Protein AF-R7N539-F1 (afdb_monomer_lite)

Foldseek 3Di:
DDDQDWDWDWDAAPNFIAIDIGGPVLVVLVNQQVNLQVPQPLQDQDPDDAPGDGLVRQRVLQVPHHWKKFKAQLVCVVVLVVQCRVVSFYWGWGADLAPLVRITIITGHPVSVVVSLVSRLVVLVVVLVVLVVVLVVLVVVLVVLVVVLVVDDPVCNLLSVLVSLLSVQQNVVSVVVSVVSVVCSVVSRMDGPSVVVVSNPQWVCSVRVNVLSVLVSLQAHGYHWFFPQVVPFWHWHPVSADPLQKKWKDFPPPKIWIWGWDDDPRTIKIWIWIAEPVRDIDIDICPSHHRVCCVPPPSVVVCVVNVHDRGGTMDMDSDPVNVVSNCCCRVVPDDPVVVVVVVCVVVDDDDPVVVVVVVVVVVVVVVVVVPDDDPVQKDKAKAAPVQWDDDPQWIWGDQPQKIKIDHNWDWDDDPVRITITIDGQQDWIWMAGNVRDIDIDGPVVVSVQRVCSVVPDPPNPPPDDDDDDDDDDDDDPDDPPDDDDDDDDDDDDDD

Secondary structure (DSSP, 8-state):
----PPEEEEEEETTEEEEEEE-HHHHHHHHHHHHHHHH-TTS---SS-S-B--HHHHHHH-TTSPPEEEEEEHHHHHHHHHHHHHTT--BEE---TTTTSSEEEEEE-GGGHHHHHHHHHHHHHHHHHHHHHHHHHHHHHHHHHHHHHTT--TTTHHHHHHHHHHHHHHHHHHHHHHHHHHHHHHHTTEEEHHHHHHTTTTSHHHH-HHHHHHHHTTT---PPPEEHHHHT-----GGGS-TTSEEEEEETTT-EEEEEEEEETTEEEEEEEEE-TT--EEEEE-TT--HHHIIIIIHHHHHHHHT--TT-EEEEESSHHHHHHHHHHHTT---TTSHHHHTTTTS----HHHHHHHHHHHHHHHHHHTS----TTEEEEEEEGGGEEEETTEEEEEETTEEEEEESPPPEE-TTSEEEEEEETT-EEEEE-TTS-EEEEEHHHHHHHHHHHHTT--------------------S-SSSS-------------

pLDDT: mean 72.52, std 21.25, range [25.48, 97.0]

Sequence (495 aa):
MADEIAQVCQMEIEGTTMVIKGSVKVISWLAQAIKALLQNAAERKTEHGGEKHDMRDIWKLSKDGPPQVIQVDEKNLQTVLSAAAKQGLRWTRATDFDGCDGKVPICLPPQDMAMFSAIVQASLHKDISESQKILDSYNEEISELKEKLLHVDAGERNSVRTRIENLEQARDELMNILEEKKSMAENGGIMSFQDYLATAAGTEFEKDPEKAMAEFAKGVEMGPKVTAKECMQPIRSKAAMPDSEVRFYSPEMGVTVTRKFEVENDVVYSIYSFKTEKGELYEFSDKGMTKAEWNTQTLPQMLDKAGILLDTPCRMFDSEKSLQIYEKYYNNTPIASEEKLAESYELGFSSAEAQKNIISAIGDKMKELSSAGIDENKINISISAEQMIQRDGKISVQVGDSLFQFEGVIPKAKDDGMYTLELGKESMVTVKDRDGGEKQISAMRAQKVISSVQQGMTETPDIIFSSQRGAGKSSLLEAAQAGALPMKTNLPAKR

Structure (mmCIF, N/CA/C/O backbone):
data_AF-R7N539-F1
#
_entry.id   AF-R7N539-F1
#
loop_
_atom_site.group_PDB
_atom_site.id
_atom_site.type_symbol
_atom_site.label_atom_id
_atom_site.label_alt_id
_atom_site.label_comp_id
_atom_site.label_asym_id
_atom_site.label_entity_id
_atom_site.label_seq_id
_atom_site.pdbx_PDB_ins_code
_atom_site.Cartn_x
_atom_site.Cartn_y
_atom_site.Cartn_z
_atom_site.occupancy
_atom_site.B_iso_or_equiv
_atom_site.auth_seq_id
_atom_site.auth_comp_id
_atom_site.auth_asym_id
_atom_site.auth_atom_id
_atom_site.pdbx_PDB_model_num
ATOM 1 N N . MET A 1 1 ? 34.301 -12.441 8.830 1.00 33.88 1 MET A N 1
ATOM 2 C CA . MET A 1 1 ? 33.438 -11.489 8.106 1.00 33.88 1 MET A CA 1
ATOM 3 C C . MET A 1 1 ? 34.265 -10.964 6.950 1.00 33.88 1 MET A C 1
ATOM 5 O O . MET A 1 1 ? 35.240 -10.278 7.211 1.00 33.88 1 MET A O 1
ATOM 9 N N . ALA A 1 2 ? 34.009 -11.431 5.729 1.00 36.66 2 ALA A N 1
ATOM 10 C CA . ALA A 1 2 ? 34.692 -10.936 4.537 1.00 36.66 2 ALA A CA 1
ATOM 11 C C . ALA A 1 2 ? 33.820 -9.832 3.933 1.00 36.66 2 ALA A C 1
ATOM 13 O O . ALA A 1 2 ? 32.629 -10.060 3.727 1.00 36.66 2 ALA A O 1
ATOM 14 N N . ASP A 1 3 ? 34.403 -8.658 3.710 1.00 42.31 3 ASP A N 1
ATOM 15 C CA . ASP A 1 3 ? 33.753 -7.529 3.049 1.00 42.31 3 ASP A CA 1
ATOM 16 C C . ASP A 1 3 ? 33.298 -7.945 1.639 1.00 42.31 3 ASP A C 1
ATOM 18 O O . ASP A 1 3 ? 34.110 -8.388 0.822 1.00 42.31 3 ASP A O 1
ATOM 22 N N . GLU A 1 4 ? 32.000 -7.830 1.337 1.00 53.19 4 GLU A N 1
ATOM 23 C CA . GLU A 1 4 ? 31.494 -8.022 -0.025 1.00 53.19 4 GLU A CA 1
ATOM 24 C C . GLU A 1 4 ? 32.030 -6.894 -0.921 1.00 53.19 4 GLU A C 1
ATOM 26 O O . GLU A 1 4 ? 31.584 -5.748 -0.859 1.00 53.19 4 GLU A O 1
ATOM 31 N N . ILE A 1 5 ? 33.018 -7.207 -1.761 1.00 59.75 5 ILE A N 1
ATOM 32 C CA . ILE A 1 5 ? 33.581 -6.262 -2.729 1.00 59.75 5 ILE A CA 1
ATOM 33 C C . ILE A 1 5 ? 32.493 -5.899 -3.749 1.00 59.75 5 ILE A C 1
ATOM 35 O O . ILE A 1 5 ? 32.017 -6.762 -4.490 1.00 59.75 5 ILE A O 1
ATOM 39 N N . ALA A 1 6 ? 32.122 -4.617 -3.815 1.00 61.19 6 ALA A N 1
ATOM 40 C CA . ALA A 1 6 ? 31.211 -4.102 -4.832 1.00 61.19 6 ALA A CA 1
ATOM 41 C C . ALA A 1 6 ? 31.828 -4.265 -6.231 1.00 61.19 6 ALA A C 1
ATOM 43 O O . ALA A 1 6 ? 32.895 -3.721 -6.522 1.00 61.19 6 ALA A O 1
ATOM 44 N N . GLN A 1 7 ? 31.146 -5.002 -7.100 1.00 73.25 7 GLN A N 1
ATOM 45 C CA . GLN A 1 7 ? 31.517 -5.207 -8.493 1.00 73.25 7 GLN A CA 1
ATOM 46 C C . GLN A 1 7 ? 30.753 -4.231 -9.388 1.00 73.25 7 GLN A C 1
ATOM 48 O O . GLN A 1 7 ? 29.667 -3.770 -9.040 1.00 73.25 7 GLN A O 1
ATOM 53 N N . VAL A 1 8 ? 31.327 -3.913 -10.547 1.00 75.75 8 VAL A N 1
ATOM 54 C CA . VAL A 1 8 ? 30.639 -3.207 -11.633 1.00 75.75 8 VAL A CA 1
ATOM 55 C C . VAL A 1 8 ? 30.530 -4.187 -12.790 1.00 75.75 8 VAL A C 1
ATOM 57 O O . VAL A 1 8 ? 31.548 -4.679 -13.272 1.00 75.75 8 VAL A O 1
ATOM 60 N N . CYS A 1 9 ? 29.308 -4.488 -13.215 1.00 73.75 9 CYS A N 1
ATOM 61 C CA . CYS A 1 9 ? 29.036 -5.395 -14.319 1.00 73.75 9 CYS A CA 1
ATOM 62 C C . CYS A 1 9 ? 28.344 -4.632 -15.445 1.00 73.75 9 CYS A C 1
ATOM 64 O O . CYS A 1 9 ? 27.330 -3.971 -15.217 1.00 73.75 9 CYS A O 1
ATOM 66 N N . GLN A 1 10 ? 28.899 -4.731 -16.652 1.00 79.62 10 GLN A N 1
ATOM 67 C CA . GLN A 1 10 ? 28.230 -4.305 -17.872 1.00 79.62 10 GLN A CA 1
ATOM 68 C C . GLN A 1 10 ? 27.646 -5.539 -18.558 1.00 79.62 10 GLN A C 1
ATOM 70 O O . GLN A 1 10 ? 28.363 -6.513 -18.784 1.00 79.62 10 GLN A O 1
ATOM 75 N N . MET A 1 11 ? 26.359 -5.498 -18.881 1.00 79.25 11 MET A N 1
ATOM 76 C CA . MET A 1 11 ? 25.644 -6.613 -19.502 1.00 79.25 11 MET A CA 1
ATOM 77 C C . MET A 1 11 ? 24.623 -6.113 -20.520 1.00 79.25 11 MET A C 1
ATOM 79 O O . MET A 1 11 ? 24.175 -4.972 -20.447 1.00 79.25 11 MET A O 1
ATOM 83 N N . GLU A 1 12 ? 24.260 -6.973 -21.465 1.00 80.88 12 GLU A N 1
ATOM 84 C CA . GLU A 1 12 ? 23.161 -6.740 -22.397 1.00 80.88 12 GLU A CA 1
ATOM 85 C C . GLU A 1 12 ? 21.989 -7.644 -22.000 1.00 80.88 12 GLU A C 1
ATOM 87 O O . GLU A 1 12 ? 22.137 -8.865 -21.947 1.00 80.88 12 GLU A O 1
ATOM 92 N N . ILE A 1 13 ? 20.837 -7.045 -21.696 1.00 75.25 13 ILE A N 1
ATOM 93 C CA . ILE A 1 13 ? 19.592 -7.752 -21.371 1.00 75.25 13 ILE A CA 1
ATOM 94 C C . ILE A 1 13 ? 18.548 -7.347 -22.409 1.00 75.25 13 ILE A C 1
ATOM 96 O O . ILE A 1 13 ? 18.257 -6.164 -22.555 1.00 75.25 13 ILE A O 1
ATOM 100 N N . GLU A 1 14 ? 17.988 -8.314 -23.144 1.00 75.00 14 GLU A N 1
ATOM 101 C CA . GLU A 1 14 ? 16.918 -8.075 -24.135 1.00 75.00 14 GLU A CA 1
ATOM 102 C C . GLU A 1 14 ? 17.243 -6.946 -25.144 1.00 75.00 14 GLU A C 1
ATOM 104 O O . GLU A 1 14 ? 16.399 -6.111 -25.473 1.00 75.00 14 GLU A O 1
ATOM 109 N N . GLY A 1 15 ? 18.492 -6.887 -25.626 1.00 71.44 15 GLY A N 1
ATOM 110 C CA . GLY A 1 15 ? 18.946 -5.863 -26.578 1.00 71.44 15 GLY A CA 1
ATOM 111 C C . GLY A 1 15 ? 19.230 -4.491 -25.957 1.00 71.44 15 GLY A C 1
ATOM 112 O O . GLY A 1 15 ? 19.347 -3.501 -26.680 1.00 71.44 15 GLY A O 1
ATOM 113 N N . THR A 1 16 ? 19.309 -4.418 -24.626 1.00 71.94 16 THR A N 1
ATOM 114 C CA . THR A 1 16 ? 19.533 -3.187 -23.864 1.00 71.94 16 THR A CA 1
ATOM 115 C C . THR A 1 16 ? 20.812 -3.300 -23.037 1.00 71.94 16 THR A C 1
ATOM 117 O O . THR A 1 16 ? 20.942 -4.189 -22.197 1.00 71.94 16 THR A O 1
ATOM 120 N N . THR A 1 17 ? 21.766 -2.394 -23.261 1.00 74.00 17 THR A N 1
ATOM 121 C CA . THR A 1 17 ? 23.033 -2.354 -22.515 1.00 74.00 17 THR A CA 1
ATOM 122 C C . THR A 1 17 ? 22.847 -1.684 -21.159 1.00 74.00 17 THR A C 1
ATOM 124 O O . THR A 1 17 ? 22.311 -0.583 -21.074 1.00 74.00 17 THR A O 1
ATOM 127 N N . MET A 1 18 ? 23.354 -2.318 -20.105 1.00 73.62 18 MET A N 1
ATOM 128 C CA . MET A 1 18 ? 23.193 -1.880 -18.722 1.00 73.62 18 MET A CA 1
ATOM 129 C C . MET A 1 18 ? 24.520 -1.916 -17.973 1.00 73.62 18 MET A C 1
ATOM 131 O O . MET A 1 18 ? 25.353 -2.788 -18.220 1.00 73.62 18 MET A O 1
ATOM 135 N N . VAL A 1 19 ? 24.684 -1.005 -17.013 1.00 74.44 19 VAL A N 1
ATOM 136 C CA . VAL A 1 19 ? 25.804 -1.001 -16.064 1.00 74.44 19 VAL A CA 1
ATOM 137 C C . VAL A 1 19 ? 25.234 -1.045 -14.651 1.00 74.44 19 VAL A C 1
ATOM 139 O O . VAL A 1 19 ? 24.550 -0.116 -14.230 1.00 74.44 19 VAL A O 1
ATOM 142 N N . ILE A 1 20 ? 25.508 -2.127 -13.922 1.00 73.75 20 ILE A N 1
ATOM 143 C CA . ILE A 1 20 ? 24.999 -2.361 -12.565 1.00 73.75 20 ILE A CA 1
ATOM 144 C C . ILE A 1 20 ? 26.179 -2.430 -11.596 1.00 73.75 20 ILE A C 1
ATOM 146 O O . ILE A 1 20 ? 27.195 -3.067 -11.885 1.00 73.75 20 ILE A O 1
ATOM 150 N N . LYS A 1 21 ? 26.046 -1.785 -10.433 1.00 73.00 21 LYS A N 1
ATOM 151 C CA . LYS A 1 21 ? 27.042 -1.810 -9.359 1.00 73.00 21 LYS A CA 1
ATOM 152 C C . LYS A 1 21 ? 26.451 -2.435 -8.096 1.00 73.00 21 LYS A C 1
ATOM 154 O O . LYS A 1 21 ? 25.418 -1.981 -7.621 1.00 73.00 21 LYS A O 1
ATOM 159 N N . GLY A 1 22 ? 27.119 -3.435 -7.528 1.00 77.50 22 GLY A N 1
ATOM 160 C CA . GLY A 1 22 ? 26.659 -4.123 -6.317 1.00 77.50 22 GLY A CA 1
ATOM 161 C C . GLY A 1 22 ? 27.469 -5.379 -6.006 1.00 77.50 22 GLY A C 1
ATOM 162 O O . GLY A 1 22 ? 28.451 -5.672 -6.686 1.00 77.50 22 GLY A O 1
ATOM 163 N N . SER A 1 23 ? 27.080 -6.134 -4.980 1.00 79.31 23 SER A N 1
ATOM 164 C CA . SER A 1 23 ? 27.623 -7.483 -4.791 1.00 79.31 23 SER A CA 1
ATOM 165 C C . SER A 1 23 ? 27.082 -8.430 -5.866 1.00 79.31 23 SER A C 1
ATOM 167 O O . SER A 1 23 ? 26.070 -8.143 -6.507 1.00 79.31 23 SER A O 1
ATOM 169 N N . VAL A 1 24 ? 27.738 -9.575 -6.069 1.00 76.94 24 VAL A N 1
ATOM 170 C CA . VAL A 1 24 ? 27.319 -10.568 -7.080 1.00 76.94 24 VAL A CA 1
ATOM 171 C C . VAL A 1 24 ? 25.849 -10.960 -6.902 1.00 76.94 24 VAL A C 1
ATOM 173 O O . VAL A 1 24 ? 25.113 -11.052 -7.883 1.00 76.94 24 VAL A O 1
ATOM 176 N N . LYS A 1 25 ? 25.402 -11.133 -5.651 1.00 79.50 25 LYS A N 1
ATOM 177 C CA . LYS A 1 25 ? 24.015 -11.487 -5.326 1.00 79.50 25 LYS A CA 1
ATOM 178 C C . LYS A 1 25 ? 23.037 -10.383 -5.737 1.00 79.50 25 LYS A C 1
ATOM 180 O O . LYS A 1 25 ? 22.035 -10.674 -6.380 1.00 79.50 25 LYS A O 1
ATOM 185 N N . VAL A 1 26 ? 23.358 -9.127 -5.417 1.00 80.31 26 VAL A N 1
ATOM 186 C CA . VAL A 1 26 ? 22.532 -7.963 -5.778 1.00 80.31 26 VAL A CA 1
ATOM 187 C C . VAL A 1 26 ? 22.481 -7.774 -7.294 1.00 80.31 26 VAL A C 1
ATOM 189 O O . VAL A 1 26 ? 21.404 -7.580 -7.845 1.00 80.31 26 VAL A O 1
ATOM 192 N N . ILE A 1 27 ? 23.619 -7.889 -7.986 1.00 78.50 27 ILE A N 1
ATOM 193 C CA . ILE A 1 27 ? 23.682 -7.774 -9.450 1.00 78.50 27 ILE A CA 1
ATOM 194 C C . ILE A 1 27 ? 22.853 -8.878 -10.117 1.00 78.50 27 ILE A C 1
ATOM 196 O O . ILE A 1 27 ? 22.090 -8.588 -11.034 1.00 78.50 27 ILE A O 1
ATOM 200 N N . SER A 1 28 ? 22.975 -10.126 -9.650 1.00 82.31 28 SER A N 1
ATOM 201 C CA . SER A 1 28 ? 22.202 -11.255 -10.181 1.00 82.31 28 SER A CA 1
ATOM 202 C C . SER A 1 28 ? 20.699 -11.037 -10.020 1.00 82.31 28 SER A C 1
ATOM 204 O O . SER A 1 28 ? 19.946 -11.268 -10.962 1.00 82.31 28 SER A O 1
ATOM 206 N N . TRP A 1 29 ? 20.269 -10.579 -8.843 1.00 86.06 29 TRP A N 1
ATOM 207 C CA . TRP A 1 29 ? 18.862 -10.304 -8.572 1.00 86.06 29 TRP A CA 1
ATOM 208 C C . TRP A 1 29 ? 18.329 -9.150 -9.431 1.00 86.06 29 TRP A C 1
ATOM 210 O O . TRP A 1 29 ? 17.311 -9.309 -10.098 1.00 86.06 29 TRP A O 1
ATOM 220 N N . LEU A 1 30 ? 19.058 -8.029 -9.508 1.00 84.12 30 LEU A N 1
ATOM 221 C CA . LEU A 1 30 ? 18.682 -6.889 -10.352 1.00 84.12 30 LEU A CA 1
ATOM 222 C C . LEU A 1 30 ? 18.560 -7.298 -11.825 1.00 84.12 30 LEU A C 1
ATOM 224 O O . LEU A 1 30 ? 17.593 -6.927 -12.482 1.00 84.12 30 LEU A O 1
ATOM 228 N N . ALA A 1 31 ? 19.503 -8.091 -12.341 1.00 83.69 31 ALA A N 1
ATOM 229 C CA . ALA A 1 31 ? 19.459 -8.576 -13.718 1.00 83.69 31 ALA A CA 1
ATOM 230 C C . ALA A 1 31 ? 18.221 -9.451 -13.988 1.00 83.69 31 ALA A C 1
ATOM 232 O O . ALA A 1 31 ? 17.567 -9.279 -15.016 1.00 83.69 31 ALA A O 1
ATOM 233 N N . GLN A 1 32 ? 17.869 -10.352 -13.063 1.00 87.69 32 GLN A N 1
ATOM 234 C CA . GLN A 1 32 ? 16.660 -11.180 -13.160 1.00 87.69 32 GLN A CA 1
ATOM 235 C C . GLN A 1 32 ? 15.383 -10.334 -13.101 1.00 87.69 32 GLN A C 1
ATOM 237 O O . GLN A 1 32 ? 14.506 -10.499 -13.947 1.00 87.69 32 GLN A O 1
ATOM 242 N N . ALA A 1 33 ? 15.309 -9.391 -12.159 1.00 88.81 33 ALA A N 1
ATOM 243 C CA . ALA A 1 33 ? 14.182 -8.477 -12.009 1.00 88.81 33 ALA A CA 1
ATOM 244 C C . ALA A 1 33 ? 13.970 -7.628 -13.271 1.00 88.81 33 ALA A C 1
ATOM 246 O O . ALA A 1 33 ? 12.875 -7.595 -13.827 1.00 88.81 33 ALA A O 1
ATOM 247 N N . ILE A 1 34 ? 15.033 -6.996 -13.776 1.00 87.06 34 ILE A N 1
ATOM 248 C CA . ILE A 1 34 ? 14.985 -6.207 -15.010 1.00 87.06 34 ILE A CA 1
ATOM 249 C C . ILE A 1 34 ? 14.541 -7.068 -16.189 1.00 87.06 34 ILE A C 1
ATOM 251 O O . ILE A 1 34 ? 13.673 -6.652 -16.953 1.00 87.06 34 ILE A O 1
ATOM 255 N N . LYS A 1 35 ? 15.143 -8.250 -16.363 1.00 87.44 35 LYS A N 1
ATOM 256 C CA . LYS A 1 35 ? 14.794 -9.153 -17.460 1.00 87.44 35 LYS A CA 1
ATOM 257 C C . LYS A 1 35 ? 13.303 -9.492 -17.419 1.00 87.44 35 LYS A C 1
ATOM 259 O O . LYS A 1 35 ? 12.640 -9.374 -18.445 1.00 87.44 35 LYS A O 1
ATOM 264 N N . ALA A 1 36 ? 12.775 -9.849 -16.249 1.00 88.38 36 ALA A N 1
ATOM 265 C CA . ALA A 1 36 ? 11.362 -10.172 -16.077 1.00 88.38 36 ALA A CA 1
ATOM 266 C C . ALA A 1 36 ? 10.449 -8.980 -16.417 1.00 88.38 36 ALA A C 1
ATOM 268 O O . ALA A 1 36 ? 9.451 -9.159 -17.115 1.00 88.38 36 ALA A O 1
ATOM 269 N N . LEU A 1 37 ? 10.822 -7.761 -16.008 1.00 86.56 37 LEU A N 1
ATOM 270 C CA . LEU A 1 37 ? 10.094 -6.537 -16.365 1.00 86.56 37 LEU A CA 1
ATOM 271 C C . LEU A 1 37 ? 10.105 -6.291 -17.882 1.00 86.56 37 LEU A C 1
ATOM 273 O O . LEU A 1 37 ? 9.048 -6.143 -18.483 1.00 86.56 37 LEU A O 1
ATOM 277 N N . LEU A 1 38 ? 11.273 -6.344 -18.533 1.00 83.44 38 LEU A N 1
ATOM 278 C CA . LEU A 1 38 ? 11.396 -6.130 -19.983 1.00 83.44 38 LEU A CA 1
ATOM 279 C C . LEU A 1 38 ? 10.689 -7.212 -20.814 1.00 83.44 38 LEU A C 1
ATOM 281 O O . LEU A 1 38 ? 10.262 -6.959 -21.945 1.00 83.44 38 LEU A O 1
ATOM 285 N N . GLN A 1 39 ? 10.590 -8.436 -20.299 1.00 80.25 39 GLN A N 1
ATOM 286 C CA . GLN A 1 39 ? 9.906 -9.542 -20.968 1.00 80.25 39 GLN A CA 1
ATOM 287 C C . GLN A 1 39 ? 8.388 -9.524 -20.770 1.00 80.25 39 GLN A C 1
ATOM 289 O O . GLN A 1 39 ? 7.679 -10.171 -21.544 1.00 80.25 39 GLN A O 1
ATOM 294 N N . ASN A 1 40 ? 7.874 -8.786 -19.785 1.00 70.69 40 ASN A N 1
ATOM 295 C CA . ASN A 1 40 ? 6.456 -8.804 -19.483 1.00 70.69 40 ASN A CA 1
ATOM 296 C C . ASN A 1 40 ? 5.616 -8.139 -20.585 1.00 70.69 40 ASN A C 1
ATOM 298 O O . ASN A 1 40 ? 5.562 -6.922 -20.726 1.00 70.69 40 ASN A O 1
ATOM 302 N N . ALA A 1 41 ? 4.869 -8.961 -21.321 1.00 52.94 41 ALA A N 1
ATOM 303 C CA . ALA A 1 41 ? 3.927 -8.505 -22.339 1.00 52.94 41 ALA A CA 1
ATOM 304 C C . ALA A 1 41 ? 2.625 -7.913 -21.759 1.00 52.94 41 ALA A C 1
ATOM 306 O O . ALA A 1 41 ? 1.829 -7.353 -22.513 1.00 52.94 41 ALA A O 1
ATOM 307 N N . ALA A 1 42 ? 2.382 -8.052 -20.448 1.00 52.41 42 ALA A N 1
ATOM 308 C CA . ALA A 1 42 ? 1.203 -7.507 -19.774 1.00 52.41 42 ALA A CA 1
ATOM 309 C C . ALA A 1 42 ? 1.346 -6.037 -19.363 1.00 52.41 42 ALA A C 1
ATOM 311 O O . ALA A 1 42 ? 0.394 -5.472 -18.816 1.00 52.41 42 ALA A O 1
ATOM 312 N N . GLU A 1 43 ? 2.490 -5.403 -19.641 1.00 55.28 43 GLU A N 1
ATOM 313 C CA . GLU A 1 43 ? 2.597 -3.947 -19.611 1.00 55.28 43 GLU A CA 1
ATOM 314 C C . GLU A 1 43 ? 1.521 -3.365 -20.532 1.00 55.28 43 GLU A C 1
ATOM 316 O O . GLU A 1 43 ? 1.574 -3.441 -21.763 1.00 55.28 43 GLU A O 1
ATOM 321 N N . ARG A 1 44 ? 0.452 -2.860 -19.909 1.00 47.59 44 ARG A N 1
ATOM 322 C CA . ARG A 1 44 ? -0.718 -2.360 -20.619 1.00 47.59 44 ARG A CA 1
ATOM 323 C C . ARG A 1 44 ? -0.269 -1.187 -21.478 1.00 47.59 44 ARG A C 1
ATOM 325 O O . ARG A 1 44 ? 0.041 -0.123 -20.947 1.00 47.59 44 ARG A O 1
ATOM 332 N N . LYS A 1 45 ? -0.323 -1.348 -22.805 1.00 46.91 45 LYS A N 1
ATOM 333 C CA . LYS A 1 45 ? -0.351 -0.211 -23.732 1.00 46.91 45 LYS A CA 1
ATOM 334 C C . LYS A 1 45 ? -1.432 0.741 -23.232 1.00 46.91 45 LYS A C 1
ATOM 336 O O . LYS A 1 45 ? -2.611 0.392 -23.236 1.00 46.91 45 LYS A O 1
ATOM 341 N N . THR A 1 46 ? -1.047 1.915 -22.748 1.00 45.34 46 THR A N 1
ATOM 342 C CA . THR A 1 46 ? -2.012 2.888 -22.240 1.00 45.34 46 THR A CA 1
ATOM 343 C C . THR A 1 46 ? -2.952 3.278 -23.377 1.00 45.34 46 THR A C 1
ATOM 345 O O . THR A 1 46 ? -2.518 3.574 -24.487 1.00 45.34 46 THR A O 1
ATOM 348 N N . GLU A 1 47 ? -4.269 3.203 -23.177 1.00 42.62 47 GLU A N 1
ATOM 349 C CA . GLU A 1 47 ? -5.220 3.365 -24.287 1.00 42.62 47 GLU A CA 1
ATOM 350 C C . GLU A 1 47 ? -5.347 4.824 -24.770 1.00 42.62 47 GLU A C 1
ATOM 352 O O . GLU A 1 47 ? -5.758 5.047 -25.905 1.00 42.62 47 GLU A O 1
ATOM 357 N N . HIS A 1 48 ? -4.859 5.833 -24.035 1.00 37.88 48 HIS A N 1
ATOM 358 C CA . HIS A 1 48 ? -5.050 7.259 -24.368 1.00 37.88 48 HIS A CA 1
ATOM 359 C C . HIS A 1 48 ? -3.733 8.074 -24.325 1.00 37.88 48 HIS A C 1
ATOM 361 O O . HIS A 1 48 ? -2.772 7.651 -23.695 1.00 37.88 48 HIS A O 1
ATOM 367 N N . GLY A 1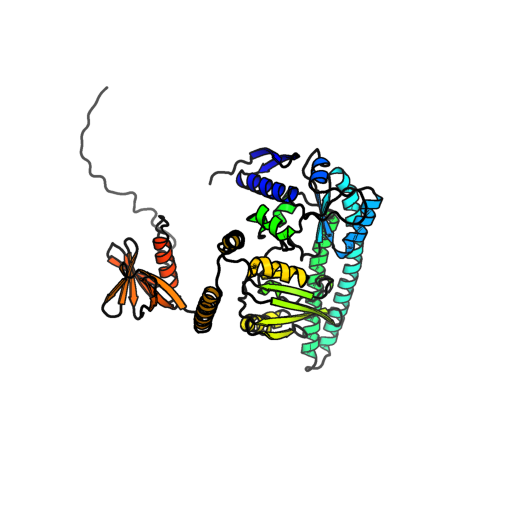 49 ? -3.657 9.142 -25.139 1.00 34.38 49 GLY A N 1
ATOM 368 C CA . GLY A 1 49 ? -2.452 9.598 -25.866 1.00 34.38 49 GLY A CA 1
ATOM 369 C C . GLY A 1 49 ? -1.374 10.433 -25.151 1.00 34.38 49 GLY A C 1
ATOM 370 O O . GLY A 1 49 ? -1.602 11.001 -24.091 1.00 34.38 49 GLY A O 1
ATOM 371 N N . GLY A 1 50 ? -0.221 10.517 -25.836 1.00 48.19 50 GLY A N 1
ATOM 372 C CA . GLY A 1 50 ? 1.065 11.113 -25.436 1.00 48.19 50 GLY A CA 1
ATOM 373 C C . GLY A 1 50 ? 2.153 10.039 -25.537 1.00 48.19 50 GLY A C 1
ATOM 374 O O . GLY A 1 50 ? 2.061 9.080 -24.790 1.00 48.19 50 GLY A O 1
ATOM 375 N N . GLU A 1 51 ? 3.041 10.133 -26.542 1.00 58.91 51 GLU A N 1
ATOM 376 C CA . GLU A 1 51 ? 3.974 9.100 -27.062 1.00 58.91 51 GLU A CA 1
ATOM 377 C C . GLU A 1 51 ? 4.087 7.821 -26.198 1.00 58.91 51 GLU A C 1
ATOM 379 O O . GLU A 1 51 ? 4.764 7.785 -25.173 1.00 58.91 51 GLU A O 1
ATOM 384 N N . LYS A 1 52 ? 3.338 6.785 -26.598 1.00 65.50 52 LYS A N 1
ATOM 385 C CA . LYS A 1 52 ? 3.168 5.540 -25.840 1.00 65.50 52 LYS A CA 1
ATOM 386 C C . LYS A 1 52 ? 4.375 4.640 -26.078 1.00 65.50 52 LYS A C 1
ATOM 388 O O . LYS A 1 52 ? 4.459 4.014 -27.134 1.00 65.50 52 LYS A O 1
ATOM 393 N N . HIS A 1 53 ? 5.270 4.586 -25.106 1.00 71.94 53 HIS A N 1
ATOM 394 C CA . HIS A 1 53 ? 6.441 3.713 -25.119 1.00 71.94 53 HIS A CA 1
ATOM 395 C C . HIS A 1 53 ? 6.173 2.515 -24.211 1.00 71.94 53 HIS A C 1
ATOM 397 O O . HIS A 1 53 ? 5.484 2.655 -23.204 1.00 71.94 53 HIS A O 1
ATOM 403 N N . ASP A 1 54 ? 6.675 1.338 -24.570 1.00 79.50 54 ASP A N 1
ATOM 404 C CA . ASP A 1 54 ? 6.768 0.231 -23.615 1.00 79.50 54 ASP A CA 1
ATOM 405 C C . ASP A 1 54 ? 8.028 0.390 -22.746 1.00 79.50 54 ASP A C 1
ATOM 407 O O . ASP A 1 54 ? 8.850 1.289 -22.969 1.00 79.50 54 ASP A O 1
ATOM 411 N N . MET A 1 55 ? 8.204 -0.456 -21.730 1.00 83.56 55 MET A N 1
ATOM 412 C CA . MET A 1 55 ? 9.379 -0.359 -20.863 1.00 83.56 55 MET A CA 1
ATOM 413 C C . MET A 1 55 ? 10.700 -0.545 -21.619 1.00 83.56 55 MET A C 1
ATOM 415 O O . MET A 1 55 ? 11.702 0.066 -21.241 1.00 83.56 55 MET A O 1
ATOM 419 N N . ARG A 1 56 ? 10.722 -1.313 -22.720 1.00 83.56 56 ARG A N 1
ATOM 420 C CA . ARG A 1 56 ? 11.925 -1.478 -23.556 1.00 83.56 56 ARG A CA 1
ATOM 421 C C . ARG A 1 56 ? 12.259 -0.187 -24.288 1.00 83.56 56 ARG A C 1
ATOM 423 O O . ARG A 1 56 ? 13.426 0.191 -24.370 1.00 83.56 56 ARG A O 1
ATOM 430 N N . ASP A 1 57 ? 11.255 0.493 -24.819 1.00 84.12 57 ASP A N 1
ATOM 431 C CA . ASP A 1 57 ? 11.422 1.757 -25.523 1.00 84.12 57 ASP A CA 1
ATOM 432 C C . ASP A 1 57 ? 11.859 2.870 -24.564 1.00 84.12 57 ASP A C 1
ATOM 434 O O . ASP A 1 57 ? 12.805 3.600 -24.870 1.00 84.12 57 ASP A O 1
ATOM 438 N N . ILE A 1 58 ? 11.283 2.931 -23.357 1.00 88.00 58 ILE A N 1
ATOM 439 C CA . ILE A 1 58 ? 11.751 3.828 -22.288 1.00 88.00 58 ILE A CA 1
ATOM 440 C C . ILE A 1 58 ? 13.217 3.545 -21.935 1.00 88.00 58 ILE A C 1
ATOM 442 O O . ILE A 1 58 ? 14.011 4.481 -21.800 1.00 88.00 58 ILE A O 1
ATOM 446 N N . TRP A 1 59 ? 13.616 2.275 -21.864 1.00 85.31 59 TRP A N 1
ATOM 447 C CA . TRP A 1 59 ? 15.009 1.895 -21.631 1.00 85.31 59 TRP A CA 1
ATOM 448 C C . TRP A 1 59 ? 15.953 2.368 -22.741 1.00 85.31 59 TRP A C 1
ATOM 450 O O . TRP A 1 59 ? 16.974 2.993 -22.459 1.00 85.31 59 TRP A O 1
ATOM 460 N N . LYS A 1 60 ? 15.597 2.159 -24.013 1.00 83.69 60 LYS A N 1
ATOM 461 C CA . LYS A 1 60 ? 16.394 2.632 -25.164 1.00 83.69 60 LYS A CA 1
ATOM 462 C C . LYS A 1 60 ? 16.515 4.155 -25.210 1.00 83.69 60 LYS A C 1
ATOM 464 O O . LYS A 1 60 ? 17.536 4.688 -25.649 1.00 83.69 60 LYS A O 1
ATOM 469 N N . LEU A 1 61 ? 15.466 4.863 -24.796 1.00 85.94 61 LEU A N 1
ATOM 470 C CA . LEU A 1 61 ? 15.454 6.322 -24.704 1.00 85.94 61 LEU A CA 1
ATOM 471 C C . LEU A 1 61 ? 16.319 6.848 -23.554 1.00 85.94 61 LEU A C 1
ATOM 473 O O . LEU A 1 61 ? 16.749 8.001 -23.613 1.00 85.94 61 LEU A O 1
ATOM 477 N N . SER A 1 62 ? 16.609 6.016 -22.554 1.00 83.94 62 SER A N 1
ATOM 478 C CA . SER A 1 62 ? 17.399 6.351 -21.366 1.00 83.94 62 SER A CA 1
ATOM 479 C C . SER A 1 62 ? 18.904 6.140 -21.586 1.00 83.94 62 SER A C 1
ATOM 481 O O . SER A 1 62 ? 19.605 5.686 -20.701 1.00 83.94 62 SER A O 1
ATOM 483 N N . LYS A 1 63 ? 19.425 6.464 -22.776 1.00 70.62 63 LYS A N 1
ATOM 484 C CA . LYS A 1 63 ? 20.783 6.125 -23.271 1.00 70.62 63 LYS A CA 1
ATOM 485 C C . LYS A 1 63 ? 21.948 6.251 -22.268 1.00 70.62 63 LYS A C 1
ATOM 487 O O . LYS A 1 63 ? 22.919 5.512 -22.404 1.00 70.62 63 LYS A O 1
ATOM 492 N N . ASP A 1 64 ? 21.849 7.160 -21.298 1.00 66.94 64 ASP A N 1
ATOM 493 C CA . ASP A 1 64 ? 22.894 7.499 -20.325 1.00 66.94 64 ASP A CA 1
ATOM 494 C C . ASP A 1 64 ? 22.643 6.959 -18.892 1.00 66.94 64 ASP A C 1
ATOM 496 O O . ASP A 1 64 ? 23.372 7.316 -17.966 1.00 66.94 64 ASP A O 1
ATOM 500 N N . GLY A 1 65 ? 21.634 6.105 -18.668 1.00 72.88 65 GLY A N 1
ATOM 501 C CA . GLY A 1 65 ? 21.356 5.514 -17.350 1.00 72.88 65 GLY A CA 1
ATOM 502 C C . GLY A 1 65 ? 20.029 4.748 -17.258 1.00 72.88 65 GLY A C 1
ATOM 503 O O . GLY A 1 65 ? 19.249 4.743 -18.202 1.00 72.88 65 GLY A O 1
ATOM 504 N N . PRO A 1 66 ? 19.729 4.085 -16.128 1.00 82.44 66 PRO A N 1
ATOM 505 C CA . PRO A 1 66 ? 18.422 3.463 -15.955 1.00 82.44 66 PRO A CA 1
ATOM 506 C C . PRO A 1 66 ? 17.304 4.524 -15.990 1.00 82.44 66 PRO A C 1
ATOM 508 O O . PRO A 1 66 ? 17.539 5.681 -15.608 1.00 82.44 66 PRO A O 1
ATOM 511 N N . PRO A 1 67 ? 16.084 4.147 -16.412 1.00 88.81 67 PRO A N 1
ATOM 512 C CA . PRO A 1 67 ? 14.935 5.041 -16.354 1.00 88.81 67 PRO A CA 1
ATOM 513 C C . PRO A 1 67 ? 14.680 5.525 -14.924 1.00 88.81 67 PRO A C 1
ATOM 515 O O . PRO A 1 67 ? 15.151 4.941 -13.952 1.00 88.81 67 PRO A O 1
ATOM 518 N N . GLN A 1 68 ? 13.946 6.621 -14.788 1.00 90.94 68 GLN A N 1
ATOM 519 C CA . GLN A 1 68 ? 13.480 7.100 -13.489 1.00 90.94 68 GLN A CA 1
ATOM 520 C C . GLN A 1 68 ? 12.063 6.599 -13.242 1.00 90.94 68 GLN A C 1
ATOM 522 O O . GLN A 1 68 ? 11.323 6.340 -14.196 1.00 90.94 68 GLN A O 1
ATOM 527 N N . VAL A 1 69 ? 11.691 6.483 -11.970 1.00 92.25 69 VAL A N 1
ATOM 528 C CA . VAL A 1 69 ? 10.332 6.117 -11.574 1.00 92.25 69 VAL A CA 1
ATOM 529 C C . VAL A 1 69 ? 9.731 7.256 -10.772 1.00 92.25 69 VAL A C 1
ATOM 531 O O . VAL A 1 69 ? 10.391 7.843 -9.918 1.00 92.25 69 VAL A O 1
ATOM 534 N N . ILE A 1 70 ? 8.481 7.582 -11.065 1.00 92.31 70 ILE A N 1
ATOM 535 C CA . ILE A 1 70 ? 7.690 8.535 -10.297 1.00 92.31 70 ILE A CA 1
ATOM 536 C C . ILE A 1 70 ? 6.398 7.857 -9.862 1.00 92.31 70 ILE A C 1
ATOM 538 O O . ILE A 1 70 ? 5.738 7.201 -10.668 1.00 92.31 70 ILE A O 1
ATOM 542 N N . GLN A 1 71 ? 6.044 7.989 -8.589 1.00 90.31 71 GLN A N 1
ATOM 543 C CA . GLN A 1 71 ? 4.762 7.504 -8.083 1.00 90.31 71 GLN A CA 1
ATOM 544 C C . GLN A 1 71 ? 3.715 8.614 -8.171 1.00 90.31 71 GLN A C 1
ATOM 546 O O . GLN A 1 71 ? 3.965 9.753 -7.773 1.00 90.31 71 GLN A O 1
ATOM 551 N N . VAL A 1 72 ? 2.542 8.282 -8.707 1.00 90.62 72 VAL A N 1
ATOM 552 C CA . VAL A 1 72 ? 1.434 9.226 -8.890 1.00 90.62 72 VAL A CA 1
ATOM 553 C C . VAL A 1 72 ? 0.182 8.674 -8.227 1.00 90.62 72 VAL A C 1
ATOM 555 O O . VAL A 1 72 ? -0.250 7.586 -8.591 1.00 90.62 72 VAL A O 1
ATOM 558 N N . ASP A 1 73 ? -0.432 9.437 -7.320 1.00 87.94 73 ASP A N 1
ATOM 559 C CA . ASP A 1 73 ? -1.726 9.083 -6.721 1.00 87.94 73 ASP A CA 1
ATOM 560 C C . ASP A 1 73 ? -2.755 8.734 -7.812 1.00 87.94 73 ASP A C 1
ATOM 562 O O . ASP A 1 73 ? -2.961 9.510 -8.756 1.00 87.94 73 ASP A O 1
ATOM 566 N N . GLU A 1 74 ? -3.440 7.599 -7.672 1.00 85.75 74 GLU A N 1
ATOM 567 C CA . GLU A 1 74 ? -4.370 7.074 -8.675 1.00 85.75 74 GLU A CA 1
ATOM 568 C C . GLU A 1 74 ? -5.461 8.094 -9.035 1.00 85.75 74 GLU A C 1
ATOM 570 O O . GLU A 1 74 ? -5.706 8.361 -10.217 1.00 85.75 74 GLU A O 1
ATOM 575 N N . LYS A 1 75 ? -6.019 8.777 -8.027 1.00 85.38 75 LYS A N 1
ATOM 576 C CA . LYS A 1 75 ? -7.012 9.853 -8.199 1.00 85.38 75 LYS A CA 1
ATOM 577 C C . LYS A 1 75 ? -6.543 11.002 -9.104 1.00 85.38 75 LYS A C 1
ATOM 579 O O . LYS A 1 75 ? -7.349 11.653 -9.767 1.00 85.38 75 LYS A O 1
ATOM 584 N N . ASN A 1 76 ? -5.235 11.261 -9.149 1.00 88.25 76 ASN A N 1
ATOM 585 C CA . ASN A 1 76 ? -4.631 12.353 -9.915 1.00 88.25 76 ASN A CA 1
ATOM 586 C C . ASN A 1 76 ? -4.052 11.890 -11.249 1.00 88.25 76 ASN A C 1
ATOM 588 O O . ASN A 1 76 ? -3.702 12.724 -12.093 1.00 88.25 76 ASN A O 1
ATOM 592 N N . LEU A 1 77 ? -3.966 10.577 -11.460 1.00 89.19 77 LEU A N 1
ATOM 593 C CA . LEU A 1 77 ? -3.260 9.968 -12.573 1.00 89.19 77 LEU A CA 1
ATOM 594 C C . LEU A 1 77 ? -3.694 10.549 -13.918 1.00 89.19 77 LEU A C 1
ATOM 596 O O . LEU A 1 77 ? -2.860 10.995 -14.698 1.00 89.19 77 LEU A O 1
ATOM 600 N N . GLN A 1 78 ? -4.998 10.623 -14.189 1.00 88.56 78 GLN A N 1
ATOM 601 C CA . GLN A 1 78 ? -5.486 11.134 -15.476 1.00 88.56 78 GLN A CA 1
ATOM 602 C C . GLN A 1 78 ? -5.139 12.606 -15.710 1.00 88.56 78 GLN A C 1
ATOM 604 O O . GLN A 1 78 ? -4.797 12.995 -16.831 1.00 88.56 78 GLN A O 1
ATOM 609 N N . THR A 1 79 ? -5.186 13.422 -14.657 1.00 90.44 79 THR A N 1
ATOM 610 C CA . THR A 1 79 ? -4.824 14.842 -14.719 1.00 90.44 79 THR A CA 1
ATOM 611 C C . THR A 1 79 ? -3.341 15.003 -15.042 1.00 90.44 79 THR A C 1
ATOM 613 O O . THR A 1 79 ? -2.988 15.746 -15.962 1.00 90.44 79 THR A O 1
ATOM 616 N N . VAL A 1 80 ? -2.483 14.260 -14.336 1.00 91.62 80 VAL A N 1
ATOM 617 C CA . VAL A 1 80 ? -1.027 14.265 -14.531 1.00 91.62 80 VAL A CA 1
ATOM 618 C C . VAL A 1 80 ? -0.662 13.770 -15.929 1.00 91.62 80 VAL A C 1
ATOM 620 O O . VAL A 1 80 ? 0.042 14.468 -16.658 1.00 91.62 80 VAL A O 1
ATOM 623 N N . LEU A 1 81 ? -1.192 12.619 -16.353 1.00 89.75 81 LEU A N 1
ATOM 624 C CA . LEU A 1 81 ? -0.896 12.039 -17.666 1.00 89.75 81 LEU A CA 1
ATOM 625 C C . LEU A 1 81 ? -1.372 12.943 -18.811 1.00 89.75 81 LEU A C 1
ATOM 627 O O . LEU A 1 81 ? -0.655 13.124 -19.794 1.00 89.75 81 LEU A O 1
ATOM 631 N N . SER A 1 82 ? -2.535 13.586 -18.670 1.00 89.12 82 SER A N 1
ATOM 632 C CA . SER A 1 82 ? -3.032 14.550 -19.661 1.00 89.12 82 SER A CA 1
ATOM 633 C C . SER A 1 82 ? -2.143 15.791 -19.767 1.00 89.12 82 SER A C 1
ATOM 635 O O . SER A 1 82 ? -1.947 16.326 -20.860 1.00 89.12 82 SER A O 1
ATOM 637 N N . ALA A 1 83 ? -1.607 16.278 -18.645 1.00 91.44 83 ALA A N 1
ATOM 638 C CA . ALA A 1 83 ? -0.660 17.389 -18.640 1.00 91.44 83 ALA A CA 1
ATOM 639 C C . ALA A 1 83 ? 0.689 16.980 -19.254 1.00 91.44 83 ALA A C 1
ATOM 641 O O . ALA A 1 83 ? 1.218 17.716 -20.087 1.00 91.44 83 ALA A O 1
ATOM 642 N N . ALA A 1 84 ? 1.195 15.790 -18.924 1.00 90.00 84 ALA A N 1
ATOM 643 C CA . ALA A 1 84 ? 2.430 15.242 -19.479 1.00 90.00 84 ALA A CA 1
ATOM 644 C C . ALA A 1 84 ? 2.333 15.051 -21.002 1.00 90.00 84 ALA A C 1
ATOM 646 O O . ALA A 1 84 ? 3.226 15.460 -21.744 1.00 90.00 84 ALA A O 1
ATOM 647 N N . ALA A 1 85 ? 1.203 14.529 -21.488 1.00 87.38 85 ALA A N 1
ATOM 648 C CA . ALA A 1 85 ? 0.936 14.351 -22.911 1.00 87.38 85 ALA A CA 1
ATOM 649 C C . ALA A 1 85 ? 0.919 15.676 -23.690 1.00 87.38 85 ALA A C 1
ATOM 651 O O . ALA A 1 85 ? 1.471 15.752 -24.787 1.00 87.38 85 ALA A O 1
ATOM 652 N N . LYS A 1 86 ? 0.336 16.742 -23.122 1.00 89.31 86 LYS A N 1
ATOM 653 C CA . LYS A 1 86 ? 0.349 18.088 -23.730 1.00 89.31 86 LYS A CA 1
ATOM 654 C C . LYS A 1 86 ? 1.759 18.661 -23.871 1.00 89.31 86 LYS A C 1
ATOM 656 O O . LYS A 1 86 ? 1.992 19.456 -24.774 1.00 89.31 86 LYS A O 1
ATOM 661 N N . GLN A 1 87 ? 2.671 18.260 -22.989 1.00 89.31 87 GLN A N 1
ATOM 662 C CA . GLN A 1 87 ? 4.084 18.637 -23.033 1.00 89.31 87 GLN A CA 1
ATOM 663 C C . GLN A 1 87 ? 4.930 17.681 -23.894 1.00 89.31 87 GLN A C 1
ATOM 665 O O . GLN A 1 87 ? 6.135 17.875 -24.010 1.00 89.31 87 GLN A O 1
ATOM 670 N N . GLY A 1 88 ? 4.321 16.655 -24.504 1.00 87.69 88 GLY A N 1
ATOM 671 C CA . GLY A 1 88 ? 5.025 15.670 -25.327 1.00 87.69 88 GLY A CA 1
ATOM 672 C C . GLY A 1 88 ? 5.972 14.758 -24.540 1.00 87.69 88 GLY A C 1
ATOM 673 O O . GLY A 1 88 ? 6.937 14.263 -25.114 1.00 87.69 88 GLY A O 1
ATOM 674 N N . LEU A 1 89 ? 5.730 14.560 -23.238 1.00 88.81 89 LEU A N 1
ATOM 675 C CA . LEU A 1 89 ? 6.578 13.715 -22.391 1.00 88.81 89 LEU A CA 1
ATOM 676 C C . LEU A 1 89 ? 6.338 12.228 -22.655 1.00 88.81 89 LEU A C 1
ATOM 678 O O . LEU A 1 89 ? 5.213 11.811 -22.944 1.00 88.81 89 LEU A O 1
ATOM 682 N N . ARG A 1 90 ? 7.397 11.433 -22.494 1.00 87.88 90 ARG A N 1
ATOM 683 C CA . ARG A 1 90 ? 7.416 9.990 -22.752 1.00 87.88 90 ARG A CA 1
ATOM 684 C C . ARG A 1 90 ? 7.386 9.233 -21.440 1.00 87.88 90 ARG A C 1
ATOM 686 O O . ARG A 1 90 ? 8.126 9.560 -20.515 1.00 87.88 90 ARG A O 1
ATOM 693 N N . TRP A 1 91 ? 6.535 8.222 -21.363 1.00 88.75 91 TRP A N 1
ATOM 694 C CA . TRP A 1 91 ? 6.340 7.459 -20.139 1.00 88.75 91 TRP A CA 1
ATOM 695 C C . TRP A 1 91 ? 5.670 6.114 -20.429 1.00 88.75 91 TRP A C 1
ATOM 697 O O . TRP A 1 91 ? 4.998 5.945 -21.448 1.00 88.75 91 TRP A O 1
ATOM 707 N N . THR A 1 92 ? 5.826 5.179 -19.497 1.00 87.00 92 THR A N 1
ATOM 708 C CA . THR A 1 92 ? 5.038 3.945 -19.418 1.00 87.00 92 THR A CA 1
ATOM 709 C C . THR A 1 92 ? 4.627 3.685 -17.974 1.00 87.00 92 THR A C 1
ATOM 711 O O . THR A 1 92 ? 5.279 4.158 -17.043 1.00 87.00 92 THR A O 1
ATOM 714 N N . ARG A 1 93 ? 3.545 2.932 -17.766 1.00 86.75 93 ARG A N 1
ATOM 715 C CA . ARG A 1 93 ? 3.237 2.411 -16.428 1.00 86.75 93 ARG A CA 1
ATOM 716 C C . ARG A 1 93 ? 4.205 1.277 -16.122 1.00 86.75 93 ARG A C 1
ATOM 718 O O . ARG A 1 93 ? 4.425 0.424 -16.977 1.00 86.75 93 ARG A O 1
ATOM 725 N N . ALA A 1 94 ? 4.768 1.289 -14.924 1.00 84.94 94 ALA A N 1
ATOM 726 C CA . ALA A 1 94 ? 5.615 0.210 -14.446 1.00 84.94 94 ALA A CA 1
ATOM 727 C C . ALA A 1 94 ? 4.767 -0.906 -13.817 1.00 84.94 94 ALA A C 1
ATOM 729 O O . ALA A 1 94 ? 3.539 -0.814 -13.740 1.00 84.94 94 ALA A O 1
ATOM 730 N N . THR A 1 95 ? 5.437 -1.961 -13.360 1.00 84.88 95 THR A N 1
ATOM 731 C CA . THR A 1 95 ? 4.792 -2.990 -12.538 1.00 84.88 95 THR A CA 1
ATOM 732 C C . THR A 1 95 ? 4.402 -2.391 -11.191 1.00 84.88 95 THR A C 1
ATOM 734 O O . THR A 1 95 ? 5.109 -1.547 -10.651 1.00 84.88 95 THR A O 1
ATOM 737 N N . ASP A 1 96 ? 3.267 -2.784 -10.639 1.00 86.00 96 ASP A N 1
ATOM 738 C CA . ASP A 1 96 ? 2.873 -2.280 -9.332 1.00 86.00 96 ASP A CA 1
ATOM 739 C C . ASP A 1 96 ? 3.202 -3.311 -8.255 1.00 86.00 96 ASP A C 1
ATOM 741 O O . ASP A 1 96 ? 2.577 -4.374 -8.201 1.00 86.00 96 ASP A O 1
ATOM 745 N N . PHE A 1 97 ? 4.229 -3.024 -7.454 1.00 85.81 97 PHE A N 1
ATOM 746 C CA . PHE A 1 97 ? 4.650 -3.894 -6.357 1.00 85.81 97 PHE A CA 1
ATOM 747 C C . PHE A 1 97 ? 3.777 -3.729 -5.111 1.00 85.81 97 PHE A C 1
ATOM 749 O O . PHE A 1 97 ? 3.875 -4.567 -4.221 1.00 85.81 97 PHE A O 1
ATOM 756 N N . ASP A 1 98 ? 2.916 -2.708 -5.059 1.00 83.06 98 ASP A N 1
ATOM 757 C CA . ASP A 1 98 ? 1.918 -2.517 -4.010 1.00 83.06 98 ASP A CA 1
ATOM 758 C C . ASP A 1 98 ? 0.642 -1.888 -4.582 1.00 83.06 98 ASP A C 1
ATOM 760 O O . ASP A 1 98 ? 0.316 -0.734 -4.327 1.00 83.06 98 ASP A O 1
ATOM 764 N N . GLY A 1 99 ? -0.126 -2.684 -5.331 1.00 73.00 99 GLY A N 1
ATOM 765 C CA . GLY A 1 99 ? -1.356 -2.218 -5.984 1.00 73.00 99 GLY A CA 1
ATOM 766 C C . GLY A 1 99 ? -2.480 -1.752 -5.050 1.00 73.00 99 GLY A C 1
ATOM 767 O O . GLY A 1 99 ? -3.548 -1.406 -5.544 1.00 73.00 99 GLY A O 1
ATOM 768 N N . CYS A 1 100 ? -2.272 -1.758 -3.730 1.00 73.19 100 CYS A N 1
ATOM 769 C CA . CYS A 1 100 ? -3.230 -1.287 -2.731 1.00 73.19 100 CYS A CA 1
ATOM 770 C C . CYS A 1 100 ? -2.811 0.029 -2.055 1.00 73.19 100 CYS A C 1
ATOM 772 O O . CYS A 1 100 ? -3.562 0.538 -1.213 1.00 73.19 100 CYS A O 1
ATOM 774 N N . ASP A 1 101 ? -1.633 0.578 -2.371 1.00 80.38 101 ASP A N 1
ATOM 775 C CA . ASP A 1 101 ? -1.155 1.842 -1.794 1.00 80.38 101 ASP A CA 1
ATOM 776 C C . ASP A 1 101 ? -1.808 3.084 -2.436 1.00 80.38 101 ASP A C 1
ATOM 778 O O . ASP A 1 101 ? -1.647 4.206 -1.947 1.00 80.38 101 ASP A O 1
ATOM 782 N N . GLY A 1 102 ? -2.591 2.885 -3.505 1.00 81.00 102 GLY A N 1
ATOM 783 C CA . GLY A 1 102 ? -3.291 3.941 -4.234 1.00 81.00 102 GLY A CA 1
ATOM 784 C C . GLY A 1 102 ? -2.368 4.806 -5.094 1.00 81.00 102 GLY A C 1
ATOM 785 O O . GLY A 1 102 ? -2.764 5.901 -5.512 1.00 81.00 102 GLY A O 1
ATOM 786 N N . LYS A 1 103 ? -1.141 4.354 -5.361 1.00 86.81 103 LYS A N 1
ATOM 787 C CA . LYS A 1 103 ? -0.162 5.033 -6.205 1.00 86.81 103 LYS A CA 1
ATOM 788 C C . LYS A 1 103 ? 0.134 4.188 -7.426 1.00 86.81 103 LYS A C 1
ATOM 790 O O . LYS A 1 103 ? 0.252 2.978 -7.383 1.00 86.81 103 LYS A O 1
ATOM 795 N N . VAL A 1 104 ? 0.328 4.865 -8.546 1.00 88.81 104 VAL A N 1
ATOM 796 C CA . VAL A 1 104 ? 0.678 4.222 -9.806 1.00 88.81 104 VAL A CA 1
ATOM 797 C C . VAL A 1 104 ? 2.120 4.574 -10.154 1.00 88.81 104 VAL A C 1
ATOM 799 O O . VAL A 1 104 ? 2.421 5.759 -10.350 1.00 88.81 104 VAL A O 1
ATOM 802 N N . PRO A 1 105 ? 3.023 3.582 -10.255 1.00 90.38 105 PRO A N 1
ATOM 803 C CA . PRO A 1 105 ? 4.399 3.827 -10.650 1.00 90.38 105 PRO A CA 1
ATOM 804 C C . PRO A 1 105 ? 4.491 4.077 -12.161 1.00 90.38 105 PRO A C 1
ATOM 806 O O . PRO A 1 105 ? 3.987 3.312 -12.989 1.00 90.38 105 PRO A O 1
ATOM 809 N N . ILE A 1 106 ? 5.160 5.166 -12.530 1.00 91.31 106 ILE A N 1
ATOM 810 C CA . ILE A 1 106 ? 5.382 5.591 -13.911 1.00 91.31 106 ILE A CA 1
ATOM 811 C C . ILE A 1 106 ? 6.883 5.602 -14.194 1.00 91.31 106 ILE A C 1
ATOM 813 O O . ILE A 1 106 ? 7.639 6.322 -13.545 1.00 91.31 106 ILE A O 1
ATOM 817 N N . CYS A 1 107 ? 7.307 4.831 -15.192 1.00 90.94 107 CYS A N 1
ATOM 818 C CA . CYS A 1 107 ? 8.674 4.825 -15.703 1.00 90.94 107 CYS A CA 1
ATOM 819 C C . CYS A 1 107 ? 8.831 5.875 -16.807 1.00 90.94 107 CYS A C 1
ATOM 821 O O . CYS A 1 107 ? 8.023 5.941 -17.737 1.00 90.94 107 CYS A O 1
ATOM 823 N N . LEU A 1 108 ? 9.898 6.667 -16.737 1.00 90.31 108 LEU A N 1
ATOM 824 C CA . LEU A 1 108 ? 10.185 7.750 -17.679 1.00 90.31 108 LEU A CA 1
ATOM 825 C C . LEU A 1 108 ? 11.689 7.866 -17.960 1.00 90.31 108 LEU A C 1
ATOM 827 O O . LEU A 1 108 ? 12.507 7.496 -17.111 1.00 90.31 108 LEU A O 1
ATOM 831 N N . PRO A 1 109 ? 12.091 8.377 -19.135 1.00 89.44 109 PRO A N 1
ATOM 832 C CA . PRO A 1 109 ? 13.498 8.564 -19.430 1.00 89.44 109 PRO A CA 1
ATOM 833 C C . PRO A 1 109 ? 14.049 9.795 -18.677 1.00 89.44 109 PRO A C 1
ATOM 835 O O . PRO A 1 109 ? 13.317 10.775 -18.495 1.00 89.44 109 PRO A O 1
ATOM 838 N N . PRO A 1 110 ? 15.333 9.805 -18.264 1.00 89.00 110 PRO A N 1
ATOM 839 C CA . PRO A 1 110 ? 15.894 10.855 -17.405 1.00 89.00 110 PRO A CA 1
ATOM 840 C C . PRO A 1 110 ? 15.682 12.295 -17.900 1.00 89.00 110 PRO A C 1
ATOM 842 O O . PRO A 1 110 ? 15.494 13.203 -17.094 1.00 89.00 110 PRO A O 1
ATOM 845 N N . GLN A 1 111 ? 15.666 12.518 -19.216 1.00 87.94 111 GLN A N 1
ATOM 846 C CA . GLN A 1 111 ? 15.473 13.840 -19.821 1.00 87.94 111 GLN A CA 1
ATOM 847 C C . GLN A 1 111 ? 14.075 14.448 -19.616 1.00 87.94 111 GLN A C 1
ATOM 849 O O . GLN A 1 111 ? 13.942 15.669 -19.666 1.00 87.94 111 GLN A O 1
ATOM 854 N N . ASP A 1 112 ? 13.046 13.632 -19.373 1.00 89.31 112 ASP A N 1
ATOM 855 C CA . ASP A 1 112 ? 11.665 14.109 -19.193 1.00 89.31 112 ASP A CA 1
ATOM 856 C C . ASP A 1 112 ? 11.328 14.357 -17.711 1.00 89.31 112 ASP A C 1
ATOM 858 O O . ASP A 1 112 ? 10.293 14.943 -17.384 1.00 89.31 112 ASP A O 1
ATOM 862 N N . MET A 1 113 ? 12.233 13.958 -16.811 1.00 88.62 113 MET A N 1
ATOM 863 C CA . MET A 1 113 ? 12.030 13.922 -15.364 1.00 88.62 113 MET A CA 1
ATOM 864 C C . MET A 1 113 ? 11.676 15.286 -14.767 1.00 88.62 113 MET A C 1
ATOM 866 O O . MET A 1 113 ? 10.701 15.388 -14.027 1.00 88.62 113 MET A O 1
ATOM 870 N N . ALA A 1 114 ? 12.408 16.346 -15.120 1.00 89.94 114 ALA A N 1
ATOM 871 C CA . ALA A 1 114 ? 12.199 17.667 -14.523 1.00 89.94 114 ALA A CA 1
ATOM 872 C C . ALA A 1 114 ? 10.798 18.235 -14.819 1.00 89.94 114 ALA A C 1
ATOM 874 O O . ALA A 1 114 ? 10.153 18.802 -13.938 1.00 89.94 114 ALA A O 1
ATOM 875 N N . MET A 1 115 ? 10.303 18.055 -16.049 1.00 91.19 115 MET A N 1
ATOM 876 C CA . MET A 1 115 ? 8.969 18.526 -16.432 1.00 91.19 115 MET A CA 1
ATOM 877 C C . MET A 1 115 ? 7.874 17.653 -15.813 1.00 91.19 115 MET A C 1
ATOM 879 O O . MET A 1 115 ? 6.868 18.178 -15.337 1.00 91.19 115 MET A O 1
ATOM 883 N N . PHE A 1 116 ? 8.068 16.330 -15.785 1.00 91.62 116 PHE A N 1
ATOM 884 C CA . PHE A 1 116 ? 7.096 15.412 -15.191 1.00 91.62 116 PHE A CA 1
ATOM 885 C C . PHE A 1 116 ? 6.952 15.654 -13.681 1.00 91.62 116 PHE A C 1
ATOM 887 O O . PHE A 1 116 ? 5.837 15.755 -13.171 1.00 91.62 116 PHE A O 1
ATOM 894 N N . SER A 1 117 ? 8.075 15.846 -12.988 1.00 92.06 117 SER A N 1
ATOM 895 C CA . SER A 1 117 ? 8.129 16.212 -11.571 1.00 92.06 117 SER A CA 1
ATOM 896 C C . SER A 1 117 ? 7.342 17.486 -11.274 1.00 92.06 117 SER A C 1
ATOM 898 O O . SER A 1 117 ? 6.475 17.481 -10.403 1.00 92.06 117 SER A O 1
ATOM 900 N N . ALA A 1 118 ? 7.536 18.550 -12.061 1.00 92.44 118 ALA A N 1
ATOM 901 C CA . ALA A 1 118 ? 6.799 19.800 -11.880 1.00 92.44 118 ALA A CA 1
ATOM 902 C C . ALA A 1 118 ? 5.272 19.620 -12.023 1.00 92.44 118 ALA A C 1
ATOM 904 O O . ALA A 1 118 ? 4.497 20.245 -11.295 1.00 92.44 118 ALA A O 1
ATOM 905 N N . ILE A 1 119 ? 4.829 18.745 -12.934 1.00 92.75 119 ILE A N 1
ATOM 906 C CA . ILE A 1 119 ? 3.407 18.409 -13.110 1.00 92.75 119 ILE A CA 1
ATOM 907 C C . ILE A 1 119 ? 2.864 17.681 -11.873 1.00 92.75 119 ILE A C 1
ATOM 909 O O . ILE A 1 119 ? 1.790 18.032 -11.379 1.00 92.75 119 ILE A O 1
ATOM 913 N N . VAL A 1 120 ? 3.600 16.695 -11.355 1.00 92.56 120 VAL A N 1
ATOM 914 C CA . VAL A 1 120 ? 3.204 15.934 -10.159 1.00 92.56 120 VAL A CA 1
ATOM 915 C C . VAL A 1 120 ? 3.184 16.830 -8.921 1.00 92.56 120 VAL A C 1
ATOM 917 O O . VAL A 1 120 ? 2.187 16.846 -8.202 1.00 92.56 120 VAL A O 1
ATOM 920 N N . GLN A 1 121 ? 4.212 17.657 -8.719 1.00 92.81 121 GLN A N 1
ATOM 921 C CA . GLN A 1 121 ? 4.280 18.627 -7.621 1.00 92.81 121 GLN A CA 1
ATOM 922 C C . GLN A 1 121 ? 3.094 19.595 -7.624 1.00 92.81 121 GLN A C 1
ATOM 924 O O . GLN A 1 121 ? 2.523 19.877 -6.571 1.00 92.81 121 GLN A O 1
ATOM 929 N N . ALA A 1 122 ? 2.681 20.093 -8.794 1.00 91.25 122 ALA A N 1
ATOM 930 C CA . ALA A 1 122 ? 1.513 20.966 -8.898 1.00 91.25 122 ALA A CA 1
ATOM 931 C C . ALA A 1 122 ? 0.220 20.262 -8.443 1.00 91.25 122 ALA A C 1
ATOM 933 O O . ALA A 1 122 ? -0.610 20.878 -7.771 1.00 91.25 122 ALA A O 1
ATOM 934 N N . SER A 1 123 ? 0.068 18.974 -8.769 1.00 90.31 123 SER A N 1
ATOM 935 C CA . SER A 1 123 ? -1.059 18.156 -8.307 1.00 90.31 123 SER A CA 1
ATOM 936 C C . SER A 1 123 ? -1.007 17.919 -6.794 1.00 90.31 123 SER A C 1
ATOM 938 O O . SER A 1 123 ? -2.002 18.135 -6.103 1.00 90.31 123 SER A O 1
ATOM 940 N N . LEU A 1 124 ? 0.163 17.548 -6.263 1.00 91.00 124 LEU A N 1
ATOM 941 C CA . LEU A 1 124 ? 0.362 17.289 -4.834 1.00 91.00 124 LEU A CA 1
ATOM 942 C C . LEU A 1 124 ? 0.112 18.537 -3.979 1.00 91.00 124 LEU A C 1
ATOM 944 O O . LEU A 1 124 ? -0.555 18.452 -2.953 1.00 91.00 124 LEU A O 1
ATOM 948 N N . HIS A 1 125 ? 0.575 19.718 -4.399 1.00 91.81 125 HIS A N 1
ATOM 949 C CA . HIS A 1 125 ? 0.341 20.957 -3.648 1.00 91.81 125 HIS A CA 1
ATOM 950 C C . HIS A 1 125 ? -1.143 21.305 -3.507 1.00 91.81 125 HIS A C 1
ATOM 952 O O . HIS A 1 125 ? -1.562 21.806 -2.459 1.00 91.81 125 HIS A O 1
ATOM 958 N N . LYS A 1 126 ? -1.948 21.024 -4.538 1.00 90.00 126 LYS A N 1
ATOM 959 C CA . LYS A 1 126 ? -3.400 21.201 -4.464 1.00 90.00 126 LYS A CA 1
ATOM 960 C C . LYS A 1 126 ? -3.997 20.280 -3.395 1.00 90.00 126 LYS A C 1
ATOM 962 O O . LYS A 1 126 ? -4.707 20.755 -2.510 1.00 90.00 126 LYS A O 1
ATOM 967 N N . ASP A 1 127 ? -3.637 19.003 -3.431 1.00 89.25 127 ASP A N 1
ATOM 968 C CA . ASP A 1 127 ? -4.117 18.000 -2.478 1.00 89.25 127 ASP A CA 1
ATOM 969 C C . ASP A 1 127 ? -3.691 18.277 -1.035 1.00 89.25 127 ASP A C 1
ATOM 971 O O . ASP A 1 127 ? -4.479 18.089 -0.106 1.00 89.25 127 ASP A O 1
ATOM 975 N N . ILE A 1 128 ? -2.451 18.733 -0.839 1.00 93.69 128 ILE A N 1
ATOM 976 C CA . ILE A 1 128 ? -1.927 19.127 0.472 1.00 93.69 128 ILE A CA 1
ATOM 977 C C . ILE A 1 128 ? -2.753 20.290 1.028 1.00 93.69 128 ILE A C 1
ATOM 979 O O . ILE A 1 128 ? -3.127 20.269 2.200 1.00 93.69 128 ILE A O 1
ATOM 983 N N . SER A 1 129 ? -3.080 21.286 0.197 1.00 93.19 129 SER A N 1
ATOM 984 C CA . SER A 1 129 ? -3.898 22.427 0.619 1.00 93.19 129 SER A CA 1
ATOM 985 C C . SER A 1 129 ? -5.320 22.016 1.010 1.00 93.19 129 SER A C 1
ATOM 987 O O . SER A 1 129 ? -5.846 22.508 2.007 1.00 93.19 129 SER A O 1
ATOM 989 N N . GLU A 1 130 ? -5.943 21.113 0.253 1.00 91.94 130 GLU A N 1
ATOM 990 C CA . GLU A 1 130 ? -7.279 20.590 0.560 1.00 91.94 130 GLU A CA 1
ATOM 991 C C . GLU A 1 130 ? -7.274 19.753 1.846 1.00 91.94 130 GLU A C 1
ATOM 993 O O . GLU A 1 130 ? -8.111 19.958 2.723 1.00 91.94 130 GLU A O 1
ATOM 998 N N . SER A 1 131 ? -6.277 18.885 2.009 1.00 92.75 131 SER A N 1
ATOM 999 C CA . SER A 1 131 ? -6.123 18.028 3.189 1.00 92.75 131 SER A CA 1
ATOM 1000 C C . SER A 1 131 ? -5.829 18.831 4.463 1.00 92.75 131 SER A C 1
ATOM 1002 O O . SER A 1 131 ? -6.333 18.493 5.531 1.00 92.75 131 SER A O 1
ATOM 1004 N N . GLN A 1 132 ? -5.073 19.933 4.367 1.00 94.62 132 GLN A N 1
ATOM 1005 C CA . GLN A 1 132 ? -4.812 20.813 5.512 1.00 94.62 132 GLN A CA 1
ATOM 1006 C C . GLN A 1 132 ? -6.104 21.435 6.062 1.00 94.62 132 GLN A C 1
ATOM 1008 O O . GLN A 1 132 ? -6.282 21.485 7.274 1.00 94.62 132 GLN A O 1
ATOM 1013 N N . LYS A 1 133 ? -7.044 21.829 5.191 1.00 94.31 133 LYS A N 1
ATOM 1014 C CA . LYS A 1 133 ? -8.348 22.366 5.622 1.00 94.31 133 LYS A CA 1
ATOM 1015 C C . LYS A 1 133 ? -9.172 21.335 6.394 1.00 94.31 133 LYS A C 1
ATOM 1017 O O . LYS A 1 133 ? -9.849 21.687 7.352 1.00 94.31 133 LYS A O 1
ATOM 1022 N N . ILE A 1 134 ? -9.110 20.067 5.983 1.00 93.38 134 I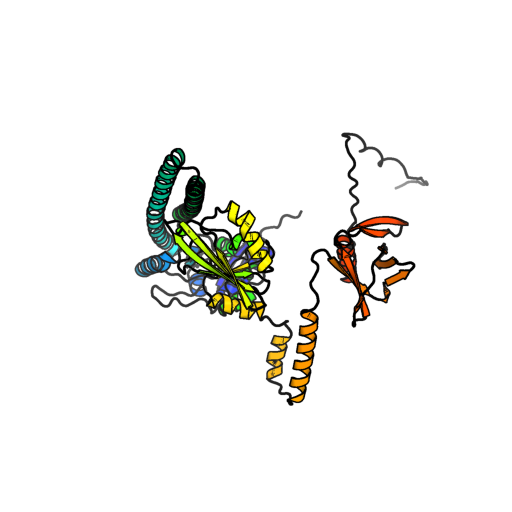LE A N 1
ATOM 1023 C CA . ILE A 1 134 ? -9.789 18.969 6.685 1.00 93.38 134 ILE A CA 1
ATOM 1024 C C . ILE A 1 134 ? -9.160 18.764 8.069 1.00 93.38 134 ILE A C 1
ATOM 1026 O O . ILE A 1 134 ? -9.875 18.605 9.055 1.00 93.38 134 ILE A O 1
ATOM 1030 N N . LEU A 1 135 ? -7.829 18.824 8.163 1.00 94.62 135 LEU A N 1
ATOM 1031 C CA . LEU A 1 135 ? -7.117 1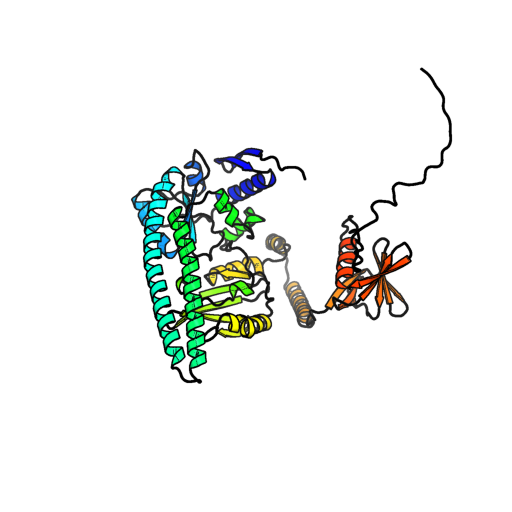8.708 9.435 1.00 94.62 135 LEU A CA 1
ATOM 1032 C C . LEU A 1 135 ? -7.493 19.838 10.407 1.00 94.62 135 LEU A C 1
ATOM 1034 O O . LEU A 1 135 ? -7.713 19.581 11.591 1.00 94.62 135 LEU A O 1
ATOM 1038 N N . ASP A 1 136 ? -7.617 21.067 9.905 1.00 94.75 136 ASP A N 1
ATOM 1039 C CA . ASP A 1 136 ? -8.063 22.214 10.699 1.00 94.75 136 ASP A CA 1
ATOM 1040 C C . ASP A 1 136 ? -9.506 22.011 11.203 1.00 94.75 136 ASP A C 1
ATOM 1042 O O . ASP A 1 136 ? -9.775 22.226 12.386 1.00 94.75 136 ASP A O 1
ATOM 1046 N N . SER A 1 137 ? -10.397 21.487 10.351 1.00 94.56 137 SER A N 1
ATOM 1047 C CA . SER A 1 137 ? -11.777 21.139 10.722 1.00 94.56 137 SER A CA 1
ATOM 1048 C C . SER A 1 137 ? -11.844 20.082 11.829 1.00 94.56 137 SER A C 1
ATOM 1050 O O . SER A 1 137 ? -12.642 20.218 12.755 1.00 94.56 137 SER A O 1
ATOM 1052 N N . TYR A 1 138 ? -11.004 19.040 11.780 1.00 95.44 138 TYR A N 1
ATOM 1053 C CA . TYR A 1 138 ? -10.945 18.051 12.861 1.00 95.44 138 TYR A CA 1
ATOM 1054 C C . TYR A 1 138 ? -10.491 18.676 14.181 1.00 95.44 138 TYR A C 1
ATOM 1056 O O . TYR A 1 138 ? -11.045 18.359 15.230 1.00 95.44 138 TYR A O 1
ATOM 1064 N N . ASN A 1 139 ? -9.495 19.566 14.151 1.00 96.25 139 ASN A N 1
ATOM 1065 C CA . ASN A 1 139 ? -9.011 20.229 15.362 1.00 96.25 139 ASN A CA 1
ATOM 1066 C C . ASN A 1 139 ? -10.085 21.112 16.009 1.00 96.25 139 ASN A C 1
ATOM 1068 O O . ASN A 1 139 ? -10.216 21.102 17.235 1.00 96.25 139 ASN A O 1
ATOM 1072 N N . GLU A 1 140 ? -10.855 21.841 15.198 1.00 96.69 140 GLU A N 1
ATOM 1073 C CA . GLU A 1 140 ? -11.981 22.652 15.665 1.00 96.69 140 GLU A CA 1
ATOM 1074 C C . GLU A 1 140 ? -13.051 21.773 16.331 1.00 96.69 140 GLU A C 1
ATOM 1076 O O . GLU A 1 140 ? -13.382 21.990 17.499 1.00 96.69 140 GLU A O 1
ATOM 1081 N N . GLU A 1 141 ? -13.497 20.705 15.659 1.00 96.12 141 GLU A N 1
ATOM 1082 C CA . GLU A 1 141 ? -14.522 19.803 16.200 1.00 96.12 141 GLU A CA 1
ATOM 1083 C C . GLU A 1 141 ? -14.061 19.093 17.486 1.00 96.12 141 GLU A C 1
ATOM 1085 O O . GLU A 1 141 ? -14.810 19.009 18.464 1.00 96.12 141 GLU A O 1
ATOM 1090 N N . ILE A 1 142 ? -12.811 18.614 17.529 1.00 96.81 142 ILE A N 1
ATOM 1091 C CA . ILE A 1 142 ? -12.225 18.004 18.731 1.00 96.81 142 ILE A CA 1
ATOM 1092 C C . ILE A 1 142 ? -12.235 19.001 19.897 1.00 96.81 142 ILE A C 1
ATOM 1094 O O . ILE A 1 142 ? -12.559 18.612 21.023 1.00 96.81 142 ILE A O 1
ATOM 1098 N N . SER A 1 143 ? -11.882 20.269 19.655 1.00 96.50 143 SER A N 1
ATOM 1099 C CA . SER A 1 143 ? -11.877 21.308 20.691 1.00 96.50 143 SER A CA 1
ATOM 1100 C C . SER A 1 143 ? -13.282 21.552 21.237 1.00 96.50 143 SER A C 1
ATOM 1102 O O . SER A 1 143 ? -13.487 21.486 22.450 1.00 96.50 143 SER A O 1
ATOM 1104 N N . GLU A 1 144 ? -14.270 21.735 20.358 1.00 95.56 144 GLU A N 1
ATOM 1105 C CA . GLU A 1 144 ? -15.664 21.921 20.767 1.00 95.56 144 GLU A CA 1
ATOM 1106 C C . GLU A 1 144 ? -16.206 20.731 21.568 1.00 95.56 144 GLU A C 1
ATOM 1108 O O . GLU A 1 144 ? -16.910 20.905 22.564 1.00 95.56 144 GLU A O 1
ATOM 1113 N N . LEU A 1 145 ? -15.907 19.500 21.141 1.00 95.12 145 LEU A N 1
ATOM 1114 C CA . LEU A 1 145 ? -16.368 18.297 21.832 1.00 95.12 145 LEU A CA 1
ATOM 1115 C C . LEU A 1 145 ? -15.701 18.132 23.200 1.00 95.12 145 LEU A C 1
ATOM 1117 O O . LEU A 1 145 ? -16.366 17.713 24.149 1.00 95.12 145 LEU A O 1
ATOM 1121 N N . LYS A 1 146 ? -14.420 18.495 23.334 1.00 95.06 146 LYS A N 1
ATOM 1122 C CA . LYS A 1 146 ? -13.722 18.508 24.628 1.00 95.06 146 LYS A CA 1
ATOM 1123 C C . LYS A 1 146 ? -14.326 19.527 25.591 1.00 95.06 146 LYS A C 1
ATOM 1125 O O . LYS A 1 146 ? -14.464 19.214 26.772 1.00 95.06 146 LYS A O 1
ATOM 1130 N N . GLU A 1 147 ? -14.741 20.696 25.105 1.00 93.00 147 GLU A N 1
ATOM 1131 C CA . GLU A 1 147 ? -15.478 21.673 25.915 1.00 93.00 147 GLU A CA 1
ATOM 1132 C C . GLU A 1 147 ? -16.862 21.145 26.319 1.00 93.00 147 GLU A C 1
ATOM 1134 O O . GLU A 1 147 ? -17.220 21.177 27.498 1.00 93.00 147 GLU A O 1
ATOM 1139 N N . LYS A 1 148 ? -17.619 20.568 25.374 1.00 91.62 148 LYS A N 1
ATOM 1140 C CA . LYS A 1 148 ? -18.932 19.948 25.640 1.00 91.62 148 LYS A CA 1
ATOM 1141 C C . LYS A 1 148 ? -18.841 18.826 26.682 1.00 91.62 148 LYS A C 1
ATOM 1143 O O . LYS A 1 148 ? -19.722 18.709 27.534 1.00 91.62 148 LYS A O 1
ATOM 1148 N N . LEU A 1 149 ? -17.762 18.039 26.677 1.00 91.56 149 LEU A N 1
ATOM 1149 C CA . LEU A 1 149 ? -17.536 16.937 27.622 1.00 91.56 149 LEU A CA 1
ATOM 1150 C C . LEU A 1 149 ? -17.518 17.395 29.095 1.00 91.56 149 LEU A C 1
ATOM 1152 O O . LEU A 1 149 ? -17.878 16.613 29.979 1.00 91.56 149 LEU A O 1
ATOM 1156 N N . LEU A 1 150 ? -17.149 18.654 29.369 1.00 89.06 150 LEU A N 1
ATOM 1157 C CA . LEU A 1 150 ? -17.151 19.238 30.720 1.00 89.06 150 LEU A CA 1
ATOM 1158 C C . LEU A 1 150 ? -18.565 19.454 31.278 1.00 89.06 150 LEU A C 1
ATOM 1160 O O . LEU A 1 150 ? -18.741 19.537 32.494 1.00 89.06 150 LEU A O 1
ATOM 1164 N N . HIS A 1 151 ? -19.564 19.535 30.398 1.00 88.25 151 HIS A N 1
ATOM 1165 C CA . HIS A 1 151 ? -20.939 19.912 30.729 1.00 88.25 151 HIS A CA 1
ATOM 1166 C C . HIS A 1 151 ? -21.970 18.817 30.420 1.00 88.25 151 HIS A C 1
ATOM 1168 O O . HIS A 1 151 ? -23.147 18.994 30.716 1.00 88.25 151 HIS A O 1
ATOM 1174 N N . VAL A 1 152 ? -21.534 17.689 29.851 1.00 88.62 152 VAL A N 1
ATOM 1175 C CA . VAL A 1 152 ? -22.388 16.563 29.456 1.00 88.62 152 VAL A CA 1
ATOM 1176 C C . VAL A 1 152 ? -22.751 15.650 30.634 1.00 88.62 152 VAL A C 1
ATOM 1178 O O . VAL A 1 152 ? -21.920 15.343 31.503 1.00 88.62 152 VAL A O 1
ATOM 1181 N N . ASP A 1 153 ? -23.998 15.171 30.607 1.00 85.94 153 ASP A N 1
ATOM 1182 C CA . ASP A 1 153 ? -24.553 14.199 31.545 1.00 85.94 153 ASP A CA 1
ATOM 1183 C C . ASP A 1 153 ? -23.815 12.852 31.507 1.00 85.94 153 ASP A C 1
ATOM 1185 O O . ASP A 1 153 ? -23.234 12.435 30.501 1.00 85.94 153 ASP A O 1
ATOM 1189 N N . ALA A 1 154 ? -23.865 12.113 32.619 1.00 77.25 154 ALA A N 1
ATOM 1190 C CA . ALA A 1 154 ? -23.131 10.854 32.772 1.00 77.25 154 ALA A CA 1
ATOM 1191 C C . ALA A 1 154 ? -23.486 9.786 31.714 1.00 77.25 154 ALA A C 1
ATOM 1193 O O . ALA A 1 154 ? -22.638 8.953 31.401 1.00 77.25 154 ALA A O 1
ATOM 1194 N N . GLY A 1 155 ? -24.705 9.817 31.157 1.00 78.06 155 GLY A N 1
ATOM 1195 C CA . GLY A 1 155 ? -25.166 8.867 30.136 1.00 78.06 155 GLY A CA 1
ATOM 1196 C C . GLY A 1 155 ? -24.567 9.088 28.742 1.00 78.06 155 GLY A C 1
ATOM 1197 O O . GLY A 1 155 ? -24.350 8.118 28.022 1.00 78.06 155 GLY A O 1
ATOM 1198 N N . GLU A 1 156 ? -24.240 10.331 28.379 1.00 86.38 156 GLU A N 1
ATOM 1199 C CA . GLU A 1 156 ? -23.709 10.696 27.050 1.00 86.38 156 GLU A CA 1
ATOM 1200 C C . GLU A 1 156 ? -22.184 10.887 27.053 1.00 86.38 156 GLU A C 1
ATOM 1202 O O . GLU A 1 156 ? -21.539 10.987 26.008 1.00 86.38 156 GLU A O 1
ATOM 1207 N N . ARG A 1 157 ? -21.565 10.904 28.238 1.00 88.38 157 ARG A N 1
ATOM 1208 C CA . ARG A 1 157 ? -20.124 11.136 28.388 1.00 88.38 157 ARG A CA 1
ATOM 1209 C C . ARG A 1 157 ? -19.274 10.119 27.623 1.00 88.38 157 ARG A C 1
ATOM 1211 O O . ARG A 1 157 ? -18.262 10.497 27.036 1.00 88.38 157 ARG A O 1
ATOM 1218 N N . ASN A 1 158 ? -19.684 8.850 27.608 1.00 88.31 158 ASN A N 1
ATOM 1219 C CA . ASN A 1 158 ? -18.948 7.800 26.903 1.00 88.31 158 ASN A CA 1
ATOM 1220 C C . ASN A 1 158 ? -19.038 7.964 25.381 1.00 88.31 158 ASN A C 1
ATOM 1222 O O . ASN A 1 158 ? -18.011 7.890 24.718 1.00 88.31 158 ASN A O 1
ATOM 1226 N N . SER A 1 159 ? -20.217 8.268 24.826 1.00 89.19 159 SER A N 1
ATOM 1227 C CA . SER A 1 159 ? -20.370 8.473 23.379 1.00 89.19 159 SER A CA 1
ATOM 1228 C C . SER A 1 159 ? -19.587 9.688 22.882 1.00 89.19 159 SER A C 1
ATOM 1230 O O . SER A 1 159 ? -18.938 9.611 21.840 1.00 89.19 159 SER A O 1
ATOM 1232 N N . VAL A 1 160 ? -19.579 10.786 23.648 1.00 92.06 160 VAL A N 1
ATOM 1233 C CA . VAL A 1 160 ? -18.768 11.971 23.319 1.00 92.06 160 VAL A CA 1
ATOM 1234 C C . VAL A 1 160 ? -17.276 11.639 23.375 1.00 92.06 160 VAL A C 1
ATOM 1236 O O . VAL A 1 160 ? -16.532 12.018 22.474 1.00 92.06 160 VAL A O 1
ATOM 1239 N N . ARG A 1 161 ? -16.828 10.879 24.383 1.00 92.81 161 ARG A N 1
ATOM 1240 C CA . ARG A 1 161 ? -15.428 10.447 24.486 1.00 92.81 161 ARG A CA 1
ATOM 1241 C C . ARG A 1 161 ? -15.005 9.568 23.309 1.00 92.81 161 ARG A C 1
ATOM 1243 O O . ARG A 1 161 ? -13.985 9.849 22.691 1.00 92.81 161 ARG A O 1
ATOM 1250 N N . THR A 1 162 ? -15.801 8.561 22.959 1.00 93.31 162 THR A N 1
ATOM 1251 C CA . THR A 1 162 ? -15.528 7.695 21.804 1.00 93.31 162 THR A CA 1
ATOM 1252 C C . THR A 1 162 ? -15.481 8.495 20.503 1.00 93.31 162 THR A C 1
ATOM 1254 O O . THR A 1 162 ? -14.648 8.224 19.639 1.00 93.31 162 THR A O 1
ATOM 1257 N N . ARG A 1 163 ? -16.341 9.510 20.353 1.00 94.50 163 ARG A N 1
ATOM 1258 C CA . ARG A 1 163 ? -16.301 10.416 19.200 1.00 94.50 163 ARG A CA 1
ATOM 1259 C C . ARG A 1 163 ? -14.998 11.216 19.146 1.00 94.50 163 ARG A C 1
ATOM 1261 O O . ARG A 1 163 ? -14.390 11.263 18.081 1.00 94.50 163 ARG A O 1
ATOM 1268 N N . ILE A 1 164 ? -14.562 11.795 20.267 1.00 95.31 164 ILE A N 1
ATOM 1269 C CA . ILE A 1 164 ? -13.286 12.523 20.357 1.00 95.31 164 ILE A CA 1
ATOM 1270 C C . ILE A 1 164 ? -12.122 11.608 19.963 1.00 95.31 164 ILE A C 1
ATOM 1272 O O . ILE A 1 164 ? -11.339 11.979 19.098 1.00 95.31 164 ILE A O 1
ATOM 1276 N N . GLU A 1 165 ? -12.039 10.405 20.536 1.00 96.31 165 GLU A N 1
ATOM 1277 C CA . GLU A 1 165 ? -10.941 9.466 20.257 1.00 96.31 165 GLU A CA 1
ATOM 1278 C C . GLU A 1 165 ? -10.922 9.026 18.778 1.00 96.31 165 GLU A C 1
ATOM 1280 O O . GLU A 1 165 ? -9.860 8.923 18.166 1.00 96.31 165 GLU A O 1
ATOM 1285 N N . ASN A 1 166 ? -12.093 8.835 18.161 1.00 96.38 166 ASN A N 1
ATOM 1286 C CA . ASN A 1 166 ? -12.193 8.516 16.735 1.00 96.38 166 ASN A CA 1
ATOM 1287 C C . ASN A 1 166 ? -11.785 9.688 15.822 1.00 96.38 166 ASN A C 1
ATOM 1289 O O . ASN A 1 166 ? -11.150 9.459 14.794 1.00 96.38 166 ASN A O 1
ATOM 1293 N N . LEU A 1 167 ? -12.124 10.929 16.186 1.00 96.62 167 LEU A N 1
ATOM 1294 C CA . LEU A 1 167 ? -11.676 12.126 15.465 1.00 96.62 167 LEU A CA 1
ATOM 1295 C C . LEU A 1 167 ? -10.171 12.351 15.612 1.00 96.62 167 LEU A C 1
ATOM 1297 O O . LEU A 1 167 ? -9.509 12.703 14.641 1.00 96.62 167 LEU A O 1
ATOM 1301 N N . GLU A 1 168 ? -9.617 12.124 16.804 1.00 97.00 168 GLU A N 1
ATOM 1302 C CA . GLU A 1 168 ? -8.172 12.187 17.036 1.00 97.00 168 GLU A CA 1
ATOM 1303 C C . GLU A 1 168 ? -7.442 11.157 16.174 1.00 97.00 168 GLU A C 1
ATOM 1305 O O . GLU A 1 168 ? -6.475 11.508 15.502 1.00 97.00 168 GLU A O 1
ATOM 1310 N N . GLN A 1 169 ? -7.961 9.929 16.086 1.00 96.56 169 GLN A N 1
ATOM 1311 C CA . GLN A 1 169 ? -7.427 8.928 15.167 1.00 96.56 169 GLN A CA 1
ATOM 1312 C C . GLN A 1 169 ? -7.527 9.374 13.696 1.00 96.56 169 GLN A C 1
ATOM 1314 O O . GLN A 1 169 ? -6.544 9.254 12.968 1.00 96.56 169 GLN A O 1
ATOM 1319 N N . ALA A 1 170 ? -8.671 9.909 13.247 1.00 96.56 170 ALA A N 1
ATOM 1320 C CA . ALA A 1 170 ? -8.834 10.398 11.872 1.00 96.56 170 ALA A CA 1
ATOM 1321 C C . ALA A 1 170 ? -7.846 11.528 11.540 1.00 96.56 170 ALA A C 1
ATOM 1323 O O . ALA A 1 170 ? -7.255 11.554 10.457 1.00 96.56 170 ALA A O 1
ATOM 1324 N N . ARG A 1 171 ? -7.644 12.451 12.486 1.00 96.69 171 ARG A N 1
ATOM 1325 C CA . ARG A 1 171 ? -6.665 13.534 12.383 1.00 96.69 171 ARG A CA 1
ATOM 1326 C C . ARG A 1 171 ? -5.249 12.984 12.267 1.00 96.69 171 ARG A C 1
ATOM 1328 O O . ARG A 1 171 ? -4.519 13.421 11.383 1.00 96.69 171 ARG A O 1
ATOM 1335 N N . ASP A 1 172 ? -4.867 12.048 13.130 1.00 96.50 172 ASP A N 1
ATOM 1336 C CA . ASP A 1 172 ? -3.509 11.498 13.162 1.00 96.50 172 ASP A CA 1
ATOM 1337 C C . ASP A 1 172 ? -3.205 10.686 11.891 1.00 96.50 172 ASP A C 1
ATOM 1339 O O . ASP A 1 172 ? -2.138 10.828 11.297 1.00 96.50 172 ASP A O 1
ATOM 1343 N N . GLU A 1 173 ? -4.171 9.904 11.401 1.00 95.69 173 GLU A N 1
ATOM 1344 C CA . GLU A 1 173 ? -4.074 9.209 10.111 1.00 95.69 173 GLU A CA 1
ATOM 1345 C C . GLU A 1 173 ? -3.917 10.192 8.941 1.00 95.69 173 GLU A C 1
ATOM 1347 O O . GLU A 1 173 ? -3.037 10.016 8.098 1.00 95.69 173 GLU A O 1
ATOM 1352 N N . LEU A 1 174 ? -4.731 11.255 8.895 1.00 95.50 174 LEU A N 1
ATOM 1353 C CA . LEU A 1 174 ? -4.613 12.292 7.868 1.00 95.50 174 LEU A CA 1
ATOM 1354 C C . LEU A 1 174 ? -3.270 13.028 7.949 1.00 95.50 174 LEU A C 1
ATOM 1356 O O . LEU A 1 174 ? -2.693 13.355 6.915 1.00 95.50 174 LEU A O 1
ATOM 1360 N N . MET A 1 175 ? -2.773 13.288 9.158 1.00 95.62 175 MET A N 1
ATOM 1361 C CA . MET A 1 175 ? -1.491 13.949 9.379 1.00 95.62 175 MET A CA 1
ATOM 1362 C C . MET A 1 175 ? -0.328 13.111 8.837 1.00 95.62 175 MET A C 1
ATOM 1364 O O . MET A 1 175 ? 0.520 13.662 8.139 1.00 95.62 175 MET A O 1
ATOM 1368 N N . ASN A 1 176 ? -0.332 11.795 9.070 1.00 94.62 176 ASN A N 1
ATOM 1369 C CA . ASN A 1 176 ? 0.681 10.887 8.525 1.00 94.62 176 ASN A CA 1
ATOM 1370 C C . ASN A 1 176 ? 0.660 10.870 6.985 1.00 94.62 176 ASN A C 1
ATOM 1372 O O . ASN A 1 176 ? 1.702 11.029 6.352 1.00 94.62 176 ASN A O 1
ATOM 1376 N N . ILE A 1 177 ? -0.529 10.767 6.375 1.00 91.88 177 ILE A N 1
ATOM 1377 C CA . ILE A 1 177 ? -0.694 10.825 4.908 1.00 91.88 177 ILE A CA 1
ATOM 1378 C C . ILE A 1 177 ? -0.212 12.177 4.356 1.00 91.88 177 ILE A C 1
ATOM 1380 O O . ILE A 1 177 ? 0.393 12.257 3.288 1.00 91.88 177 ILE A O 1
ATOM 1384 N N . LEU A 1 178 ? -0.485 13.268 5.074 1.00 93.38 178 LEU A N 1
ATOM 1385 C CA . LEU A 1 178 ? -0.037 14.608 4.702 1.00 93.38 178 LEU A CA 1
ATOM 1386 C C . LEU A 1 178 ? 1.482 14.759 4.763 1.00 93.38 178 LEU A C 1
ATOM 1388 O O . LEU A 1 178 ? 2.047 15.433 3.904 1.00 93.38 178 LEU A O 1
ATOM 1392 N N . GLU A 1 179 ? 2.133 14.188 5.773 1.00 93.38 179 GLU A N 1
ATOM 1393 C CA . GLU A 1 179 ? 3.590 14.212 5.911 1.00 93.38 179 GLU A CA 1
ATOM 1394 C C . GLU A 1 179 ? 4.260 13.465 4.755 1.00 93.38 179 GLU A C 1
ATOM 1396 O O . GLU A 1 179 ? 5.156 14.009 4.107 1.00 93.38 179 GLU A O 1
ATOM 1401 N N . GLU A 1 180 ? 3.740 12.288 4.408 1.00 89.19 180 GLU A N 1
ATOM 1402 C CA . GLU A 1 180 ? 4.188 11.527 3.244 1.00 89.19 180 GLU A CA 1
ATOM 1403 C C . GLU A 1 180 ? 4.017 12.325 1.942 1.00 89.19 180 GLU A C 1
ATOM 1405 O O . GLU A 1 180 ? 4.967 12.480 1.173 1.00 89.19 180 GLU A O 1
ATOM 1410 N N . LYS A 1 181 ? 2.841 12.926 1.720 1.00 89.62 181 LYS A N 1
ATOM 1411 C CA . LYS A 1 181 ? 2.581 13.755 0.531 1.00 89.62 181 LYS A CA 1
ATOM 1412 C C . LYS A 1 181 ? 3.476 14.984 0.453 1.00 89.62 181 LYS A C 1
ATOM 1414 O O . LYS A 1 181 ? 3.895 15.355 -0.641 1.00 89.62 181 LYS A O 1
ATOM 1419 N N . LYS A 1 182 ? 3.774 15.628 1.584 1.00 91.81 182 LYS A N 1
ATOM 1420 C CA . LYS A 1 182 ? 4.713 16.759 1.642 1.00 91.81 182 LYS A CA 1
ATOM 1421 C C . LYS A 1 182 ? 6.124 16.304 1.282 1.00 91.81 182 LYS A C 1
ATOM 1423 O O . LYS A 1 182 ? 6.747 16.938 0.437 1.00 91.81 182 LYS A O 1
ATOM 1428 N N . SER A 1 183 ? 6.577 15.174 1.824 1.00 89.06 183 SER A N 1
ATOM 1429 C CA . SER A 1 183 ? 7.872 14.584 1.469 1.00 89.06 183 SER A CA 1
ATOM 1430 C C . SER A 1 183 ? 7.956 14.240 -0.025 1.00 89.06 183 SER A C 1
ATOM 1432 O O . SER A 1 183 ? 8.930 14.593 -0.693 1.00 89.06 183 SER A O 1
ATOM 1434 N N . MET A 1 184 ? 6.895 13.653 -0.590 1.00 86.19 184 MET A N 1
ATOM 1435 C CA . MET A 1 184 ? 6.789 13.415 -2.033 1.00 86.19 184 MET A CA 1
ATOM 1436 C C . MET A 1 184 ? 6.767 14.720 -2.838 1.00 86.19 184 MET A C 1
ATOM 1438 O O . MET A 1 184 ? 7.355 14.798 -3.909 1.00 86.19 184 MET A O 1
ATOM 1442 N N . ALA A 1 185 ? 6.113 15.779 -2.363 1.00 87.88 185 ALA A N 1
ATOM 1443 C CA . ALA A 1 185 ? 6.109 17.060 -3.066 1.00 87.88 185 ALA A CA 1
ATOM 1444 C C . ALA A 1 185 ? 7.508 17.701 -3.091 1.00 87.88 185 ALA A C 1
ATOM 1446 O O . ALA A 1 185 ? 7.893 18.283 -4.105 1.00 87.88 185 ALA A O 1
ATOM 1447 N N . GLU A 1 186 ? 8.298 17.551 -2.025 1.00 86.50 186 GLU A N 1
ATOM 1448 C CA . GLU A 1 186 ? 9.659 18.097 -1.933 1.00 86.50 186 GLU A CA 1
ATOM 1449 C C . GLU A 1 186 ? 10.621 17.478 -2.957 1.00 86.50 186 GLU A C 1
ATOM 1451 O O . GLU A 1 186 ? 11.394 18.204 -3.586 1.00 86.50 186 GLU A O 1
ATOM 1456 N N . ASN A 1 187 ? 10.553 16.161 -3.178 1.00 81.75 187 ASN A N 1
ATOM 1457 C CA . ASN A 1 187 ? 11.382 15.461 -4.172 1.00 81.75 187 ASN A CA 1
ATOM 1458 C C . ASN A 1 187 ? 10.683 15.259 -5.534 1.00 81.75 187 ASN A C 1
ATOM 1460 O O . ASN A 1 187 ? 11.288 14.748 -6.479 1.00 81.75 187 ASN A O 1
ATOM 1464 N N . GLY A 1 188 ? 9.414 15.660 -5.641 1.00 76.12 188 GLY A N 1
ATOM 1465 C CA . GLY A 1 188 ? 8.571 15.489 -6.820 1.00 76.12 188 GLY A CA 1
ATOM 1466 C C . GLY A 1 188 ? 8.089 14.060 -7.069 1.00 76.12 188 GLY A C 1
ATOM 1467 O O . GLY A 1 188 ? 7.735 13.747 -8.199 1.00 76.12 188 GLY A O 1
ATOM 1468 N N . GLY A 1 189 ? 8.096 13.195 -6.053 1.00 78.00 189 GLY A N 1
ATOM 1469 C CA . GLY A 1 189 ? 7.672 11.795 -6.116 1.00 78.00 189 GLY A CA 1
ATOM 1470 C C . GLY A 1 189 ? 8.654 10.885 -6.855 1.00 78.00 189 GLY A C 1
ATOM 1471 O O . GLY A 1 189 ? 8.302 9.753 -7.186 1.00 78.00 189 GLY A O 1
ATOM 1472 N N . ILE A 1 190 ? 9.853 11.391 -7.162 1.00 86.75 190 ILE A N 1
ATOM 1473 C CA . ILE A 1 190 ? 10.860 10.704 -7.970 1.00 86.75 190 ILE A CA 1
ATOM 1474 C C . ILE A 1 190 ? 11.682 9.760 -7.100 1.00 86.75 190 ILE A C 1
ATOM 1476 O O . ILE A 1 190 ? 12.139 10.124 -6.016 1.00 86.75 190 ILE A O 1
ATOM 1480 N N . MET A 1 191 ? 11.961 8.582 -7.642 1.00 89.38 191 MET A N 1
ATOM 1481 C CA . MET A 1 191 ? 12.928 7.639 -7.104 1.00 89.38 191 MET A CA 1
ATOM 1482 C C . MET A 1 191 ? 13.784 7.037 -8.217 1.00 89.38 191 MET A C 1
ATOM 1484 O O . MET A 1 191 ? 13.396 6.993 -9.392 1.00 89.38 191 MET A O 1
ATOM 1488 N N . SER A 1 192 ? 14.971 6.560 -7.842 1.00 87.69 192 SER A N 1
ATOM 1489 C CA . SER A 1 192 ? 15.800 5.811 -8.776 1.00 87.69 192 SER A CA 1
ATOM 1490 C C . SER A 1 192 ? 15.134 4.473 -9.108 1.00 87.69 192 SER A C 1
ATOM 1492 O O . SER A 1 192 ? 14.379 3.919 -8.309 1.00 87.69 192 SER A O 1
ATOM 1494 N N . PHE A 1 193 ? 15.450 3.903 -10.272 1.00 86.81 193 PHE A N 1
ATOM 1495 C CA . PHE A 1 193 ? 14.948 2.574 -10.628 1.00 86.81 193 PHE A CA 1
ATOM 1496 C C . PHE A 1 193 ? 15.338 1.492 -9.611 1.00 86.81 193 PHE A C 1
ATOM 1498 O O . PHE A 1 193 ? 14.592 0.545 -9.394 1.00 86.81 193 PHE A O 1
ATOM 1505 N N . GLN A 1 194 ? 16.507 1.631 -8.980 1.00 83.56 194 GLN A N 1
ATOM 1506 C CA . GLN A 1 194 ? 16.964 0.694 -7.959 1.00 83.56 194 GLN A CA 1
ATOM 1507 C C . GLN A 1 194 ? 16.124 0.796 -6.683 1.00 83.56 194 GLN A C 1
ATOM 1509 O O . GLN A 1 194 ? 15.759 -0.237 -6.129 1.00 83.56 194 GLN A O 1
ATOM 1514 N N . ASP A 1 195 ? 15.801 2.014 -6.243 1.00 87.00 195 ASP A N 1
ATOM 1515 C CA . ASP A 1 195 ? 14.943 2.228 -5.072 1.00 87.00 195 ASP A CA 1
ATOM 1516 C C . ASP A 1 195 ? 13.528 1.713 -5.338 1.00 87.00 195 ASP A C 1
ATOM 1518 O O . ASP A 1 195 ? 12.935 1.075 -4.476 1.00 87.00 195 ASP A O 1
ATOM 1522 N N . TYR A 1 196 ? 13.027 1.904 -6.561 1.00 90.12 196 TYR A N 1
ATOM 1523 C CA . TYR A 1 196 ? 11.762 1.321 -6.997 1.00 90.12 196 TYR A CA 1
ATOM 1524 C C . TYR A 1 196 ? 11.784 -0.213 -6.962 1.00 90.12 196 TYR A 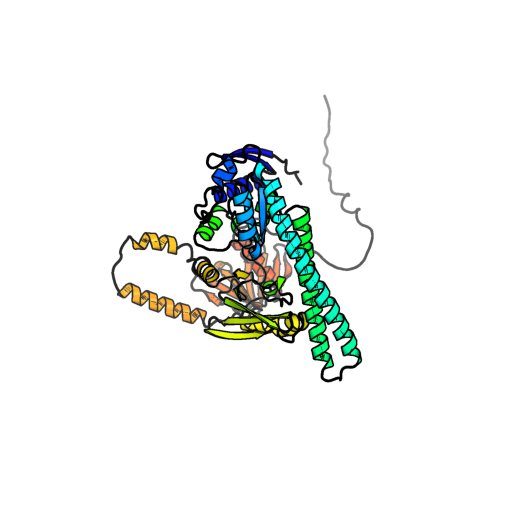C 1
ATOM 1526 O O . TYR A 1 196 ? 10.868 -0.820 -6.428 1.00 90.12 196 TYR A O 1
ATOM 1534 N N . LEU A 1 197 ? 12.835 -0.873 -7.461 1.00 88.44 197 LEU A N 1
ATOM 1535 C CA . LEU A 1 197 ? 12.942 -2.331 -7.330 1.00 88.44 197 LEU A CA 1
ATOM 1536 C C . LEU A 1 197 ? 13.015 -2.772 -5.862 1.00 88.44 197 LEU A C 1
ATOM 1538 O O . LEU A 1 197 ? 12.484 -3.823 -5.513 1.00 88.44 197 LEU A O 1
ATOM 1542 N N . ALA A 1 198 ? 13.647 -1.979 -4.995 1.00 86.75 198 ALA A N 1
ATOM 1543 C CA . ALA A 1 198 ? 13.724 -2.275 -3.570 1.00 86.75 198 ALA A CA 1
ATOM 1544 C C . ALA A 1 198 ? 12.351 -2.241 -2.870 1.00 86.75 198 ALA A C 1
ATOM 1546 O O . ALA A 1 198 ? 12.207 -2.879 -1.827 1.00 86.75 198 ALA A O 1
ATOM 1547 N N . THR A 1 199 ? 11.330 -1.580 -3.436 1.00 87.44 199 THR A N 1
ATOM 1548 C CA . THR A 1 199 ? 9.963 -1.632 -2.884 1.00 87.44 199 THR A CA 1
ATOM 1549 C C . THR A 1 199 ? 9.299 -2.997 -3.067 1.00 87.44 199 THR A C 1
ATOM 1551 O O . THR A 1 199 ? 8.349 -3.305 -2.357 1.00 87.44 199 THR A O 1
ATOM 1554 N N . ALA A 1 200 ? 9.834 -3.864 -3.935 1.00 87.19 200 ALA A N 1
ATOM 1555 C CA . ALA A 1 200 ? 9.371 -5.242 -4.077 1.00 87.19 200 ALA A CA 1
ATOM 1556 C C . ALA A 1 200 ? 9.778 -6.154 -2.902 1.00 87.19 200 ALA A C 1
ATOM 1558 O O . ALA A 1 200 ? 9.462 -7.345 -2.926 1.00 87.19 200 ALA A O 1
ATOM 1559 N N . ALA A 1 201 ? 10.489 -5.647 -1.891 1.00 85.00 201 ALA A N 1
ATOM 1560 C CA . ALA A 1 201 ? 10.876 -6.428 -0.722 1.00 85.00 201 ALA A CA 1
ATOM 1561 C C . ALA A 1 201 ? 9.656 -7.079 -0.039 1.00 85.00 201 ALA A C 1
ATOM 1563 O O . ALA A 1 201 ? 8.641 -6.437 0.220 1.00 85.00 201 ALA A O 1
ATOM 1564 N N . GLY A 1 202 ? 9.750 -8.374 0.258 1.00 80.81 202 GLY A N 1
ATOM 1565 C CA . GLY A 1 202 ? 8.672 -9.166 0.853 1.00 80.81 202 GLY A CA 1
ATOM 1566 C C . GLY A 1 202 ? 7.595 -9.643 -0.131 1.00 80.81 202 GLY A C 1
ATOM 1567 O O . GLY A 1 202 ? 6.682 -10.366 0.279 1.00 80.81 202 GLY A O 1
ATOM 1568 N N . THR A 1 203 ? 7.691 -9.296 -1.417 1.00 85.25 203 THR A N 1
ATOM 1569 C CA . THR A 1 203 ? 6.764 -9.761 -2.462 1.00 85.25 203 THR A CA 1
ATOM 1570 C C . THR A 1 203 ? 7.213 -11.099 -3.068 1.00 85.25 203 THR A C 1
ATOM 1572 O O . THR A 1 203 ? 8.330 -11.571 -2.846 1.00 85.25 203 THR A O 1
ATOM 1575 N N . GLU A 1 204 ? 6.355 -11.737 -3.874 1.00 83.19 204 GLU A N 1
ATOM 1576 C CA . GLU A 1 204 ? 6.778 -12.917 -4.650 1.00 83.19 204 GLU A CA 1
ATOM 1577 C C . GLU A 1 204 ? 7.742 -12.537 -5.786 1.00 83.19 204 GLU A C 1
ATOM 1579 O O . GLU A 1 204 ? 8.562 -13.361 -6.185 1.00 83.19 204 GLU A O 1
ATOM 1584 N N . PHE A 1 205 ? 7.717 -11.278 -6.244 1.00 88.12 205 PHE A N 1
ATOM 1585 C CA . PHE A 1 205 ? 8.652 -10.771 -7.247 1.00 88.12 205 PHE A CA 1
ATOM 1586 C C . PHE A 1 205 ? 10.092 -10.740 -6.725 1.00 88.12 205 PHE A C 1
ATOM 1588 O O . PHE A 1 205 ? 11.008 -11.069 -7.470 1.00 88.12 205 PHE A O 1
ATOM 1595 N N . GLU A 1 206 ? 10.319 -10.421 -5.444 1.00 87.88 206 GLU A N 1
ATOM 1596 C CA . GLU A 1 206 ? 11.668 -10.487 -4.859 1.00 87.88 206 GLU A CA 1
ATOM 1597 C C . GLU A 1 206 ? 12.250 -11.909 -4.930 1.00 87.88 206 GLU A C 1
ATOM 1599 O O . GLU A 1 206 ? 13.446 -12.073 -5.179 1.00 87.88 206 GLU A O 1
ATOM 1604 N N . LYS A 1 207 ? 11.408 -12.929 -4.721 1.00 85.50 207 LYS A N 1
ATOM 1605 C CA . LYS A 1 207 ? 11.822 -14.338 -4.665 1.00 85.50 207 LYS A CA 1
ATOM 1606 C C . LYS A 1 207 ? 12.007 -14.951 -6.049 1.00 85.50 207 LYS A C 1
ATOM 1608 O O . LYS A 1 207 ? 12.988 -15.659 -6.266 1.00 85.50 207 LYS A O 1
ATOM 1613 N N . ASP A 1 208 ? 11.051 -14.719 -6.946 1.00 86.62 208 ASP A N 1
ATOM 1614 C CA . ASP A 1 208 ? 11.037 -15.252 -8.308 1.00 86.62 208 ASP A CA 1
ATOM 1615 C C . ASP A 1 208 ? 10.356 -14.250 -9.261 1.00 86.62 208 ASP A C 1
ATOM 1617 O O . ASP A 1 208 ? 9.134 -14.297 -9.456 1.00 86.62 208 ASP A O 1
ATOM 1621 N N . PRO A 1 209 ? 11.136 -13.328 -9.862 1.00 88.81 209 PRO A N 1
ATOM 1622 C CA . PRO A 1 209 ? 10.605 -12.319 -10.768 1.00 88.81 209 PRO A CA 1
ATOM 1623 C C . PRO A 1 209 ? 9.860 -12.910 -11.969 1.00 88.81 209 PRO A C 1
ATOM 1625 O O . PRO A 1 209 ? 8.800 -12.413 -12.336 1.00 88.81 209 PRO A O 1
ATOM 1628 N N . GLU A 1 210 ? 10.380 -13.972 -12.594 1.00 86.44 210 GLU A N 1
ATOM 1629 C CA . GLU A 1 210 ? 9.781 -14.538 -13.811 1.00 86.44 210 GLU A CA 1
ATOM 1630 C C . GLU A 1 210 ? 8.418 -15.167 -13.509 1.00 86.44 210 GLU A C 1
ATOM 1632 O O . GLU A 1 210 ? 7.434 -14.880 -14.201 1.00 86.44 210 GLU A O 1
ATOM 1637 N N . LYS A 1 211 ? 8.333 -15.965 -12.436 1.00 85.50 211 LYS A N 1
ATOM 1638 C CA . LYS A 1 211 ? 7.068 -16.551 -11.986 1.00 85.50 211 LYS A CA 1
ATOM 1639 C C . LYS A 1 211 ? 6.065 -15.470 -11.590 1.00 85.50 211 LYS A C 1
ATOM 1641 O O . LYS A 1 211 ? 4.921 -15.514 -12.045 1.00 85.50 211 LYS A O 1
ATOM 1646 N N . ALA A 1 212 ? 6.495 -14.487 -10.798 1.00 85.00 212 ALA A N 1
ATOM 1647 C CA . ALA A 1 212 ? 5.633 -13.394 -10.371 1.00 85.00 212 ALA A CA 1
ATOM 1648 C C . ALA A 1 212 ? 5.071 -12.630 -11.578 1.00 85.00 212 ALA A C 1
ATOM 1650 O O . ALA A 1 212 ? 3.859 -12.437 -11.668 1.00 85.00 212 ALA A O 1
ATOM 1651 N N . MET A 1 213 ? 5.909 -12.252 -12.553 1.00 85.44 213 MET A N 1
ATOM 1652 C CA . MET A 1 213 ? 5.449 -11.548 -13.759 1.00 85.44 213 MET A CA 1
ATOM 1653 C C . MET A 1 213 ? 4.472 -12.397 -14.585 1.00 85.44 213 MET A C 1
ATOM 1655 O O . MET A 1 213 ? 3.500 -11.862 -15.123 1.00 85.44 213 MET A O 1
ATOM 1659 N N . ALA A 1 214 ? 4.679 -13.716 -14.659 1.00 82.38 214 ALA A N 1
ATOM 1660 C CA . ALA A 1 214 ? 3.771 -14.623 -15.358 1.00 82.38 214 ALA A CA 1
ATOM 1661 C C . ALA A 1 214 ? 2.392 -14.724 -14.681 1.00 82.38 214 ALA A C 1
ATOM 1663 O O . ALA A 1 214 ? 1.377 -14.865 -15.364 1.00 82.38 214 ALA A O 1
ATOM 1664 N N . GLU A 1 215 ? 2.335 -14.649 -13.353 1.00 79.25 215 GLU A N 1
ATOM 1665 C CA . GLU A 1 215 ? 1.089 -14.604 -12.582 1.00 79.25 215 GLU A CA 1
ATOM 1666 C C . GLU A 1 215 ? 0.416 -13.229 -12.672 1.00 79.25 215 GLU A C 1
ATOM 1668 O O . GLU A 1 215 ? -0.796 -13.137 -12.885 1.00 79.25 215 GLU A O 1
ATOM 1673 N N . PHE A 1 216 ? 1.195 -12.151 -12.610 1.00 81.44 216 PHE A N 1
ATOM 1674 C CA . PHE A 1 216 ? 0.702 -10.787 -12.786 1.00 81.44 216 PHE A CA 1
ATOM 1675 C C . PHE A 1 216 ? 0.096 -10.555 -14.165 1.00 81.44 216 PHE A C 1
ATOM 1677 O O . PHE A 1 216 ? -0.976 -9.962 -14.278 1.00 81.44 216 PHE A O 1
ATOM 1684 N N . ALA A 1 217 ? 0.694 -11.118 -15.217 1.00 78.94 217 ALA A N 1
ATOM 1685 C CA . ALA A 1 217 ? 0.111 -11.115 -16.557 1.00 78.94 217 ALA A CA 1
ATOM 1686 C C . ALA A 1 217 ? -1.277 -11.775 -16.617 1.00 78.94 217 ALA A C 1
ATOM 1688 O O . ALA A 1 217 ? -2.080 -11.476 -17.502 1.00 78.94 217 ALA A O 1
ATOM 1689 N N . LYS A 1 218 ? -1.578 -12.651 -15.656 1.00 74.56 218 LYS A N 1
ATOM 1690 C CA . LYS A 1 218 ? -2.873 -13.311 -15.501 1.00 74.56 218 LYS A CA 1
ATOM 1691 C C . LYS A 1 218 ? -3.809 -12.581 -14.524 1.00 74.56 218 LYS A C 1
ATOM 1693 O O . LYS A 1 218 ? -4.947 -13.019 -14.366 1.00 74.56 218 LYS A O 1
ATOM 1698 N N . GLY A 1 219 ? -3.361 -11.468 -13.936 1.00 73.94 219 GLY A N 1
ATOM 1699 C CA . GLY A 1 219 ? -4.119 -10.560 -13.070 1.00 73.94 219 GLY A CA 1
ATOM 1700 C C . GLY A 1 219 ? -3.891 -10.735 -11.565 1.00 73.94 219 GLY A C 1
ATOM 1701 O O . GLY A 1 219 ? -4.703 -10.242 -10.789 1.00 73.94 219 GLY A O 1
ATOM 1702 N N . VAL A 1 220 ? -2.841 -11.451 -11.151 1.00 76.69 220 VAL A N 1
ATOM 1703 C CA . VAL A 1 220 ? -2.440 -11.578 -9.740 1.00 76.69 220 VAL A CA 1
ATOM 1704 C C . VAL A 1 220 ? -1.691 -10.317 -9.301 1.00 76.69 220 VAL A C 1
ATOM 1706 O O . VAL A 1 220 ? -0.689 -9.953 -9.908 1.00 76.69 220 VAL A O 1
ATOM 1709 N N . GLU A 1 221 ? -2.139 -9.662 -8.234 1.00 76.06 221 GLU A N 1
ATOM 1710 C CA . GLU A 1 221 ? -1.459 -8.481 -7.683 1.00 76.06 221 GLU A CA 1
ATOM 1711 C C . GLU A 1 221 ? -0.146 -8.850 -6.967 1.00 76.06 221 GLU A C 1
ATOM 1713 O O . GLU A 1 221 ? -0.066 -9.861 -6.266 1.00 76.06 221 GLU A O 1
ATOM 1718 N N . MET A 1 222 ? 0.889 -8.014 -7.121 1.00 79.12 222 MET A N 1
ATOM 1719 C CA . MET A 1 222 ? 2.238 -8.269 -6.591 1.00 79.12 222 MET A CA 1
ATOM 1720 C C . MET A 1 222 ? 2.508 -7.674 -5.205 1.00 79.12 222 MET A C 1
ATOM 1722 O O . MET A 1 222 ? 3.646 -7.740 -4.754 1.00 79.12 222 MET A O 1
ATOM 1726 N N . GLY A 1 223 ? 1.476 -7.178 -4.513 1.00 77.88 223 GLY A N 1
ATOM 1727 C CA . GLY A 1 223 ? 1.583 -6.531 -3.198 1.00 77.88 223 GLY A CA 1
ATOM 1728 C C . GLY A 1 223 ? 2.422 -7.293 -2.159 1.00 77.88 223 GLY A C 1
ATOM 1729 O O . GLY A 1 223 ? 2.536 -8.524 -2.225 1.00 77.88 223 GLY A O 1
ATOM 1730 N N . PRO A 1 224 ? 2.995 -6.629 -1.149 1.00 77.75 224 PRO A N 1
ATOM 1731 C CA . PRO A 1 224 ? 3.516 -7.335 0.012 1.00 77.75 224 PRO A CA 1
ATOM 1732 C C . PRO A 1 224 ? 2.378 -8.059 0.751 1.00 77.75 224 PRO A C 1
ATOM 1734 O O . PRO A 1 224 ? 1.210 -7.668 0.700 1.00 77.75 224 PRO A O 1
ATOM 1737 N N . LYS A 1 225 ? 2.713 -9.146 1.451 1.00 81.44 225 LYS A N 1
ATOM 1738 C CA . LYS A 1 225 ? 1.782 -9.773 2.399 1.00 81.44 225 LYS A CA 1
ATOM 1739 C C . LYS A 1 225 ? 1.871 -9.023 3.723 1.00 81.44 225 LYS A C 1
ATOM 1741 O O . LYS A 1 225 ? 2.963 -8.848 4.257 1.00 81.44 225 LYS A O 1
ATOM 1746 N N . VAL A 1 226 ? 0.723 -8.633 4.255 1.00 82.44 226 VAL A N 1
ATOM 1747 C CA . VAL A 1 226 ? 0.577 -8.010 5.580 1.00 82.44 226 VAL A CA 1
ATOM 1748 C C . VAL A 1 226 ? -0.076 -8.997 6.538 1.00 82.44 226 VAL A C 1
ATOM 1750 O O . VAL A 1 226 ? -0.649 -9.996 6.109 1.00 82.44 226 VAL A O 1
ATOM 1753 N N . THR A 1 227 ? 0.002 -8.767 7.844 1.00 84.12 227 THR A N 1
ATOM 1754 C CA . THR A 1 227 ? -0.671 -9.656 8.803 1.00 84.12 227 THR A CA 1
ATOM 1755 C C . THR A 1 227 ? -2.188 -9.450 8.783 1.00 84.12 227 THR A C 1
ATOM 1757 O O . THR A 1 227 ? -2.690 -8.356 8.499 1.00 84.12 227 THR A O 1
ATOM 1760 N N . ALA A 1 228 ? -2.949 -10.486 9.143 1.00 81.25 228 ALA A N 1
ATOM 1761 C CA . ALA A 1 228 ? -4.397 -10.382 9.329 1.00 81.25 228 ALA A CA 1
ATOM 1762 C C . ALA A 1 228 ? -4.762 -9.268 10.329 1.00 81.25 228 ALA A C 1
ATOM 1764 O O . ALA A 1 228 ? -5.694 -8.495 10.094 1.00 81.25 228 ALA A O 1
ATOM 1765 N N . LYS A 1 229 ? -3.979 -9.118 11.406 1.00 84.56 229 LYS A N 1
ATOM 1766 C CA . LYS A 1 229 ? -4.138 -8.022 12.369 1.00 84.56 229 LYS A CA 1
ATOM 1767 C C . LYS A 1 229 ? -4.057 -6.643 11.727 1.00 84.56 229 LYS A C 1
ATOM 1769 O O . LYS A 1 229 ? -4.876 -5.790 12.066 1.00 84.56 229 LYS A O 1
ATOM 1774 N N . GLU A 1 230 ? -3.070 -6.409 10.866 1.00 86.50 230 GLU A N 1
ATOM 1775 C CA . GLU A 1 230 ? -2.861 -5.119 10.198 1.00 86.50 230 GLU A CA 1
ATOM 1776 C C . GLU A 1 230 ? -3.995 -4.814 9.215 1.00 86.50 230 GLU A C 1
ATOM 1778 O O . GLU A 1 230 ? -4.543 -3.712 9.238 1.00 86.50 230 GLU A O 1
ATOM 1783 N N . CYS A 1 231 ? -4.430 -5.812 8.440 1.00 83.38 231 CYS A N 1
ATOM 1784 C CA . CYS A 1 231 ? -5.535 -5.688 7.480 1.00 83.38 231 CYS A CA 1
ATOM 1785 C C . CYS A 1 231 ? -6.852 -5.235 8.121 1.00 83.38 231 CYS A C 1
ATOM 1787 O O . CYS A 1 231 ? -7.653 -4.521 7.513 1.00 83.38 231 CYS A O 1
ATOM 1789 N N . MET A 1 232 ? -7.087 -5.685 9.353 1.00 88.50 232 MET A N 1
ATOM 1790 C CA . MET A 1 232 ? -8.359 -5.557 10.058 1.00 88.50 232 MET A CA 1
ATOM 1791 C C . MET A 1 232 ? -8.353 -4.418 11.084 1.00 88.50 232 MET A C 1
ATOM 1793 O O . MET A 1 232 ? -9.195 -4.381 11.984 1.00 88.50 232 MET A O 1
ATOM 1797 N N . GLN A 1 233 ? -7.395 -3.490 10.988 1.00 91.94 233 GLN A N 1
ATOM 1798 C CA . GLN A 1 233 ? -7.394 -2.297 11.828 1.00 91.94 233 GLN A CA 1
ATOM 1799 C C . GLN A 1 233 ? -8.454 -1.287 11.360 1.00 91.94 233 GLN A C 1
ATOM 1801 O O . GLN A 1 233 ? -8.553 -1.019 10.158 1.00 91.94 233 GLN A O 1
ATOM 1806 N N . PRO A 1 234 ? -9.205 -0.670 12.292 1.00 93.50 234 PRO A N 1
ATOM 1807 C CA . PRO A 1 234 ? -10.073 0.463 12.005 1.00 93.50 234 PRO A CA 1
ATOM 1808 C C . PRO A 1 234 ? -9.285 1.591 11.347 1.00 93.50 234 PRO A C 1
ATOM 1810 O O . PRO A 1 234 ? -8.200 1.929 11.823 1.00 93.50 234 PRO A O 1
ATOM 1813 N N . ILE A 1 235 ? -9.862 2.177 10.301 1.00 93.38 235 ILE A N 1
ATOM 1814 C CA . ILE A 1 235 ? -9.431 3.464 9.750 1.00 93.38 235 ILE A CA 1
ATOM 1815 C C . ILE A 1 235 ? -10.522 4.481 10.061 1.00 93.38 235 ILE A C 1
ATOM 1817 O O . ILE A 1 235 ? -11.701 4.122 10.098 1.00 93.38 235 ILE A O 1
ATOM 1821 N N . ARG A 1 236 ? -10.140 5.727 10.316 1.00 96.06 236 ARG A N 1
ATOM 1822 C CA . ARG A 1 236 ? -11.062 6.804 10.693 1.00 96.06 236 ARG A CA 1
ATOM 1823 C C . ARG A 1 236 ? -10.990 7.984 9.731 1.00 96.06 236 ARG A C 1
ATOM 1825 O O . ARG A 1 236 ? -11.989 8.678 9.566 1.00 96.06 236 ARG A O 1
ATOM 1832 N N . SER A 1 237 ? -9.864 8.183 9.052 1.00 94.06 237 SER A N 1
ATOM 1833 C CA . SER A 1 237 ? -9.699 9.212 8.028 1.00 94.06 237 SER A CA 1
ATOM 1834 C C . SER A 1 237 ? -10.254 8.773 6.675 1.00 94.06 237 SER A C 1
ATOM 1836 O O . SER A 1 237 ? -9.871 7.729 6.149 1.00 94.06 237 SER A O 1
ATOM 1838 N N . LYS A 1 238 ? -11.069 9.627 6.038 1.00 91.69 238 LYS A N 1
ATOM 1839 C CA . LYS A 1 238 ? -11.509 9.421 4.643 1.00 91.69 238 LYS A CA 1
ATOM 1840 C C . LYS A 1 238 ? -10.346 9.334 3.659 1.00 91.69 238 LYS A C 1
ATOM 1842 O O . LYS A 1 238 ? -10.468 8.665 2.647 1.00 91.69 238 LYS A O 1
ATOM 1847 N N . ALA A 1 239 ? -9.222 9.989 3.952 1.00 88.75 239 ALA A N 1
ATOM 1848 C CA . ALA A 1 239 ? -8.053 9.960 3.075 1.00 88.75 239 ALA A CA 1
ATOM 1849 C C . ALA A 1 239 ? -7.362 8.586 3.031 1.00 88.75 239 ALA A C 1
ATOM 1851 O O . ALA A 1 239 ? -6.585 8.346 2.115 1.00 88.75 239 ALA A O 1
ATOM 1852 N N . ALA A 1 240 ? -7.628 7.713 4.010 1.00 87.62 240 ALA A N 1
ATOM 1853 C CA . ALA A 1 240 ? -7.132 6.337 4.055 1.00 87.62 240 ALA A CA 1
ATOM 1854 C C . ALA A 1 240 ? -8.131 5.324 3.461 1.00 87.62 240 ALA A C 1
ATOM 1856 O O . ALA A 1 240 ? -7.842 4.128 3.409 1.00 87.62 240 ALA A O 1
ATOM 1857 N N . MET A 1 241 ? -9.328 5.779 3.078 1.00 88.38 241 MET A N 1
ATOM 1858 C CA . MET A 1 241 ? -10.373 4.941 2.501 1.00 88.38 241 MET A CA 1
ATOM 1859 C C . MET A 1 241 ? -10.102 4.741 1.004 1.00 88.38 241 MET A C 1
ATOM 1861 O O . MET A 1 241 ? -9.798 5.721 0.324 1.00 88.38 241 MET A O 1
ATOM 1865 N N . PRO A 1 242 ? -10.220 3.512 0.472 1.00 83.19 242 PRO A N 1
ATOM 1866 C CA . PRO A 1 242 ? -10.110 3.283 -0.965 1.00 83.19 242 PRO A CA 1
ATOM 1867 C C . PRO A 1 242 ? -11.292 3.922 -1.710 1.00 83.19 242 PRO A C 1
ATOM 1869 O O . PRO A 1 242 ? -12.416 3.928 -1.204 1.00 83.19 242 PRO A O 1
ATOM 1872 N N . ASP A 1 243 ? -11.061 4.378 -2.943 1.00 81.81 243 ASP A N 1
ATOM 1873 C CA . ASP A 1 243 ? -12.096 4.990 -3.795 1.00 81.81 243 ASP A CA 1
ATOM 1874 C C . ASP A 1 243 ? -13.260 4.028 -4.113 1.00 81.81 243 ASP A C 1
ATOM 1876 O O . ASP A 1 243 ? -14.378 4.462 -4.385 1.00 81.81 243 ASP A O 1
ATOM 1880 N N . SER A 1 244 ? -13.016 2.713 -4.072 1.00 82.38 244 SER A N 1
ATOM 1881 C CA . SER A 1 244 ? -14.034 1.668 -4.251 1.00 82.38 244 SER A CA 1
ATOM 1882 C C . SER A 1 244 ? -14.987 1.523 -3.059 1.00 82.38 244 SER A C 1
ATOM 1884 O O . SER A 1 244 ? -15.975 0.797 -3.170 1.00 82.38 244 SER A O 1
ATOM 1886 N N . GLU A 1 245 ? -14.666 2.137 -1.913 1.00 88.94 245 GLU A N 1
ATOM 1887 C CA . GLU A 1 245 ? -15.357 1.980 -0.622 1.00 88.94 245 GLU A CA 1
ATOM 1888 C C . GLU A 1 245 ? -15.433 0.522 -0.124 1.00 88.94 245 GLU A C 1
ATOM 1890 O O . GLU A 1 245 ? -16.143 0.208 0.838 1.00 88.94 245 GLU A O 1
ATOM 1895 N N . VAL A 1 246 ? -14.668 -0.389 -0.738 1.00 88.75 246 VAL A N 1
ATOM 1896 C CA . VAL A 1 246 ? -14.633 -1.815 -0.401 1.00 88.75 246 VAL A CA 1
ATOM 1897 C C . VAL A 1 246 ? -13.221 -2.368 -0.565 1.00 88.75 246 VAL A C 1
ATOM 1899 O O . VAL A 1 246 ? -12.553 -2.114 -1.562 1.00 88.75 246 VAL A O 1
ATOM 1902 N N . ARG A 1 247 ? -12.793 -3.197 0.388 1.00 88.31 247 ARG A N 1
ATOM 1903 C CA . ARG A 1 247 ? -11.588 -4.026 0.293 1.00 88.31 247 ARG A CA 1
ATOM 1904 C C . ARG A 1 247 ? -11.906 -5.495 0.469 1.00 88.31 247 ARG A C 1
ATOM 1906 O O . ARG A 1 247 ? -12.811 -5.866 1.213 1.00 88.31 247 ARG A O 1
ATOM 1913 N N . PHE A 1 248 ? -11.115 -6.328 -0.181 1.00 86.25 248 PHE A N 1
ATOM 1914 C CA . PHE A 1 248 ? -11.155 -7.772 -0.048 1.00 86.25 248 PHE A CA 1
ATOM 1915 C C . PHE A 1 248 ? -9.835 -8.257 0.525 1.00 86.25 248 PHE A C 1
ATOM 1917 O O . PHE A 1 248 ? -8.774 -7.724 0.211 1.00 86.25 248 PHE A O 1
ATOM 1924 N N . TYR A 1 249 ? -9.904 -9.288 1.353 1.00 85.75 249 TYR A N 1
ATOM 1925 C CA . TYR A 1 249 ? -8.746 -9.880 1.989 1.00 85.75 249 TYR A CA 1
ATOM 1926 C C . TYR A 1 249 ? -8.764 -11.390 1.817 1.00 85.75 249 TYR A C 1
ATOM 1928 O O . TYR A 1 249 ? -9.794 -12.030 2.038 1.00 85.75 249 TYR A O 1
ATOM 1936 N N . SER A 1 250 ? -7.599 -11.940 1.488 1.00 81.38 250 SER A N 1
ATOM 1937 C CA . SER A 1 250 ? -7.342 -13.379 1.466 1.00 81.38 250 SER A CA 1
ATOM 1938 C C . SER A 1 250 ? -6.214 -13.705 2.446 1.00 81.38 250 SER A C 1
ATOM 1940 O O . SER A 1 250 ? -5.040 -13.679 2.063 1.00 81.38 250 SER A O 1
ATOM 1942 N N . PRO A 1 251 ? -6.536 -14.000 3.715 1.00 72.19 251 PRO A N 1
ATOM 1943 C CA . PRO A 1 251 ? -5.667 -14.777 4.588 1.00 72.19 251 PRO A CA 1
ATOM 1944 C C . PRO A 1 251 ? -5.304 -16.104 3.912 1.00 72.19 251 PRO A C 1
ATOM 1946 O O . PRO A 1 251 ? -6.168 -16.738 3.306 1.00 72.19 251 PRO A O 1
ATOM 1949 N N . GLU A 1 252 ? -4.058 -16.565 4.030 1.00 66.88 252 GLU A N 1
ATOM 1950 C CA . GLU A 1 252 ? -3.578 -17.846 3.464 1.00 66.88 252 GLU A CA 1
ATOM 1951 C C . GLU A 1 252 ? -4.148 -19.094 4.177 1.00 66.88 252 GLU A C 1
ATOM 1953 O O . GLU A 1 252 ? -3.445 -20.058 4.471 1.00 66.88 252 GLU A O 1
ATOM 1958 N N . MET A 1 253 ? -5.439 -19.064 4.502 1.00 60.19 253 MET A N 1
ATOM 1959 C CA . MET A 1 253 ? -6.195 -20.095 5.213 1.00 60.19 253 MET A CA 1
ATOM 1960 C C . MET A 1 253 ? -7.547 -20.384 4.536 1.00 60.19 253 MET A C 1
ATOM 1962 O O . MET A 1 253 ? -8.424 -20.972 5.154 1.00 60.19 253 MET A O 1
ATOM 1966 N N . GLY A 1 254 ? -7.742 -19.953 3.283 1.00 60.94 254 GLY A N 1
ATOM 1967 C CA . GLY A 1 254 ? -8.950 -20.267 2.505 1.00 60.94 254 GLY A CA 1
ATOM 1968 C C . GLY A 1 254 ? -10.208 -19.484 2.903 1.00 60.94 254 GLY A C 1
ATOM 1969 O O . GLY A 1 254 ? -11.308 -19.843 2.486 1.00 60.94 254 GLY A O 1
ATOM 1970 N N . VAL A 1 255 ? -10.061 -18.414 3.689 1.00 68.19 255 VAL A N 1
ATOM 1971 C CA . VAL A 1 255 ? -11.156 -17.516 4.078 1.00 68.19 255 VAL A CA 1
ATOM 1972 C C . VAL A 1 255 ? -11.079 -16.245 3.250 1.00 68.19 255 VAL A C 1
ATOM 1974 O O . VAL A 1 255 ? -10.002 -15.685 3.080 1.00 68.19 255 VAL A O 1
ATOM 1977 N N . THR A 1 256 ? -12.225 -15.746 2.801 1.00 77.50 256 THR A N 1
ATOM 1978 C CA . THR A 1 256 ? -12.334 -14.416 2.198 1.00 77.50 256 THR A CA 1
ATOM 1979 C C . THR A 1 256 ? -12.984 -13.465 3.195 1.00 77.50 256 THR A C 1
ATOM 1981 O O . THR A 1 256 ? -14.071 -13.745 3.713 1.00 77.50 256 THR A O 1
ATOM 1984 N N . VAL A 1 257 ? -12.359 -12.311 3.429 1.00 83.50 257 VAL A N 1
ATOM 1985 C CA . VAL A 1 257 ? -12.959 -11.218 4.206 1.00 83.50 257 VAL A CA 1
ATOM 1986 C C . VAL A 1 257 ? -13.259 -10.058 3.270 1.00 83.50 257 VAL A C 1
ATOM 1988 O O . VAL A 1 257 ? -12.378 -9.559 2.581 1.00 83.50 257 VAL A O 1
ATOM 1991 N N . THR A 1 258 ? -14.508 -9.614 3.246 1.00 88.62 258 THR A N 1
ATOM 1992 C CA . THR A 1 258 ? -14.921 -8.374 2.587 1.00 88.62 258 THR A CA 1
ATOM 1993 C C . THR A 1 258 ? -15.043 -7.292 3.644 1.00 88.62 258 THR A C 1
ATOM 1995 O O . THR A 1 258 ? -15.678 -7.500 4.673 1.00 88.62 258 THR A O 1
ATOM 1998 N N . ARG A 1 259 ? -14.467 -6.123 3.401 1.00 91.44 259 ARG A N 1
ATOM 1999 C CA . ARG A 1 259 ? -14.595 -4.948 4.256 1.00 91.44 259 ARG A CA 1
ATOM 2000 C C . ARG A 1 259 ? -15.236 -3.831 3.469 1.00 91.44 259 ARG A C 1
ATOM 2002 O O . ARG A 1 259 ? -14.692 -3.406 2.458 1.00 91.44 259 ARG A O 1
ATOM 2009 N N . LYS A 1 260 ? -16.369 -3.348 3.951 1.00 93.25 260 LYS A N 1
ATOM 2010 C CA . LYS A 1 260 ? -17.040 -2.160 3.425 1.00 93.25 260 LYS A CA 1
ATOM 2011 C C . LYS A 1 260 ? -16.743 -0.978 4.326 1.00 93.25 260 LYS A C 1
ATOM 2013 O O . LYS A 1 260 ? -16.677 -1.145 5.546 1.00 93.25 260 LYS A O 1
ATOM 2018 N N . PHE A 1 261 ? -16.576 0.190 3.727 1.00 93.75 261 PHE A N 1
ATOM 2019 C CA . PHE A 1 261 ? -16.337 1.430 4.446 1.00 93.75 261 PHE A CA 1
ATOM 2020 C C . PHE A 1 261 ? -17.602 2.288 4.436 1.00 93.75 261 PHE A C 1
ATOM 2022 O O . PHE A 1 261 ? -18.258 2.431 3.411 1.00 93.75 261 PHE A O 1
ATOM 2029 N N . GLU A 1 262 ? -17.950 2.850 5.589 1.00 94.38 262 GLU A N 1
ATOM 2030 C CA . GLU A 1 262 ? -19.063 3.788 5.740 1.00 94.38 262 GLU A CA 1
ATOM 2031 C C . GLU A 1 262 ? -18.560 5.077 6.376 1.00 94.38 262 GLU A C 1
ATOM 2033 O O . GLU A 1 262 ? -17.685 5.053 7.238 1.00 94.38 262 GLU A O 1
ATOM 2038 N N . VAL A 1 263 ? -19.128 6.212 5.982 1.00 94.25 263 VAL A N 1
ATOM 2039 C CA . VAL A 1 263 ? -18.770 7.518 6.538 1.00 94.25 263 VAL A CA 1
ATOM 2040 C C . VAL A 1 263 ? -19.927 8.049 7.368 1.00 94.25 263 VAL A C 1
ATOM 2042 O O . VAL A 1 263 ? -21.031 8.229 6.861 1.00 94.25 263 VAL A O 1
ATOM 2045 N N . GLU A 1 264 ? -19.658 8.383 8.627 1.00 92.88 264 GLU A N 1
ATOM 2046 C CA . GLU A 1 264 ? -20.611 9.074 9.490 1.00 92.88 264 GLU A CA 1
ATOM 2047 C C . GLU A 1 264 ? -19.927 10.226 10.222 1.00 92.88 264 GLU A C 1
ATOM 2049 O O . GLU A 1 264 ? -18.916 10.039 10.902 1.00 92.88 264 GLU A O 1
ATOM 2054 N N . ASN A 1 265 ? -20.500 11.429 10.087 1.00 88.75 265 ASN A N 1
ATOM 2055 C CA . ASN A 1 265 ? -19.950 12.662 10.652 1.00 88.75 265 ASN A CA 1
ATOM 2056 C C . ASN A 1 265 ? -18.447 12.775 10.334 1.00 88.75 265 ASN A C 1
ATOM 2058 O O . ASN A 1 265 ? -17.612 12.811 11.225 1.00 88.75 265 ASN A O 1
ATOM 2062 N N . ASP A 1 266 ? -18.078 12.681 9.061 1.00 87.06 266 ASP A N 1
ATOM 2063 C CA . ASP A 1 266 ? -16.690 12.775 8.587 1.00 87.06 266 ASP A CA 1
ATOM 2064 C C . ASP A 1 266 ? -15.679 11.735 9.099 1.00 87.06 266 ASP A C 1
ATOM 2066 O O . ASP A 1 266 ? -14.517 11.778 8.703 1.00 87.06 266 ASP A O 1
ATOM 2070 N N . VAL A 1 267 ? -16.123 10.744 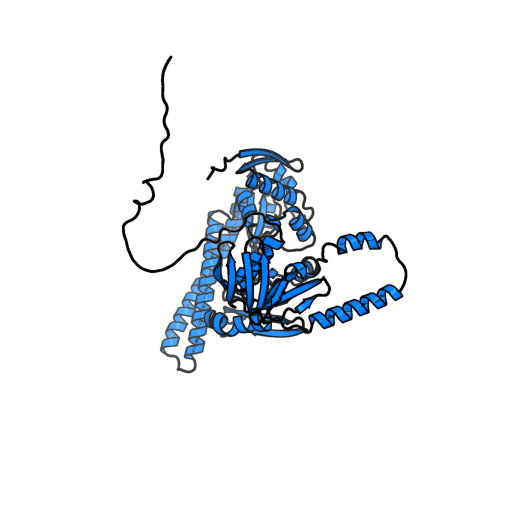9.871 1.00 93.62 267 VAL A N 1
ATOM 2071 C CA . VAL A 1 267 ? -15.302 9.625 10.333 1.00 93.62 267 VAL A CA 1
ATOM 2072 C C . VAL A 1 267 ? -15.685 8.360 9.579 1.00 93.62 267 VAL A C 1
ATOM 2074 O O . VAL A 1 267 ? -16.865 8.071 9.373 1.00 93.62 267 VAL A O 1
ATOM 2077 N N . VAL A 1 268 ? -14.670 7.607 9.169 1.00 95.75 268 VAL A N 1
ATOM 2078 C CA . VAL A 1 268 ? -14.831 6.316 8.500 1.00 95.75 268 VAL A CA 1
ATOM 2079 C C . VAL A 1 268 ? -15.038 5.202 9.526 1.00 95.75 268 VAL A C 1
ATOM 2081 O O . VAL A 1 268 ? -14.375 5.144 10.561 1.00 95.75 268 VAL A O 1
ATOM 2084 N N . TYR A 1 269 ? -15.935 4.282 9.209 1.00 96.06 269 TYR A N 1
ATOM 2085 C CA . TYR A 1 269 ? -16.177 3.035 9.916 1.00 96.06 269 TYR A CA 1
ATOM 2086 C C . TYR A 1 269 ? -16.097 1.872 8.937 1.00 96.06 269 TYR A C 1
ATOM 2088 O O . TYR A 1 269 ? -16.181 2.041 7.724 1.00 96.06 269 TYR A O 1
ATOM 2096 N N . SER A 1 270 ? -15.872 0.679 9.463 1.00 94.94 270 SER A N 1
ATOM 2097 C CA . SER A 1 270 ? -15.681 -0.539 8.692 1.00 94.94 270 SER A CA 1
ATOM 2098 C C . SER A 1 270 ? -16.677 -1.603 9.111 1.00 94.94 270 SER A C 1
ATOM 2100 O O . SER A 1 270 ? -16.899 -1.833 10.301 1.00 94.94 270 SER A O 1
ATOM 2102 N N . ILE A 1 271 ? -17.242 -2.274 8.113 1.00 93.31 271 ILE A N 1
ATOM 2103 C CA . ILE A 1 271 ? -18.052 -3.478 8.266 1.00 93.31 271 ILE A CA 1
ATOM 2104 C C . ILE A 1 271 ? -17.281 -4.622 7.620 1.00 93.31 271 ILE A C 1
ATOM 2106 O O . ILE A 1 271 ? -17.035 -4.604 6.417 1.00 93.31 271 ILE A O 1
ATOM 2110 N N . TYR A 1 272 ? -16.890 -5.602 8.424 1.00 90.94 272 TYR A N 1
ATOM 2111 C CA . TYR A 1 272 ? -16.173 -6.797 8.005 1.00 90.94 272 TYR A CA 1
ATOM 2112 C C . TYR A 1 272 ? -17.153 -7.955 7.894 1.00 90.94 272 TYR A C 1
ATOM 2114 O O . TYR A 1 272 ? -17.732 -8.365 8.898 1.00 90.94 272 TYR A O 1
ATOM 2122 N N . SER A 1 273 ? -17.298 -8.499 6.694 1.00 86.81 273 SER A N 1
ATOM 2123 C CA . SER A 1 273 ? -18.095 -9.684 6.398 1.00 86.81 273 SER A CA 1
ATOM 2124 C C . SER A 1 273 ? -17.152 -10.809 5.977 1.00 86.81 273 SER A C 1
ATOM 2126 O O . SER A 1 273 ? -16.402 -10.655 5.013 1.00 86.81 273 SER A O 1
ATOM 2128 N N . PHE A 1 274 ? -17.179 -11.953 6.656 1.00 78.75 274 PHE A N 1
ATOM 2129 C CA . PHE A 1 274 ? -16.443 -13.137 6.204 1.00 78.75 274 PHE A CA 1
ATOM 2130 C C . PHE A 1 274 ? -17.346 -14.352 6.133 1.00 78.75 274 PHE A C 1
ATOM 2132 O O . PHE A 1 274 ? -18.306 -14.495 6.894 1.00 78.75 274 PHE A O 1
ATOM 2139 N N . LYS A 1 275 ? -17.011 -15.229 5.191 1.00 69.50 275 LYS A N 1
ATOM 2140 C CA . LYS A 1 275 ? -17.699 -16.491 4.972 1.00 69.50 275 LYS A CA 1
ATOM 2141 C C . LYS A 1 275 ? -16.785 -17.625 5.417 1.00 69.50 275 LYS A C 1
ATOM 2143 O O . LYS A 1 275 ? -15.676 -17.748 4.906 1.00 69.50 275 LYS A O 1
ATOM 2148 N N . THR A 1 276 ? -17.236 -18.438 6.366 1.00 65.50 276 THR A N 1
ATOM 2149 C CA . THR A 1 276 ? -16.485 -19.627 6.797 1.00 65.50 276 THR A CA 1
ATOM 2150 C C . THR A 1 276 ? -16.531 -20.717 5.725 1.00 65.50 276 THR A C 1
ATOM 2152 O O . THR A 1 276 ? -17.385 -20.690 4.836 1.00 65.50 276 THR A O 1
ATOM 2155 N N . GLU A 1 277 ? -15.680 -21.741 5.840 1.00 56.91 277 GLU A N 1
ATOM 2156 C CA . GLU A 1 277 ? -15.715 -22.922 4.956 1.00 56.91 277 GLU A CA 1
ATOM 2157 C C . GLU A 1 277 ? -17.087 -23.623 4.946 1.00 56.91 277 GLU A C 1
ATOM 2159 O O . GLU A 1 277 ? -17.499 -24.206 3.945 1.00 56.91 277 GLU A O 1
ATOM 2164 N N . LYS A 1 278 ? -17.845 -23.516 6.047 1.00 62.44 278 LYS A N 1
ATOM 2165 C CA . LYS A 1 278 ? -19.215 -24.047 6.177 1.00 62.44 278 LYS A CA 1
ATOM 2166 C C . LYS A 1 278 ? -20.270 -23.179 5.485 1.00 62.44 278 LYS A C 1
ATOM 2168 O O . LYS A 1 278 ? -21.448 -23.525 5.479 1.00 62.44 278 LYS A O 1
ATOM 2173 N N . GLY A 1 279 ? -19.859 -22.051 4.912 1.00 63.09 279 GLY A N 1
ATOM 2174 C CA . GLY A 1 279 ? -20.717 -21.093 4.231 1.00 63.09 279 GLY A CA 1
ATOM 2175 C C . GLY A 1 279 ? -21.454 -20.123 5.152 1.00 63.09 279 GLY A C 1
ATOM 2176 O O . GLY A 1 279 ? -22.296 -19.375 4.658 1.00 63.09 279 GLY A O 1
ATOM 2177 N N . GLU A 1 280 ? -21.150 -20.114 6.453 1.00 67.06 280 GLU A N 1
ATOM 2178 C CA . GLU A 1 280 ? -21.743 -19.180 7.413 1.00 67.06 280 GLU A CA 1
ATOM 2179 C C . GLU A 1 280 ? -21.150 -17.785 7.217 1.00 67.06 280 GLU A C 1
ATOM 2181 O O . GLU A 1 280 ? -19.929 -17.635 7.153 1.00 67.06 280 GLU A O 1
ATOM 2186 N N . LEU A 1 281 ? -22.015 -16.775 7.131 1.00 78.00 281 LEU A N 1
ATOM 2187 C CA . LEU A 1 281 ? -21.621 -15.377 7.011 1.00 78.00 281 LEU A CA 1
ATOM 2188 C C . LEU A 1 281 ? -21.668 -14.719 8.392 1.00 78.00 281 LEU A C 1
ATOM 2190 O O . LEU A 1 281 ? -22.709 -14.740 9.050 1.00 78.00 281 LEU A O 1
ATOM 2194 N N . TYR A 1 282 ? -20.561 -14.112 8.804 1.00 82.50 282 TYR A N 1
ATOM 2195 C CA . TYR A 1 282 ? -20.486 -13.310 10.021 1.00 82.50 282 TYR A CA 1
ATOM 2196 C C . TYR A 1 282 ? -20.121 -11.874 9.681 1.00 82.50 282 TYR A C 1
ATOM 2198 O O . TYR A 1 282 ? -19.283 -11.641 8.810 1.00 82.50 282 TYR A O 1
ATOM 2206 N N . GLU A 1 283 ? -20.731 -10.932 10.399 1.00 90.19 283 GLU A N 1
ATOM 2207 C CA . GLU A 1 283 ? -20.500 -9.503 10.216 1.00 90.19 283 GLU A CA 1
ATOM 2208 C C . GLU A 1 283 ? -20.092 -8.829 11.524 1.00 90.19 283 GLU A C 1
ATOM 2210 O O . GLU A 1 283 ? -20.681 -9.069 12.580 1.00 90.19 283 GLU A O 1
ATOM 2215 N N . PHE A 1 284 ? -19.079 -7.973 11.433 1.00 92.00 284 PHE A N 1
ATOM 2216 C CA . PHE A 1 284 ? -18.532 -7.199 12.539 1.00 92.00 284 PHE A CA 1
ATOM 2217 C C . PHE A 1 284 ? -18.382 -5.749 12.108 1.00 92.00 284 PHE A C 1
ATOM 2219 O O . PHE A 1 284 ? -17.913 -5.478 11.007 1.00 92.00 284 PHE A O 1
ATOM 2226 N N . SER A 1 285 ? -18.744 -4.813 12.979 1.00 93.88 285 SER A N 1
ATOM 2227 C CA . SER A 1 285 ? -18.577 -3.386 12.719 1.00 93.88 285 SER A CA 1
ATOM 2228 C C . SER A 1 285 ? -17.742 -2.742 13.812 1.00 93.88 285 SER A C 1
ATOM 2230 O O . SER A 1 285 ? -17.917 -3.046 14.990 1.00 93.88 285 SER A O 1
ATOM 2232 N N . ASP A 1 286 ? -16.844 -1.843 13.417 1.00 94.56 286 ASP A N 1
ATOM 2233 C CA . ASP A 1 286 ? -16.069 -1.014 14.345 1.00 94.56 286 ASP A CA 1
ATOM 2234 C C . ASP A 1 286 ? -16.797 0.293 14.728 1.00 94.56 286 ASP A C 1
ATOM 2236 O O . ASP A 1 286 ? -16.220 1.169 15.384 1.00 94.56 286 ASP A O 1
ATOM 2240 N N . LYS A 1 287 ? -18.057 0.440 14.299 1.00 93.81 287 LYS A N 1
ATOM 2241 C CA . LYS A 1 287 ? -18.890 1.612 14.546 1.00 93.81 287 LYS A CA 1
ATOM 2242 C C . LYS A 1 287 ? -19.150 1.804 16.032 1.00 93.81 287 LYS A C 1
ATOM 2244 O O . LYS A 1 287 ? -19.548 0.883 16.739 1.00 93.81 287 LYS A O 1
ATOM 2249 N N . GLY A 1 288 ? -18.949 3.035 16.499 1.00 89.25 288 GLY A N 1
ATOM 2250 C CA . GLY A 1 288 ? -19.125 3.380 17.910 1.00 89.25 288 GLY A CA 1
ATOM 2251 C C . GLY A 1 288 ? -18.071 2.771 18.839 1.00 89.25 288 GLY A C 1
ATOM 2252 O O . GLY A 1 288 ? -18.273 2.799 20.047 1.00 89.25 288 GLY A O 1
ATOM 2253 N N . MET A 1 289 ? -16.963 2.250 18.299 1.00 92.50 289 MET A N 1
ATOM 2254 C CA . MET A 1 289 ? -15.842 1.715 19.073 1.00 92.50 289 MET A CA 1
ATOM 2255 C C . MET A 1 289 ? -14.565 2.507 18.797 1.00 92.50 289 MET A C 1
ATOM 2257 O O . MET A 1 289 ? -14.333 2.993 17.683 1.00 92.50 289 MET A O 1
ATOM 2261 N N . THR A 1 290 ? -13.711 2.603 19.808 1.00 92.00 290 THR A N 1
ATOM 2262 C CA . THR A 1 290 ? -12.335 3.084 19.654 1.00 92.00 290 THR A CA 1
ATOM 2263 C C . THR A 1 290 ? -11.450 1.969 19.090 1.00 92.00 290 THR A C 1
ATOM 2265 O O . THR A 1 290 ? -11.764 0.779 19.194 1.00 92.00 290 THR A O 1
ATOM 2268 N N . LYS A 1 291 ? -10.285 2.318 18.533 1.00 91.56 291 LYS A N 1
ATOM 2269 C CA . LYS A 1 291 ? -9.296 1.319 18.087 1.00 91.56 291 LYS A CA 1
ATOM 2270 C C . LYS A 1 291 ? -8.838 0.390 19.217 1.00 91.56 291 LYS A C 1
ATOM 2272 O O . LYS A 1 291 ? -8.536 -0.777 18.966 1.00 91.56 291 LYS A O 1
ATOM 2277 N N . ALA A 1 292 ? -8.783 0.878 20.456 1.00 90.38 292 ALA A N 1
ATOM 2278 C CA . ALA A 1 292 ? -8.418 0.064 21.614 1.00 90.38 292 ALA A CA 1
ATOM 2279 C C . ALA A 1 292 ? -9.516 -0.955 21.961 1.00 90.38 292 ALA A C 1
ATOM 2281 O O . ALA A 1 292 ? -9.221 -2.131 22.183 1.00 90.38 292 ALA A O 1
ATOM 2282 N N . GLU A 1 293 ? -10.781 -0.531 21.952 1.00 91.12 293 GLU A N 1
ATOM 2283 C CA . GLU A 1 293 ? -11.929 -1.419 22.168 1.00 91.12 293 GLU A CA 1
ATOM 2284 C C . GLU A 1 293 ? -12.025 -2.474 21.063 1.00 91.12 293 GLU A C 1
ATOM 2286 O O . GLU A 1 293 ? -12.143 -3.660 21.361 1.00 91.12 293 GLU A O 1
ATOM 2291 N N . TRP A 1 294 ? -11.861 -2.073 19.799 1.00 93.00 294 TRP A N 1
ATOM 2292 C CA . TRP A 1 294 ? -11.817 -3.000 18.669 1.00 93.00 294 TRP A CA 1
ATOM 2293 C C . TRP A 1 294 ? -10.751 -4.086 18.850 1.00 93.00 294 TRP A C 1
ATOM 2295 O O . TRP A 1 294 ? -11.049 -5.275 18.743 1.00 93.00 294 TRP A O 1
ATOM 2305 N N . ASN A 1 295 ? -9.516 -3.690 19.171 1.00 87.81 295 ASN A N 1
ATOM 2306 C CA . ASN A 1 295 ? -8.394 -4.621 19.302 1.00 87.81 295 ASN A CA 1
ATOM 2307 C C . ASN A 1 295 ? -8.517 -5.566 20.506 1.00 87.81 295 ASN A C 1
ATOM 2309 O O . ASN A 1 295 ? -7.967 -6.664 20.473 1.00 87.81 295 ASN A O 1
ATOM 2313 N N . THR A 1 296 ? -9.205 -5.149 21.570 1.00 87.06 296 THR A N 1
ATOM 2314 C CA . THR A 1 296 ? -9.348 -5.952 22.795 1.00 87.06 296 THR A CA 1
ATOM 2315 C C . THR A 1 296 ? -10.598 -6.825 22.798 1.00 87.06 296 THR A C 1
ATOM 2317 O O . THR A 1 296 ? -10.570 -7.907 23.379 1.00 87.06 296 THR A O 1
ATOM 2320 N N . GLN A 1 297 ? -11.682 -6.382 22.159 1.00 87.69 297 GLN A N 1
ATOM 2321 C CA . GLN A 1 297 ? -12.991 -7.030 22.254 1.00 87.69 297 GLN A CA 1
ATOM 2322 C C . GLN A 1 297 ? -13.388 -7.728 20.954 1.00 87.69 297 GLN A C 1
ATOM 2324 O O . GLN A 1 297 ? -13.741 -8.904 20.989 1.00 87.69 297 GLN A O 1
ATOM 2329 N N . THR A 1 298 ? -13.318 -7.034 19.815 1.00 88.75 298 THR A N 1
ATOM 2330 C CA . THR A 1 298 ? -13.957 -7.494 18.571 1.00 88.75 298 THR A CA 1
ATOM 2331 C C . THR A 1 298 ? -13.003 -8.245 17.655 1.00 88.75 298 THR A C 1
ATOM 2333 O O . THR A 1 298 ? -13.336 -9.335 17.195 1.00 88.75 298 THR A O 1
ATOM 2336 N N . LEU A 1 299 ? -11.800 -7.712 17.422 1.00 86.75 299 LEU A N 1
ATOM 2337 C CA . LEU A 1 299 ? -10.822 -8.317 16.516 1.00 86.75 299 LEU A CA 1
ATOM 2338 C C . LEU A 1 299 ? -10.472 -9.767 16.906 1.00 86.75 299 LEU A C 1
ATOM 2340 O O . LEU A 1 299 ? -10.526 -10.622 16.024 1.00 86.75 299 LEU A O 1
ATOM 2344 N N . PRO A 1 300 ? -10.195 -10.102 18.186 1.00 83.19 300 PRO A N 1
ATOM 2345 C CA . PRO A 1 300 ? -9.918 -11.488 18.565 1.00 83.19 300 PRO A CA 1
ATOM 2346 C C . PRO A 1 300 ? -11.099 -12.430 18.302 1.00 83.19 300 PRO A C 1
ATOM 2348 O O . PRO A 1 300 ? -10.896 -13.538 17.824 1.00 83.19 300 PRO A O 1
ATOM 2351 N N . GLN A 1 301 ? -12.335 -11.986 18.563 1.00 84.94 301 GLN A N 1
ATOM 2352 C CA . GLN A 1 301 ? -13.542 -12.790 18.323 1.00 84.94 301 GLN A CA 1
ATOM 2353 C C . GLN A 1 301 ? -13.801 -13.005 16.831 1.00 84.94 301 GLN A C 1
ATOM 2355 O O . GLN A 1 301 ? -14.230 -14.082 16.420 1.00 84.94 301 GLN A O 1
ATOM 2360 N N . MET A 1 302 ? -13.560 -11.969 16.027 1.00 83.94 302 MET A N 1
ATOM 2361 C CA . MET A 1 302 ? -13.689 -12.020 14.577 1.00 83.94 302 MET A CA 1
ATOM 2362 C C . MET A 1 302 ? -12.706 -13.035 13.984 1.00 83.94 302 MET A C 1
ATOM 2364 O O . MET A 1 302 ? -13.111 -13.893 13.205 1.00 83.94 302 MET A O 1
ATOM 2368 N N . LEU A 1 303 ? -11.439 -12.966 14.403 1.00 81.06 303 LEU A N 1
ATOM 2369 C CA . LEU A 1 303 ? -10.374 -13.876 13.983 1.00 81.06 303 LEU A CA 1
ATOM 2370 C C . LEU A 1 303 ? -10.645 -15.325 14.411 1.00 81.06 303 LEU A C 1
ATOM 2372 O O . LEU A 1 303 ? -10.579 -16.219 13.572 1.00 81.06 303 LEU A O 1
ATOM 2376 N N . ASP A 1 304 ? -11.034 -15.546 15.670 1.00 79.31 304 ASP A N 1
ATOM 2377 C CA . ASP A 1 304 ? -11.382 -16.870 16.209 1.00 79.31 304 ASP A CA 1
ATOM 2378 C C . ASP A 1 304 ? -12.529 -17.525 15.423 1.00 79.31 304 ASP A C 1
ATOM 2380 O O . ASP A 1 304 ? -12.412 -18.653 14.947 1.00 79.31 304 ASP A O 1
ATOM 2384 N N . LYS A 1 305 ? -13.616 -16.783 15.171 1.00 77.19 305 LYS A N 1
ATOM 2385 C CA . LYS A 1 305 ? -14.753 -17.278 14.376 1.00 77.19 305 LYS A CA 1
ATOM 2386 C C . LYS A 1 305 ? -14.407 -17.536 12.913 1.00 77.19 305 LYS A C 1
ATOM 2388 O O . LYS A 1 305 ? -15.014 -18.409 12.294 1.00 77.19 305 LYS A O 1
ATOM 2393 N N . ALA A 1 306 ? -13.479 -16.766 12.358 1.00 70.06 306 ALA A N 1
ATOM 2394 C CA . ALA A 1 306 ? -12.978 -16.976 11.010 1.00 70.06 306 ALA A CA 1
ATOM 2395 C C . ALA A 1 306 ? -11.938 -18.108 10.940 1.00 70.06 306 ALA A C 1
ATOM 2397 O O . ALA A 1 306 ? -11.589 -18.523 9.842 1.00 70.06 306 ALA A O 1
ATOM 2398 N N . GLY A 1 307 ? -11.443 -18.610 12.077 1.00 70.44 307 GLY A N 1
ATOM 2399 C CA . GLY A 1 307 ? -10.334 -19.561 12.117 1.00 70.44 307 GLY A CA 1
ATOM 2400 C C . GLY A 1 307 ? -9.019 -18.964 11.609 1.00 70.44 307 GLY A C 1
ATOM 2401 O O . GLY A 1 307 ? -8.178 -19.696 11.100 1.00 70.44 307 GLY A O 1
ATOM 2402 N N . ILE A 1 308 ? -8.848 -17.641 11.699 1.00 72.56 308 ILE A N 1
ATOM 2403 C CA . ILE A 1 308 ? -7.662 -16.921 11.224 1.00 72.56 308 ILE A CA 1
ATOM 2404 C C . ILE A 1 308 ? -6.757 -16.623 12.421 1.00 72.56 308 ILE A C 1
ATOM 2406 O O . ILE A 1 308 ? -7.193 -16.022 13.402 1.00 72.56 308 ILE A O 1
ATOM 2410 N N . LEU A 1 309 ? -5.475 -16.979 12.333 1.00 71.56 309 LEU A N 1
ATOM 2411 C CA . LEU A 1 309 ? -4.494 -16.569 13.336 1.00 71.56 309 LEU A CA 1
ATOM 2412 C C . LEU A 1 309 ? -4.103 -15.098 13.145 1.00 71.56 309 LEU A C 1
ATOM 2414 O O . LEU A 1 309 ? -4.045 -14.572 12.036 1.00 71.56 309 LEU A O 1
ATOM 2418 N N . LEU A 1 310 ? -3.794 -14.429 14.253 1.00 70.56 310 LEU A N 1
ATOM 2419 C CA . LEU A 1 310 ? -3.536 -12.988 14.296 1.00 70.56 310 LEU A CA 1
ATOM 2420 C C . LEU A 1 310 ? -2.402 -12.536 13.353 1.00 70.56 310 LEU A C 1
ATOM 2422 O O . LEU A 1 310 ? -2.524 -11.497 12.703 1.00 70.56 310 LEU A O 1
ATOM 2426 N N . ASP A 1 311 ? -1.354 -13.351 13.232 1.00 77.88 311 ASP A N 1
ATOM 2427 C CA . ASP A 1 311 ? -0.181 -13.086 12.391 1.00 77.88 311 ASP A CA 1
ATOM 2428 C C . ASP A 1 311 ? -0.236 -13.807 11.030 1.00 77.88 311 ASP A C 1
ATOM 2430 O O . ASP A 1 311 ? 0.771 -13.875 10.324 1.00 77.88 311 ASP A O 1
ATOM 2434 N N . THR A 1 312 ? -1.393 -14.363 10.642 1.00 76.81 312 THR A N 1
ATOM 2435 C CA . THR A 1 312 ? -1.552 -15.031 9.343 1.00 76.81 312 THR A CA 1
ATOM 2436 C C . THR A 1 312 ? -1.244 -14.049 8.207 1.00 76.81 312 THR A C 1
ATOM 2438 O O . THR A 1 312 ? -1.837 -12.964 8.179 1.00 76.81 312 THR A O 1
ATOM 2441 N N . PRO A 1 313 ? -0.362 -14.412 7.255 1.00 80.06 313 PRO A N 1
ATOM 2442 C CA . PRO A 1 313 ? -0.131 -13.617 6.059 1.00 80.06 313 PRO A CA 1
ATOM 2443 C C . PRO A 1 313 ? -1.423 -13.432 5.269 1.00 80.06 313 PRO A C 1
ATOM 2445 O O . PRO A 1 313 ? -2.186 -14.373 5.039 1.00 80.06 313 PRO A O 1
ATOM 2448 N N . CYS A 1 314 ? -1.662 -12.200 4.851 1.00 80.38 314 CYS A N 1
ATOM 2449 C CA . CYS A 1 314 ? -2.885 -11.778 4.211 1.00 80.38 314 CYS A CA 1
ATOM 2450 C C . CYS A 1 314 ? -2.565 -10.919 2.993 1.00 80.38 314 CYS A C 1
ATOM 2452 O O . CYS A 1 314 ? -1.705 -10.035 3.023 1.00 80.38 314 CYS A O 1
ATOM 2454 N N . ARG A 1 315 ? -3.290 -11.190 1.912 1.00 82.75 315 ARG A N 1
ATOM 2455 C CA . ARG A 1 315 ? -3.323 -10.352 0.715 1.00 82.75 315 ARG A CA 1
ATOM 2456 C C . ARG A 1 315 ? -4.516 -9.413 0.788 1.00 82.75 315 ARG A C 1
ATOM 2458 O O . ARG A 1 315 ? -5.571 -9.822 1.276 1.00 82.75 315 ARG A O 1
ATOM 2465 N N . MET A 1 316 ? -4.345 -8.190 0.306 1.00 85.94 316 MET A N 1
ATOM 2466 C CA . MET A 1 316 ? -5.418 -7.209 0.155 1.00 85.94 316 MET A CA 1
ATOM 2467 C C . MET A 1 316 ? -5.702 -7.005 -1.330 1.00 85.94 316 MET A C 1
ATOM 2469 O O . MET A 1 316 ? -4.792 -7.157 -2.138 1.00 85.94 316 MET A O 1
ATOM 2473 N N . PHE A 1 317 ? -6.945 -6.672 -1.663 1.00 83.69 317 PHE A N 1
ATOM 2474 C CA . PHE A 1 317 ? -7.377 -6.366 -3.022 1.00 83.69 317 PHE A CA 1
ATOM 2475 C C . PHE A 1 317 ? -8.451 -5.281 -2.986 1.00 83.69 317 PHE A C 1
ATOM 2477 O O . PHE A 1 317 ? -9.361 -5.333 -2.153 1.00 83.69 317 PHE A O 1
ATOM 2484 N N . ASP A 1 318 ? -8.418 -4.358 -3.943 1.00 78.00 318 ASP A N 1
ATOM 2485 C CA . ASP A 1 318 ? -9.449 -3.318 -4.082 1.00 78.00 318 ASP A CA 1
ATOM 2486 C C . ASP A 1 318 ? -10.596 -3.741 -5.027 1.00 78.00 318 ASP A C 1
ATOM 2488 O O . ASP A 1 318 ? -11.562 -3.004 -5.229 1.00 78.00 318 ASP A O 1
ATOM 2492 N N . SER A 1 319 ? -10.541 -4.961 -5.586 1.00 79.56 319 SER A N 1
ATOM 2493 C CA . SER A 1 319 ? -11.630 -5.535 -6.385 1.00 79.56 319 SER A CA 1
ATOM 2494 C C . SER A 1 319 ? -11.833 -7.035 -6.157 1.00 79.56 319 SER A C 1
ATOM 2496 O O . SER A 1 319 ? -10.879 -7.805 -6.036 1.00 79.56 319 SER A O 1
ATOM 2498 N N . GLU A 1 320 ? -13.095 -7.476 -6.194 1.00 81.50 320 GLU A N 1
ATOM 2499 C CA . GLU A 1 320 ? -13.452 -8.900 -6.099 1.00 81.50 320 GLU A CA 1
ATOM 2500 C C . GLU A 1 320 ? -12.846 -9.705 -7.258 1.00 81.50 320 GLU A C 1
ATOM 2502 O O . GLU A 1 320 ? -12.447 -10.855 -7.101 1.00 81.50 320 GLU A O 1
ATOM 2507 N N . LYS A 1 321 ? -12.725 -9.084 -8.435 1.00 82.25 321 LYS A N 1
ATOM 2508 C CA . LYS A 1 321 ? -12.125 -9.712 -9.613 1.00 82.25 321 LYS A CA 1
ATOM 2509 C C . LYS A 1 321 ? -10.649 -10.047 -9.380 1.00 82.25 321 LYS A C 1
ATOM 2511 O O . LYS A 1 321 ? -10.233 -11.146 -9.740 1.00 82.25 321 LYS A O 1
ATOM 2516 N N . SER A 1 322 ? -9.875 -9.125 -8.803 1.00 78.50 322 SER A N 1
ATOM 2517 C CA . SER A 1 322 ? -8.465 -9.362 -8.459 1.00 78.50 322 SER A CA 1
ATOM 2518 C C . SER A 1 322 ? -8.328 -10.508 -7.457 1.00 78.50 322 SER A C 1
ATOM 2520 O O . SER A 1 322 ? -7.518 -11.411 -7.665 1.00 78.50 322 SER A O 1
ATOM 2522 N N . LEU A 1 323 ? -9.185 -10.529 -6.430 1.00 81.75 323 LEU A N 1
ATOM 2523 C CA . LEU A 1 323 ? -9.250 -11.624 -5.464 1.00 81.75 323 LEU A CA 1
ATOM 2524 C C . LEU A 1 323 ? -9.549 -12.969 -6.148 1.00 81.75 323 LEU A C 1
ATOM 2526 O O . LEU A 1 323 ? -8.814 -13.928 -5.951 1.00 81.75 323 LEU A O 1
ATOM 2530 N N . GLN A 1 324 ? -10.596 -13.057 -6.973 1.00 81.06 324 GLN A N 1
ATOM 2531 C CA . GLN A 1 324 ? -10.975 -14.311 -7.644 1.00 81.06 324 GLN A CA 1
ATOM 2532 C C . GLN A 1 324 ? -9.859 -14.834 -8.559 1.00 81.06 324 GLN A C 1
ATOM 2534 O O . GLN A 1 324 ? -9.645 -16.043 -8.673 1.00 81.06 324 GLN A O 1
ATOM 2539 N N . ILE A 1 325 ? -9.133 -13.927 -9.219 1.00 78.75 325 ILE A N 1
ATOM 2540 C CA . ILE A 1 325 ? -7.946 -14.274 -10.000 1.00 78.75 325 ILE A CA 1
ATOM 2541 C C . ILE A 1 325 ? -6.862 -14.839 -9.078 1.00 78.75 325 ILE A C 1
ATOM 2543 O O . ILE A 1 325 ? -6.335 -15.914 -9.364 1.00 78.75 325 ILE A O 1
ATOM 2547 N N . TYR A 1 326 ? -6.565 -14.160 -7.969 1.00 77.81 326 TYR A N 1
ATOM 2548 C CA . TYR A 1 326 ? -5.600 -14.621 -6.975 1.00 77.81 326 TYR A CA 1
ATOM 2549 C C . TYR A 1 326 ? -5.950 -16.015 -6.435 1.00 77.81 326 TYR A C 1
ATOM 2551 O O . TYR A 1 326 ? -5.131 -16.927 -6.518 1.00 77.81 326 TYR A O 1
ATOM 2559 N N . GLU A 1 327 ? -7.183 -16.228 -5.974 1.00 75.31 327 GLU A N 1
ATOM 2560 C CA . GLU A 1 327 ? -7.652 -17.518 -5.457 1.00 75.31 327 GLU A CA 1
ATOM 2561 C C . GLU A 1 327 ? -7.548 -18.628 -6.515 1.00 75.31 327 GLU A C 1
ATOM 2563 O O . GLU A 1 327 ? -7.127 -19.744 -6.207 1.00 75.31 327 GLU A O 1
ATOM 2568 N N . LYS A 1 328 ? -7.841 -18.330 -7.788 1.00 74.75 328 LYS A N 1
ATOM 2569 C CA . LYS A 1 328 ? -7.685 -19.295 -8.884 1.00 74.75 328 LYS A CA 1
ATOM 2570 C C . LYS A 1 328 ? -6.233 -19.747 -9.083 1.00 74.75 328 LYS A C 1
ATOM 2572 O O . LYS A 1 328 ? -6.020 -20.889 -9.479 1.00 74.75 328 LYS A O 1
ATOM 2577 N N . TYR A 1 329 ? -5.253 -18.878 -8.857 1.00 68.62 329 TYR A N 1
ATOM 2578 C CA . TYR A 1 329 ? -3.842 -19.234 -9.029 1.00 68.62 329 TYR A CA 1
ATOM 2579 C C . TYR A 1 329 ? -3.217 -19.823 -7.773 1.00 68.62 329 TYR A C 1
ATOM 2581 O O . TYR A 1 329 ? -2.381 -20.703 -7.902 1.00 68.62 329 TYR A O 1
ATOM 2589 N N . TYR A 1 330 ? -3.629 -19.364 -6.590 1.00 65.38 330 TYR A N 1
ATOM 2590 C CA . TYR A 1 330 ? -2.985 -19.711 -5.324 1.00 65.38 330 TYR A CA 1
ATOM 2591 C C . TYR A 1 330 ? -3.755 -20.775 -4.534 1.00 65.38 330 TYR A C 1
ATOM 2593 O O . TYR A 1 330 ? -3.153 -21.772 -4.141 1.00 65.38 330 TYR A O 1
ATOM 2601 N N . ASN A 1 331 ? -5.079 -20.642 -4.381 1.00 55.25 331 ASN A N 1
ATOM 2602 C CA . ASN A 1 331 ? -5.916 -21.656 -3.711 1.00 55.25 331 ASN A CA 1
ATOM 2603 C C . ASN A 1 331 ? -6.249 -22.839 -4.633 1.00 55.25 331 ASN A C 1
ATOM 2605 O O . ASN A 1 331 ? -6.520 -23.938 -4.161 1.00 55.25 331 ASN A O 1
ATOM 2609 N N . ASN A 1 332 ? -6.187 -22.613 -5.944 1.00 40.84 332 ASN A N 1
ATOM 2610 C CA . ASN A 1 332 ? -6.307 -23.626 -6.987 1.00 40.84 332 ASN A CA 1
ATOM 2611 C C . ASN A 1 332 ? -4.958 -23.916 -7.658 1.00 40.84 332 ASN A C 1
ATOM 2613 O O . ASN A 1 332 ? -4.961 -24.406 -8.784 1.00 40.84 332 ASN A O 1
ATOM 2617 N N . THR A 1 333 ? -3.817 -23.668 -6.990 1.00 34.62 333 THR A N 1
ATOM 2618 C CA . THR A 1 333 ? -2.585 -24.353 -7.407 1.00 34.62 333 THR A CA 1
ATOM 2619 C C . THR A 1 333 ? -2.835 -25.825 -7.140 1.00 34.62 333 THR A C 1
ATOM 2621 O O . THR A 1 333 ? -2.914 -26.236 -5.976 1.00 34.62 333 THR A O 1
ATOM 2624 N N . PRO A 1 334 ? -2.944 -26.659 -8.171 1.00 31.77 334 PRO A N 1
ATOM 2625 C CA . PRO A 1 334 ? -2.782 -28.057 -7.920 1.00 31.77 334 PRO A CA 1
ATOM 2626 C C . PRO A 1 334 ? -1.360 -28.260 -7.423 1.00 31.77 334 PRO A C 1
ATOM 2628 O O . PRO A 1 334 ? -0.433 -27.570 -7.854 1.00 31.77 334 PRO A O 1
ATOM 2631 N N . ILE A 1 335 ? -1.155 -29.255 -6.566 1.00 32.38 335 ILE A N 1
ATOM 2632 C CA . ILE A 1 335 ? 0.168 -29.864 -6.411 1.00 32.38 335 ILE A CA 1
ATOM 2633 C C . ILE A 1 335 ? 0.740 -29.992 -7.832 1.00 32.38 335 ILE A C 1
ATOM 2635 O O . ILE A 1 335 ? 0.014 -30.440 -8.722 1.00 32.38 335 ILE A O 1
ATOM 2639 N N . ALA A 1 336 ? 1.994 -29.588 -8.060 1.00 31.31 336 ALA A N 1
ATOM 2640 C CA . ALA A 1 336 ? 2.692 -29.581 -9.358 1.00 31.31 336 ALA A CA 1
ATOM 2641 C C . ALA A 1 336 ? 2.630 -30.912 -10.165 1.00 31.31 336 ALA A C 1
ATOM 2643 O O . ALA A 1 336 ? 3.214 -31.045 -11.237 1.00 31.31 336 ALA A O 1
ATOM 2644 N N . SER A 1 337 ? 1.916 -31.917 -9.659 1.00 33.94 337 SER A N 1
ATOM 2645 C CA . SER A 1 337 ? 1.354 -33.047 -10.380 1.00 33.94 337 SER A CA 1
ATOM 2646 C C . SER A 1 337 ? 0.221 -32.732 -11.374 1.00 33.94 337 SER A C 1
ATOM 2648 O O . SER A 1 337 ? 0.112 -33.511 -12.315 1.00 33.94 337 SER A O 1
ATOM 2650 N N . GLU A 1 338 ? -0.609 -31.677 -11.251 1.00 34.62 338 GLU A N 1
ATOM 2651 C CA . GLU A 1 338 ? -1.708 -31.485 -12.235 1.00 34.62 338 GLU A CA 1
ATOM 2652 C C . GLU A 1 338 ? -1.328 -30.715 -13.507 1.00 34.62 338 GLU A C 1
ATOM 2654 O O . GLU A 1 338 ? -1.946 -30.949 -14.543 1.00 34.62 338 GLU A O 1
ATOM 2659 N N . GLU A 1 339 ? -0.267 -29.902 -13.518 1.00 32.91 339 GLU A N 1
ATOM 2660 C CA . GLU A 1 339 ? 0.270 -29.402 -14.799 1.00 32.91 339 GLU A CA 1
ATOM 2661 C C . GLU A 1 339 ? 0.855 -30.553 -15.640 1.00 32.91 339 GLU A C 1
ATOM 2663 O O . GLU A 1 339 ? 0.766 -30.531 -16.864 1.00 32.91 339 GLU A O 1
ATOM 2668 N N . LYS A 1 340 ? 1.301 -31.642 -14.993 1.00 34.62 340 LYS A N 1
ATOM 2669 C CA . LYS A 1 340 ? 1.611 -32.916 -15.669 1.00 34.62 340 LYS A CA 1
ATOM 2670 C C . LYS A 1 340 ? 0.373 -33.741 -16.047 1.00 34.62 340 LYS A C 1
ATOM 2672 O O . LYS A 1 340 ? 0.494 -34.663 -16.850 1.00 34.62 340 LYS A O 1
ATOM 2677 N N . LEU A 1 341 ? -0.807 -33.437 -15.493 1.00 34.00 341 LEU A N 1
ATOM 2678 C CA . LEU A 1 341 ? -2.077 -34.032 -15.929 1.00 34.00 341 LEU A CA 1
ATOM 2679 C C . LEU A 1 341 ? -2.687 -33.281 -17.114 1.00 34.00 341 LEU A C 1
ATOM 2681 O O . LEU A 1 341 ? -3.297 -33.920 -17.959 1.00 34.00 341 LEU A O 1
ATOM 2685 N N . ALA A 1 342 ? -2.486 -31.967 -17.247 1.00 30.92 342 ALA A N 1
ATOM 2686 C CA . ALA A 1 342 ? -2.909 -31.219 -18.437 1.00 30.92 342 ALA A CA 1
ATOM 2687 C C . ALA A 1 342 ? -2.243 -31.750 -19.723 1.00 30.92 342 ALA A C 1
ATOM 2689 O O . ALA A 1 342 ? -2.917 -31.901 -20.739 1.00 30.92 342 ALA A O 1
ATOM 2690 N N . GLU A 1 343 ? -0.967 -32.146 -19.650 1.00 34.91 343 GLU A N 1
ATOM 2691 C CA . GLU A 1 343 ? -0.278 -32.853 -20.743 1.00 34.91 343 GLU A CA 1
ATOM 2692 C C . GLU A 1 343 ? -0.771 -34.302 -20.938 1.00 34.91 343 GLU A C 1
ATOM 2694 O O . GLU A 1 343 ? -0.633 -34.859 -22.025 1.00 34.91 343 GLU A O 1
ATOM 2699 N N . SER A 1 344 ? -1.396 -34.924 -19.928 1.00 31.69 344 SER A N 1
ATOM 2700 C CA . SER A 1 344 ? -1.977 -36.270 -20.047 1.00 31.69 344 SER A CA 1
ATOM 2701 C C . SER A 1 344 ? -3.438 -36.280 -20.520 1.00 31.69 344 SER A C 1
ATOM 2703 O O . SER A 1 344 ? -3.918 -37.324 -20.959 1.00 31.69 344 SER A O 1
ATOM 2705 N N . TYR A 1 345 ? -4.125 -35.130 -20.543 1.00 30.16 345 TYR A N 1
ATOM 2706 C CA . TYR A 1 345 ? -5.460 -34.987 -21.144 1.00 30.16 345 TYR A CA 1
ATOM 2707 C C . TYR A 1 345 ? -5.454 -35.038 -22.684 1.00 30.16 345 TYR A C 1
ATOM 2709 O O . TYR A 1 345 ? -6.504 -35.291 -23.275 1.00 30.16 345 TYR A O 1
ATOM 2717 N N . GLU A 1 346 ? -4.299 -34.885 -23.347 1.00 32.78 346 GLU A N 1
ATOM 2718 C CA . GLU A 1 346 ? -4.158 -35.188 -24.784 1.00 32.78 346 GLU A CA 1
ATOM 2719 C C . GLU A 1 346 ? -3.957 -36.690 -25.071 1.00 32.78 346 GLU A C 1
ATOM 2721 O O . GLU A 1 346 ? -4.120 -37.138 -26.208 1.00 32.78 346 GLU A O 1
ATOM 2726 N N . LEU A 1 347 ? -3.677 -37.507 -24.050 1.00 28.50 347 LEU A N 1
ATOM 2727 C CA . LEU A 1 347 ? -3.483 -38.953 -24.178 1.00 28.50 347 LEU A CA 1
ATOM 2728 C C . LEU A 1 347 ? -4.693 -39.689 -23.599 1.00 28.50 347 LEU A C 1
ATOM 2730 O O . LEU A 1 347 ? -4.698 -40.153 -22.463 1.00 28.50 347 LEU A O 1
ATOM 2734 N N . GLY A 1 348 ? -5.749 -39.761 -24.410 1.00 38.03 348 GLY A N 1
ATOM 2735 C CA . GLY A 1 348 ? -7.043 -40.322 -24.035 1.00 38.03 348 GLY A CA 1
ATOM 2736 C C . GLY A 1 348 ? -6.981 -41.689 -23.342 1.00 38.03 348 GLY A C 1
ATOM 2737 O O . GLY A 1 348 ? -6.371 -42.632 -23.842 1.00 38.03 348 GLY A O 1
ATOM 2738 N N . PHE A 1 349 ? -7.720 -41.821 -22.237 1.00 27.36 349 PHE A N 1
ATOM 2739 C CA . PHE A 1 349 ? -8.051 -43.110 -21.632 1.00 27.36 349 PHE A CA 1
ATOM 2740 C C . PHE A 1 349 ? -9.544 -43.218 -21.318 1.00 27.36 349 PHE A C 1
ATOM 2742 O O . PHE A 1 349 ? -10.191 -42.282 -20.851 1.00 27.36 349 PHE A O 1
ATOM 2749 N N . SER A 1 350 ? -10.089 -44.393 -21.636 1.00 39.00 350 SER A N 1
ATOM 2750 C CA . SER A 1 350 ? -11.511 -44.707 -21.652 1.00 39.00 350 SER A CA 1
ATOM 2751 C C . SER A 1 350 ? -11.979 -45.385 -20.362 1.00 39.00 350 SER A C 1
ATOM 2753 O O . SER A 1 350 ? -11.385 -46.378 -19.943 1.00 39.00 350 SER A O 1
ATOM 2755 N N . SER A 1 351 ? -13.114 -44.924 -19.833 1.00 40.56 351 SER A N 1
ATOM 2756 C CA . SER A 1 351 ? -14.233 -45.701 -19.255 1.00 40.56 351 SER A CA 1
ATOM 2757 C C . SER A 1 351 ? -14.789 -45.091 -17.960 1.00 40.56 351 SER A C 1
ATOM 2759 O O . SER A 1 351 ? -14.066 -44.699 -17.045 1.00 40.56 351 SER A O 1
ATOM 2761 N N . ALA A 1 352 ? -16.121 -45.031 -17.893 1.00 38.34 352 ALA A N 1
ATOM 2762 C CA . ALA A 1 352 ? -16.901 -44.415 -16.819 1.00 38.34 352 ALA A CA 1
ATOM 2763 C C . ALA A 1 352 ? -16.797 -45.139 -15.455 1.00 38.34 352 ALA A C 1
ATOM 2765 O O . ALA A 1 352 ? -17.199 -44.590 -14.431 1.00 38.34 352 ALA A O 1
ATOM 2766 N N . GLU A 1 353 ? -16.231 -46.349 -15.407 1.00 35.09 353 GLU A N 1
ATOM 2767 C CA . GLU A 1 353 ? -16.015 -47.093 -14.157 1.00 35.09 353 GLU A CA 1
ATOM 2768 C C . GLU A 1 353 ? -14.795 -46.583 -13.370 1.00 35.09 353 GLU A C 1
ATOM 2770 O O . GLU A 1 353 ? -14.812 -46.606 -12.138 1.00 35.09 353 GLU A O 1
ATOM 2775 N N . ALA A 1 354 ? -13.792 -46.000 -14.041 1.00 36.22 354 ALA A N 1
ATOM 2776 C CA . ALA A 1 354 ? -12.662 -45.347 -13.372 1.00 36.22 354 ALA A CA 1
ATOM 2777 C C . ALA A 1 354 ? -13.085 -44.054 -12.645 1.00 36.22 354 ALA A C 1
ATOM 2779 O O . ALA A 1 354 ? -12.619 -43.779 -11.541 1.00 36.22 354 ALA A O 1
ATOM 2780 N N . GLN A 1 355 ? -14.042 -43.303 -13.206 1.00 36.62 355 GLN A N 1
ATOM 2781 C CA . GLN A 1 355 ? -14.598 -42.096 -12.577 1.00 36.62 355 GLN A CA 1
ATOM 2782 C C . GLN A 1 355 ? -15.363 -42.406 -11.281 1.00 36.62 355 GLN A C 1
ATOM 2784 O O . GLN A 1 355 ? -15.272 -41.652 -10.314 1.00 36.62 355 GLN A O 1
ATOM 2789 N N . LYS A 1 356 ? -16.088 -43.530 -11.223 1.00 37.81 356 LYS A N 1
ATOM 2790 C CA . LYS A 1 356 ? -16.921 -43.879 -10.061 1.00 37.81 356 LYS A CA 1
ATOM 2791 C C . LYS A 1 356 ? -16.093 -44.343 -8.854 1.00 37.81 356 LYS A C 1
ATOM 2793 O O . LYS A 1 356 ? -16.433 -44.007 -7.721 1.00 37.81 356 LYS A O 1
ATOM 2798 N N . ASN A 1 357 ? -14.976 -45.034 -9.096 1.00 36.12 357 ASN A N 1
ATOM 2799 C CA . ASN A 1 357 ? -14.056 -45.471 -8.039 1.00 36.12 357 ASN A CA 1
ATOM 2800 C C . ASN A 1 357 ? -13.222 -44.311 -7.462 1.00 36.12 357 ASN A C 1
ATOM 2802 O O . ASN A 1 357 ? -12.959 -44.290 -6.262 1.00 36.12 357 ASN A O 1
ATOM 2806 N N . ILE A 1 358 ? -12.875 -43.307 -8.276 1.00 35.50 358 ILE A N 1
ATOM 2807 C CA . ILE A 1 358 ? -12.147 -42.110 -7.821 1.00 35.50 358 ILE A CA 1
ATOM 2808 C C . ILE A 1 358 ? -13.051 -41.195 -6.980 1.00 35.50 358 ILE A C 1
ATOM 2810 O O . ILE A 1 358 ? -12.634 -40.732 -5.922 1.00 35.50 358 ILE A O 1
ATOM 2814 N N . ILE A 1 359 ? -14.311 -40.989 -7.380 1.00 35.56 359 ILE A N 1
ATOM 2815 C CA . ILE A 1 359 ? -15.269 -40.173 -6.609 1.00 35.56 359 ILE A CA 1
ATOM 2816 C C . ILE A 1 359 ? -15.594 -40.824 -5.251 1.00 35.56 359 ILE A C 1
ATOM 2818 O O . ILE A 1 359 ? -15.714 -40.119 -4.251 1.00 35.56 359 ILE A O 1
ATOM 2822 N N . SER A 1 360 ? -15.665 -42.160 -5.187 1.00 36.84 360 SER A N 1
ATOM 2823 C CA . SER A 1 360 ? -15.812 -42.897 -3.922 1.00 36.84 360 SER A CA 1
ATOM 2824 C C . SER A 1 360 ? -14.591 -42.722 -3.012 1.00 36.84 360 SER A C 1
ATOM 2826 O O . SER A 1 360 ? -14.750 -42.404 -1.839 1.00 36.84 360 SER A O 1
ATOM 2828 N N . ALA A 1 361 ? -13.375 -42.846 -3.557 1.00 35.62 361 ALA A N 1
ATOM 2829 C CA . ALA A 1 361 ? -12.138 -42.684 -2.791 1.00 35.62 361 ALA A CA 1
ATOM 2830 C C . ALA A 1 361 ? -11.920 -41.240 -2.295 1.00 35.62 361 ALA A C 1
ATOM 2832 O O . ALA A 1 361 ? -11.401 -41.036 -1.201 1.00 35.62 361 ALA A O 1
ATOM 2833 N N . ILE A 1 362 ? -12.353 -40.232 -3.061 1.00 34.41 362 ILE A N 1
ATOM 2834 C CA . ILE A 1 362 ? -12.341 -38.819 -2.643 1.00 34.41 362 ILE A CA 1
ATOM 2835 C C . ILE A 1 362 ? -13.381 -38.567 -1.541 1.00 34.41 362 ILE A C 1
ATOM 2837 O O . ILE A 1 362 ? -13.092 -37.855 -0.580 1.00 34.41 362 ILE A O 1
ATOM 2841 N N . GLY A 1 363 ? -14.567 -39.177 -1.638 1.00 34.28 363 GLY A N 1
ATOM 2842 C CA . GLY A 1 363 ? -15.613 -39.080 -0.616 1.00 34.28 363 GLY A CA 1
ATOM 2843 C C . GLY A 1 363 ? -15.209 -39.688 0.732 1.00 34.28 363 GLY A C 1
ATOM 2844 O O . GLY A 1 363 ? -15.527 -39.120 1.778 1.00 34.28 363 GLY A O 1
ATOM 2845 N N . ASP A 1 364 ? -14.457 -40.790 0.712 1.00 37.31 364 ASP A N 1
ATOM 2846 C CA . ASP A 1 364 ? -13.934 -41.425 1.926 1.00 37.31 364 ASP A CA 1
ATOM 2847 C C . ASP A 1 364 ? -12.771 -40.615 2.537 1.00 37.31 364 ASP A C 1
ATOM 2849 O O . ASP A 1 364 ? -12.737 -40.409 3.750 1.00 37.31 364 ASP A O 1
ATOM 2853 N N . LYS A 1 365 ? -11.906 -40.010 1.707 1.00 35.34 365 LYS A N 1
ATOM 2854 C CA . LYS A 1 365 ? -10.822 -39.112 2.159 1.00 35.34 365 LYS A CA 1
ATOM 2855 C C . LYS A 1 365 ? -11.337 -37.782 2.734 1.00 35.34 365 LYS A C 1
ATOM 2857 O O . LYS A 1 365 ? -10.765 -37.250 3.682 1.00 35.34 365 LYS A O 1
ATOM 2862 N N . MET A 1 366 ? -12.448 -37.253 2.210 1.00 30.72 366 MET A N 1
ATOM 2863 C CA . MET A 1 366 ? -13.115 -36.069 2.776 1.00 30.72 366 MET A CA 1
ATOM 2864 C C . MET A 1 366 ? -13.802 -36.356 4.121 1.00 30.72 366 MET A C 1
ATOM 2866 O O . MET A 1 366 ? -13.881 -35.463 4.968 1.00 30.72 366 MET A O 1
ATOM 2870 N N . LYS A 1 367 ? -14.270 -37.590 4.355 1.00 35.81 367 LYS A N 1
ATOM 2871 C CA . LYS A 1 367 ? -14.803 -38.014 5.663 1.00 35.81 367 LYS A CA 1
ATOM 2872 C C . LYS A 1 367 ? -13.712 -38.168 6.725 1.00 35.81 367 LYS A C 1
ATOM 2874 O O . LYS A 1 367 ? -13.957 -37.851 7.887 1.00 35.81 367 LYS A O 1
ATOM 2879 N N . GLU A 1 368 ? -12.504 -38.576 6.343 1.00 32.19 368 GLU A N 1
ATOM 2880 C CA . GLU A 1 368 ? -11.351 -38.582 7.255 1.00 32.19 368 GLU A CA 1
ATOM 2881 C C . GLU A 1 368 ? -10.915 -37.160 7.646 1.00 32.19 368 GLU A C 1
ATOM 2883 O O . GLU A 1 368 ? -10.661 -36.900 8.821 1.00 32.19 368 GLU A O 1
ATOM 2888 N N . LEU A 1 369 ? -10.933 -36.204 6.708 1.00 31.06 369 LEU A N 1
ATOM 2889 C CA . LEU A 1 369 ? -10.573 -34.798 6.965 1.00 31.06 369 LEU A CA 1
ATOM 2890 C C . LEU A 1 369 ? -11.580 -34.044 7.851 1.00 31.06 369 LEU A C 1
ATOM 2892 O O . LEU A 1 369 ? -11.213 -33.085 8.523 1.00 31.06 369 LEU A O 1
ATOM 2896 N N . SER A 1 370 ? -12.837 -34.488 7.907 1.00 29.45 370 SER A N 1
ATOM 2897 C CA . SER A 1 370 ? -13.892 -33.860 8.718 1.00 29.45 370 SER A CA 1
ATOM 2898 C C . SER A 1 370 ? -14.028 -34.438 10.139 1.00 29.45 370 SER A C 1
ATOM 2900 O O . SER A 1 370 ? -14.920 -34.027 10.881 1.00 29.45 370 SER A O 1
ATOM 2902 N N . SER A 1 371 ? -13.137 -35.351 10.557 1.00 30.47 371 SER A N 1
ATOM 2903 C CA . SER A 1 371 ? -13.231 -36.051 11.853 1.00 30.47 371 SER A CA 1
ATOM 2904 C C . SER A 1 371 ? -12.020 -35.931 12.795 1.00 30.47 371 SER A C 1
ATOM 2906 O O . SER A 1 371 ? -11.968 -36.635 13.803 1.00 30.47 371 SER A O 1
ATOM 2908 N N . ALA A 1 372 ? -11.094 -34.994 12.571 1.00 32.22 372 ALA A N 1
ATOM 2909 C CA . ALA A 1 372 ? -10.009 -34.723 13.520 1.00 32.22 372 ALA A CA 1
ATOM 2910 C C . ALA A 1 372 ? -9.867 -33.221 13.811 1.00 32.22 372 ALA A C 1
ATOM 2912 O O . ALA A 1 372 ? -9.145 -32.505 13.125 1.00 32.22 372 ALA A O 1
ATOM 2913 N N . GLY A 1 373 ? -10.548 -32.743 14.858 1.00 32.91 373 GLY A N 1
ATOM 2914 C CA . GLY A 1 373 ? -10.254 -31.439 15.453 1.00 32.91 373 GLY A CA 1
ATOM 2915 C C . GLY A 1 373 ? -8.824 -31.436 15.996 1.00 32.91 373 GLY A C 1
ATOM 2916 O O . GLY A 1 373 ? -8.501 -32.209 16.900 1.00 32.91 373 GLY A O 1
ATOM 2917 N N . ILE A 1 374 ? -7.959 -30.610 15.409 1.00 40.00 374 ILE A N 1
ATOM 2918 C CA . ILE A 1 374 ? -6.570 -30.450 15.840 1.00 40.00 374 ILE A CA 1
ATOM 2919 C C . ILE A 1 374 ? -6.577 -29.627 17.130 1.00 40.00 374 ILE A C 1
ATOM 2921 O O . ILE A 1 374 ? -6.854 -28.435 17.131 1.00 40.00 374 ILE A O 1
ATOM 2925 N N . ASP A 1 375 ? -6.286 -30.297 18.238 1.00 45.47 375 ASP A N 1
ATOM 2926 C CA . ASP A 1 375 ? -5.999 -29.685 19.531 1.00 45.47 375 ASP A CA 1
ATOM 2927 C C . ASP A 1 375 ? -4.643 -28.956 19.422 1.00 45.47 375 ASP A C 1
ATOM 2929 O O . ASP A 1 375 ? -3.584 -29.591 19.407 1.00 45.47 375 ASP A O 1
ATOM 2933 N N . GLU A 1 376 ? -4.670 -27.625 19.276 1.00 48.88 376 GLU A N 1
ATOM 2934 C CA . GLU A 1 376 ? -3.508 -26.753 19.005 1.00 48.88 376 GLU A CA 1
ATOM 2935 C C . GLU A 1 376 ? -2.377 -26.857 20.046 1.00 48.88 376 GLU A C 1
ATOM 2937 O O . GLU A 1 376 ? -1.259 -26.370 19.824 1.00 48.88 376 GLU A O 1
ATOM 2942 N N . ASN A 1 377 ? -2.634 -27.516 21.179 1.00 56.09 377 ASN A N 1
ATOM 2943 C CA . ASN A 1 377 ? -1.667 -27.722 22.249 1.00 56.09 377 ASN A CA 1
ATOM 2944 C C . ASN A 1 377 ? -0.839 -29.010 22.103 1.00 56.09 377 ASN A C 1
ATOM 2946 O O . ASN A 1 377 ? 0.030 -29.291 22.937 1.00 56.09 377 ASN A O 1
ATOM 2950 N N . LYS A 1 378 ? -1.081 -29.788 21.043 1.00 66.38 378 LYS A N 1
ATOM 2951 C CA . LYS A 1 378 ? -0.420 -31.069 20.793 1.00 66.38 378 LYS A CA 1
ATOM 2952 C C . LYS A 1 378 ? 0.489 -31.037 19.567 1.00 66.38 378 LYS A C 1
ATOM 2954 O O . LYS A 1 378 ? 0.306 -30.260 18.636 1.00 66.38 378 LYS A O 1
ATOM 2959 N N . ILE A 1 379 ? 1.497 -31.898 19.581 1.00 69.38 379 ILE A N 1
ATOM 2960 C CA . ILE A 1 379 ? 2.421 -32.157 18.479 1.00 69.38 379 ILE A CA 1
ATOM 2961 C C . ILE A 1 379 ? 2.436 -33.642 18.153 1.00 69.38 379 ILE A C 1
ATOM 2963 O O . ILE A 1 379 ? 2.199 -34.482 19.019 1.00 69.38 379 ILE A O 1
ATOM 2967 N N . ASN A 1 380 ? 2.780 -33.945 16.905 1.00 78.81 380 ASN A N 1
ATOM 2968 C CA . ASN A 1 380 ? 2.894 -35.299 16.389 1.00 78.81 380 ASN A CA 1
ATOM 2969 C C . ASN A 1 380 ? 4.342 -35.585 15.981 1.00 78.81 380 ASN A C 1
ATOM 2971 O O . ASN A 1 380 ? 4.858 -34.992 15.032 1.00 78.81 380 ASN A O 1
ATOM 2975 N N . ILE A 1 381 ? 5.005 -36.503 16.681 1.00 74.50 381 ILE A N 1
ATOM 2976 C CA . ILE A 1 381 ? 6.354 -36.972 16.333 1.00 74.50 381 ILE A CA 1
ATOM 2977 C C . ILE A 1 381 ? 6.207 -38.275 15.543 1.00 74.50 381 ILE A C 1
ATOM 2979 O O . ILE A 1 381 ? 5.655 -39.240 16.065 1.00 74.50 381 ILE A O 1
ATOM 2983 N N . SER A 1 382 ? 6.665 -38.297 14.287 1.00 78.56 382 SER A N 1
ATOM 2984 C CA . SER A 1 382 ? 6.591 -39.487 13.422 1.00 78.56 382 SER A CA 1
ATOM 2985 C C . SER A 1 382 ? 7.898 -40.282 13.478 1.00 78.56 382 SER A C 1
ATOM 2987 O O . SER A 1 382 ? 8.977 -39.720 13.307 1.00 78.56 382 SER A O 1
ATOM 2989 N N . ILE A 1 383 ? 7.810 -41.584 13.747 1.00 72.44 383 ILE A N 1
ATOM 2990 C CA . ILE A 1 383 ? 8.954 -42.452 14.056 1.00 72.44 383 ILE A CA 1
ATOM 2991 C C . ILE A 1 383 ? 8.792 -43.775 13.319 1.00 72.44 383 ILE A C 1
ATOM 2993 O O . ILE A 1 383 ? 7.705 -44.347 13.312 1.00 72.44 383 ILE A O 1
ATOM 2997 N N . SER A 1 384 ? 9.861 -44.267 12.699 1.00 69.88 384 SER A N 1
ATOM 2998 C CA . SER A 1 384 ? 9.822 -45.570 12.031 1.00 69.88 384 SER A CA 1
ATOM 2999 C C . SER A 1 384 ? 9.704 -46.706 13.048 1.00 69.88 384 SER A C 1
ATOM 3001 O O . SER A 1 384 ? 10.272 -46.642 14.142 1.00 69.88 384 SER A O 1
ATOM 3003 N N . ALA A 1 385 ? 8.979 -47.767 12.683 1.00 64.38 385 ALA A N 1
ATOM 3004 C CA . ALA A 1 385 ? 8.816 -48.952 13.525 1.00 64.38 385 ALA A CA 1
ATOM 3005 C C . ALA A 1 385 ? 10.162 -49.554 13.977 1.00 64.38 385 ALA A C 1
ATOM 3007 O O . ALA A 1 385 ? 10.287 -50.027 15.103 1.00 64.38 385 ALA A O 1
ATOM 3008 N N . GLU A 1 386 ? 11.176 -49.494 13.113 1.00 61.72 386 GLU A N 1
ATOM 3009 C CA . GLU A 1 386 ? 12.512 -50.058 13.339 1.00 61.72 386 GLU A CA 1
ATOM 3010 C C . GLU A 1 386 ? 13.335 -49.281 14.379 1.00 61.72 386 GLU A C 1
ATOM 3012 O O . GLU A 1 386 ? 14.234 -49.839 15.006 1.00 61.72 386 GLU A O 1
ATOM 3017 N N . GLN A 1 387 ? 13.018 -48.000 14.593 1.00 62.94 387 GLN A N 1
ATOM 3018 C CA . GLN A 1 387 ? 13.708 -47.116 15.541 1.00 62.94 387 GLN A CA 1
ATOM 3019 C C . GLN A 1 387 ? 13.013 -47.041 16.909 1.00 62.94 387 GLN A C 1
ATOM 3021 O O . GLN A 1 387 ? 13.537 -46.406 17.827 1.00 62.94 387 GLN A O 1
ATOM 3026 N N . MET A 1 388 ? 11.840 -47.667 17.053 1.00 68.69 388 MET A N 1
ATOM 3027 C CA . MET A 1 388 ? 10.988 -47.571 18.235 1.00 68.69 388 MET A CA 1
ATOM 3028 C C . MET A 1 388 ? 11.091 -48.827 19.110 1.00 68.69 388 MET A C 1
ATOM 3030 O O . MET A 1 388 ? 10.735 -49.927 18.696 1.00 68.69 388 MET A O 1
ATOM 3034 N N . ILE A 1 389 ? 11.501 -48.660 20.369 1.00 72.25 389 ILE A N 1
ATOM 3035 C CA . ILE A 1 389 ? 11.511 -49.729 21.375 1.00 72.25 389 ILE A CA 1
ATOM 3036 C C . ILE A 1 389 ? 10.518 -49.376 22.478 1.00 72.25 389 ILE A C 1
ATOM 3038 O O . ILE A 1 389 ? 10.710 -48.405 23.209 1.00 72.25 389 ILE A O 1
ATOM 3042 N N . GLN A 1 390 ? 9.475 -50.189 22.639 1.00 66.31 390 GLN A N 1
ATOM 3043 C CA . GLN A 1 390 ? 8.487 -50.022 23.704 1.00 66.31 390 GLN A CA 1
ATOM 3044 C C . GLN A 1 390 ? 8.738 -51.027 24.837 1.00 66.31 390 GLN A C 1
ATOM 3046 O O . GLN A 1 390 ? 8.720 -52.237 24.613 1.00 66.31 390 GLN A O 1
ATOM 3051 N N . ARG A 1 391 ? 8.969 -50.537 26.062 1.00 64.00 391 ARG A N 1
ATOM 3052 C CA . ARG A 1 391 ? 9.087 -51.354 27.288 1.00 64.00 391 ARG A CA 1
ATOM 3053 C C . ARG A 1 391 ? 8.520 -50.592 28.483 1.00 64.00 391 ARG A C 1
ATOM 3055 O O . ARG A 1 391 ? 8.747 -49.394 28.602 1.00 64.00 391 ARG A O 1
ATOM 3062 N N . ASP A 1 392 ? 7.784 -51.281 29.353 1.00 55.19 392 ASP A N 1
ATOM 3063 C CA . ASP A 1 392 ? 7.271 -50.756 30.632 1.00 55.19 392 ASP A CA 1
ATOM 3064 C C . ASP A 1 392 ? 6.547 -49.396 30.533 1.00 55.19 392 ASP A C 1
ATOM 3066 O O . ASP A 1 392 ? 6.754 -48.497 31.345 1.00 55.19 392 ASP A O 1
ATOM 3070 N N . GLY A 1 393 ? 5.712 -49.215 29.500 1.00 54.50 393 GLY A N 1
ATOM 3071 C CA . GLY A 1 393 ? 4.958 -47.968 29.285 1.00 54.50 393 GLY A CA 1
ATOM 3072 C C . GLY A 1 393 ? 5.801 -46.777 28.807 1.00 54.50 393 GLY A C 1
ATOM 3073 O O . GLY A 1 393 ? 5.288 -45.659 28.730 1.00 54.50 393 GLY A O 1
ATOM 3074 N N . LYS A 1 394 ? 7.075 -47.011 28.465 1.00 66.25 394 LYS A N 1
ATOM 3075 C CA . LYS A 1 394 ? 7.986 -46.030 27.869 1.00 66.25 394 LYS A CA 1
ATOM 3076 C C . LYS A 1 394 ? 8.282 -46.384 26.419 1.00 66.25 394 LYS A C 1
ATOM 3078 O O . LYS A 1 394 ? 8.504 -47.549 26.081 1.00 66.25 394 LYS A O 1
ATOM 3083 N N . ILE A 1 395 ? 8.333 -45.364 25.576 1.00 77.56 395 ILE A N 1
ATOM 3084 C CA . ILE A 1 395 ? 8.766 -45.468 24.184 1.00 77.56 395 ILE A CA 1
ATOM 3085 C C . ILE A 1 395 ? 10.165 -44.878 24.103 1.00 77.56 395 ILE A C 1
ATOM 3087 O O . ILE A 1 395 ? 10.369 -43.729 24.478 1.00 77.56 395 ILE A O 1
ATOM 3091 N N . SER A 1 396 ? 11.130 -45.666 23.644 1.00 77.06 396 SER A N 1
ATOM 3092 C CA . SER A 1 396 ? 12.513 -45.237 23.450 1.00 77.06 396 SER A CA 1
ATOM 3093 C C . SER A 1 396 ? 12.848 -45.196 21.963 1.00 77.06 396 SER A C 1
ATOM 3095 O O . SER A 1 396 ? 12.514 -46.129 21.234 1.00 77.06 396 SER A O 1
ATOM 3097 N N . VAL A 1 397 ? 13.493 -44.118 21.523 1.00 79.56 397 VAL A N 1
ATOM 3098 C CA . VAL A 1 397 ? 13.789 -43.840 20.115 1.00 79.56 397 VAL A CA 1
ATOM 3099 C C . VAL A 1 397 ? 15.245 -43.426 19.999 1.00 79.56 397 VAL A C 1
ATOM 3101 O O . VAL A 1 397 ? 15.651 -42.410 20.567 1.00 79.56 397 VAL A O 1
ATOM 3104 N N . GLN A 1 398 ? 16.039 -44.226 19.292 1.00 74.31 398 GLN A N 1
ATOM 3105 C CA . GLN A 1 398 ? 17.449 -43.924 19.062 1.00 74.31 398 GLN A CA 1
ATOM 3106 C C . GLN A 1 398 ? 17.578 -42.976 17.867 1.00 74.31 398 GLN A C 1
ATOM 3108 O O . GLN A 1 398 ? 17.141 -43.308 16.765 1.00 74.31 398 GLN A O 1
ATOM 3113 N N . VAL A 1 399 ? 18.194 -41.812 18.074 1.00 71.56 399 VAL A N 1
ATOM 3114 C CA . VAL A 1 399 ? 18.462 -40.827 17.018 1.00 71.56 399 VAL A CA 1
ATOM 3115 C C . VAL A 1 399 ? 19.913 -40.370 17.128 1.00 71.56 399 VAL A C 1
ATOM 3117 O O . VAL A 1 399 ? 20.288 -39.675 18.072 1.00 71.56 399 VAL A O 1
ATOM 3120 N N . GLY A 1 400 ? 20.742 -40.788 16.167 1.00 70.50 400 GLY A N 1
ATOM 3121 C CA . GLY A 1 400 ? 22.196 -40.638 16.263 1.00 70.50 400 GLY A CA 1
ATOM 3122 C C . GLY A 1 400 ? 22.751 -41.383 17.483 1.00 70.50 400 GLY A C 1
ATOM 3123 O O . GLY A 1 400 ? 22.367 -42.526 17.739 1.00 70.50 400 GLY A O 1
ATOM 3124 N N . ASP A 1 401 ? 23.602 -40.713 18.260 1.00 67.00 401 ASP A N 1
ATOM 3125 C CA . ASP A 1 401 ? 24.207 -41.245 19.492 1.00 67.00 401 ASP A CA 1
ATOM 3126 C C . ASP A 1 401 ? 23.311 -41.075 20.743 1.00 67.00 401 ASP A C 1
ATOM 3128 O O . ASP A 1 401 ? 23.650 -41.577 21.815 1.00 67.00 401 ASP A O 1
ATOM 3132 N N . SER A 1 402 ? 22.138 -40.441 20.608 1.00 74.88 402 SER A N 1
ATOM 3133 C CA . SER A 1 402 ? 21.235 -40.108 21.720 1.00 74.88 402 SER A CA 1
ATOM 3134 C C . SER A 1 402 ? 19.957 -40.952 21.734 1.00 74.88 402 SER A C 1
ATOM 3136 O O . SER A 1 402 ? 19.341 -41.208 20.697 1.00 74.88 402 SER A O 1
ATOM 3138 N N . LEU A 1 403 ? 19.507 -41.326 22.933 1.00 80.06 403 LEU A N 1
ATOM 3139 C CA . LEU A 1 403 ? 18.261 -42.061 23.165 1.00 80.06 403 LEU A CA 1
ATOM 3140 C C . LEU A 1 403 ? 17.183 -41.135 23.738 1.00 80.06 403 LEU A C 1
ATOM 3142 O O . LEU A 1 403 ? 17.326 -40.617 24.846 1.00 80.06 403 LEU A O 1
ATOM 3146 N N . PHE A 1 404 ? 16.075 -40.973 23.018 1.00 82.38 404 PHE A N 1
ATOM 3147 C CA . PHE A 1 404 ? 14.911 -40.195 23.449 1.00 82.38 404 PHE A CA 1
ATOM 3148 C C . PHE A 1 404 ? 13.874 -41.117 24.085 1.00 82.38 404 PHE A C 1
ATOM 3150 O O . PHE A 1 404 ? 13.499 -42.120 23.486 1.00 82.38 404 PHE A O 1
ATOM 3157 N N . GLN A 1 405 ? 13.399 -40.787 25.283 1.00 81.31 405 GLN A N 1
ATOM 3158 C CA . GLN A 1 405 ? 12.431 -41.577 26.037 1.00 81.31 405 GLN A CA 1
ATOM 3159 C C . GLN A 1 405 ? 11.171 -40.768 26.335 1.00 81.31 405 GLN A C 1
ATOM 3161 O O . GLN A 1 405 ? 11.218 -39.710 26.967 1.00 81.31 405 GLN A O 1
ATOM 3166 N N . PHE A 1 406 ? 10.040 -41.315 25.903 1.00 82.06 406 PHE A N 1
ATOM 3167 C CA . PHE A 1 406 ? 8.705 -40.758 26.062 1.00 82.06 406 PHE A CA 1
ATOM 3168 C C . PHE A 1 406 ? 7.915 -41.634 27.037 1.00 82.06 406 PHE A C 1
ATOM 3170 O O . PHE A 1 406 ? 7.806 -42.845 26.833 1.00 82.06 406 PHE A O 1
ATOM 3177 N N . GLU A 1 407 ? 7.368 -41.043 28.097 1.00 73.81 407 GLU A N 1
ATOM 3178 C CA . GLU A 1 407 ? 6.572 -41.754 29.105 1.00 73.81 407 GLU A CA 1
ATOM 3179 C C . GLU A 1 407 ? 5.082 -41.453 28.935 1.00 73.81 407 GLU A C 1
ATOM 3181 O O . GLU A 1 407 ? 4.704 -40.317 28.658 1.00 73.81 407 GLU A O 1
ATOM 3186 N N . GLY A 1 408 ? 4.228 -42.466 29.108 1.00 62.41 408 GLY A N 1
ATOM 3187 C CA . GLY A 1 408 ? 2.771 -42.276 29.105 1.00 62.41 408 GLY A CA 1
ATOM 3188 C C . GLY A 1 408 ? 2.156 -41.974 27.734 1.00 62.41 408 GLY A C 1
ATOM 3189 O O . GLY A 1 408 ? 1.010 -41.538 27.668 1.00 62.41 408 GLY A O 1
ATOM 3190 N N . VAL A 1 409 ? 2.890 -42.216 26.643 1.00 68.81 409 VAL A N 1
ATOM 3191 C CA . VAL A 1 409 ? 2.414 -42.019 25.267 1.00 68.81 409 VAL A CA 1
ATOM 3192 C C . VAL A 1 409 ? 2.006 -43.351 24.653 1.00 68.81 409 VAL A C 1
ATOM 3194 O O . VAL A 1 409 ? 2.708 -44.351 24.799 1.00 68.81 409 VAL A O 1
ATOM 3197 N N . ILE A 1 410 ? 0.887 -43.355 23.930 1.00 69.94 410 ILE A N 1
ATOM 3198 C CA . ILE A 1 410 ? 0.425 -44.505 23.150 1.00 69.94 410 ILE A CA 1
ATOM 3199 C C . ILE A 1 410 ? 0.724 -44.215 21.672 1.00 69.94 410 ILE A C 1
ATOM 3201 O O . ILE A 1 410 ? 0.195 -43.235 21.142 1.00 69.94 410 ILE A O 1
ATOM 3205 N N . PRO A 1 411 ? 1.567 -45.018 20.997 1.00 70.00 411 PRO A N 1
ATOM 3206 C CA . PRO A 1 411 ? 1.920 -44.773 19.607 1.00 70.00 411 PRO A CA 1
ATOM 3207 C C . PRO A 1 411 ? 0.749 -45.155 18.693 1.00 70.00 411 PRO A C 1
ATOM 3209 O O . PRO A 1 411 ? 0.180 -46.240 18.819 1.00 70.00 411 PRO A O 1
ATOM 3212 N N . LYS A 1 412 ? 0.389 -44.272 17.757 1.00 71.50 412 LYS A N 1
ATOM 3213 C CA . LYS A 1 412 ? -0.642 -44.527 16.739 1.00 71.50 412 LYS A CA 1
ATOM 3214 C C . LYS A 1 412 ? 0.033 -44.992 15.448 1.00 71.50 412 LYS A C 1
ATOM 3216 O O . LYS A 1 412 ? 0.821 -44.239 14.879 1.00 71.50 412 LYS A O 1
ATOM 3221 N N . ALA A 1 413 ? -0.237 -46.221 15.013 1.00 57.88 413 ALA A N 1
ATOM 3222 C CA . ALA A 1 413 ? 0.300 -46.755 13.760 1.00 57.88 413 ALA A CA 1
ATOM 3223 C C . ALA A 1 413 ? -0.317 -46.040 12.546 1.00 57.88 413 ALA A C 1
ATOM 3225 O O . ALA A 1 413 ? -1.496 -45.688 12.573 1.00 57.88 413 ALA A O 1
ATOM 3226 N N . LYS A 1 414 ? 0.485 -45.842 11.500 1.00 66.81 414 LYS A N 1
ATOM 3227 C CA . LYS A 1 414 ? 0.063 -45.376 10.176 1.00 66.81 414 LYS A CA 1
ATOM 3228 C C . LYS A 1 414 ? 0.279 -46.478 9.137 1.00 66.81 414 LYS A C 1
ATOM 3230 O O . LYS A 1 414 ? 1.140 -47.342 9.304 1.00 66.81 414 LYS A O 1
ATOM 3235 N N . ASP A 1 415 ? -0.481 -46.408 8.046 1.00 51.56 415 ASP A N 1
ATOM 3236 C CA . ASP A 1 415 ? -0.472 -47.403 6.960 1.00 51.56 415 ASP A CA 1
ATOM 3237 C C . ASP A 1 415 ? 0.850 -47.450 6.165 1.00 51.56 415 ASP A C 1
ATOM 3239 O O . ASP A 1 415 ? 1.079 -48.367 5.380 1.00 51.56 415 ASP A O 1
ATOM 3243 N N . ASP A 1 416 ? 1.746 -46.485 6.388 1.00 58.88 416 ASP A N 1
ATOM 3244 C CA . ASP A 1 416 ? 3.065 -46.349 5.759 1.00 58.88 416 ASP A CA 1
ATOM 3245 C C . ASP A 1 416 ? 4.211 -47.014 6.553 1.00 58.88 416 ASP A C 1
ATOM 3247 O O . ASP A 1 416 ? 5.377 -46.893 6.176 1.00 58.88 416 ASP A O 1
ATOM 3251 N N . GLY A 1 417 ? 3.905 -47.720 7.650 1.00 57.59 417 GLY A N 1
ATOM 3252 C CA . GLY A 1 417 ? 4.906 -48.356 8.517 1.00 57.59 417 GLY A CA 1
ATOM 3253 C C . GLY A 1 417 ? 5.532 -47.418 9.560 1.00 57.59 417 GLY A C 1
ATOM 3254 O O . GLY A 1 417 ? 6.461 -47.817 10.272 1.00 57.59 417 GLY A O 1
ATOM 3255 N N . MET A 1 418 ? 5.020 -46.189 9.686 1.00 68.81 418 MET A N 1
ATOM 3256 C CA . MET A 1 418 ? 5.425 -45.221 10.704 1.00 68.81 418 MET A CA 1
ATOM 3257 C C . MET A 1 418 ? 4.471 -45.228 11.905 1.00 68.81 418 MET A C 1
ATOM 3259 O O . MET A 1 418 ? 3.290 -45.560 11.814 1.00 68.81 418 MET A O 1
ATOM 3263 N N . TYR A 1 419 ? 4.976 -44.792 13.053 1.00 72.81 419 TYR A N 1
ATOM 3264 C CA . TYR A 1 419 ? 4.201 -44.537 14.262 1.00 72.81 419 TYR A CA 1
ATOM 3265 C C . TYR A 1 419 ? 4.186 -43.046 14.571 1.00 72.81 419 TYR A C 1
ATOM 3267 O O . TYR A 1 419 ? 5.193 -42.359 14.428 1.00 72.81 419 TYR A O 1
ATOM 3275 N N . THR A 1 420 ? 3.041 -42.539 15.021 1.00 78.62 420 THR A N 1
ATOM 3276 C CA . THR A 1 420 ? 2.883 -41.155 15.475 1.00 78.62 420 THR A CA 1
ATOM 3277 C C . THR A 1 420 ? 2.720 -41.108 16.989 1.00 78.62 420 THR A C 1
ATOM 3279 O O . THR A 1 420 ? 1.836 -41.761 17.546 1.00 78.62 420 THR A O 1
ATOM 3282 N N . LEU A 1 421 ? 3.570 -40.320 17.647 1.00 76.12 421 LEU A N 1
ATOM 3283 C CA . LEU A 1 421 ? 3.485 -39.988 19.065 1.00 76.12 421 LEU A CA 1
ATOM 3284 C C . LEU A 1 421 ? 2.820 -38.621 19.220 1.00 76.12 421 LEU A C 1
ATOM 3286 O O . LEU A 1 421 ? 3.396 -37.612 18.815 1.00 76.12 421 LEU A O 1
ATOM 3290 N N . GLU A 1 422 ? 1.627 -38.595 19.804 1.00 79.06 422 GLU A N 1
ATOM 3291 C CA . GLU A 1 422 ? 0.891 -37.362 20.091 1.00 79.06 422 GLU A CA 1
ATOM 3292 C C . GLU A 1 422 ? 1.189 -36.912 21.530 1.00 79.06 422 GLU A C 1
ATOM 3294 O O . GLU A 1 422 ? 0.930 -37.646 22.484 1.00 79.06 422 GLU A O 1
ATOM 3299 N N . LEU A 1 423 ? 1.760 -35.718 21.688 1.00 79.06 423 LEU A N 1
ATOM 3300 C CA . LEU A 1 423 ? 2.243 -35.171 22.963 1.00 79.06 423 LEU A CA 1
ATOM 3301 C C . LEU A 1 423 ? 1.857 -33.699 23.094 1.00 79.06 423 LEU A C 1
ATOM 3303 O O . LEU A 1 423 ? 1.751 -33.009 22.087 1.00 79.06 423 LEU A O 1
ATOM 3307 N N . GLY A 1 424 ? 1.725 -33.180 24.316 1.00 75.31 424 GLY A N 1
ATOM 3308 C CA . GLY A 1 424 ? 1.637 -31.733 24.520 1.00 75.31 424 GLY A CA 1
ATOM 3309 C C . GLY A 1 424 ? 2.954 -31.046 24.139 1.00 75.31 424 GLY A C 1
ATOM 3310 O O . GLY A 1 424 ? 4.025 -31.599 24.394 1.00 75.31 424 GLY A O 1
ATOM 3311 N N . LYS A 1 425 ? 2.905 -29.836 23.561 1.00 73.56 425 LYS A N 1
ATOM 3312 C CA . LYS A 1 425 ? 4.108 -29.076 23.134 1.00 73.56 425 LYS A CA 1
ATOM 3313 C C . LYS A 1 425 ? 5.181 -28.972 24.231 1.00 73.56 425 LYS A C 1
ATOM 3315 O O . LYS A 1 425 ? 6.369 -29.153 23.953 1.00 73.56 425 LYS A O 1
ATOM 3320 N N . GLU A 1 426 ? 4.740 -28.762 25.472 1.00 72.38 426 GLU A N 1
ATOM 3321 C CA . GLU A 1 426 ? 5.582 -28.586 26.665 1.00 72.38 426 GLU A CA 1
ATOM 3322 C C . GLU A 1 426 ? 5.783 -29.868 27.494 1.00 72.38 426 GLU A C 1
ATOM 3324 O O . GLU A 1 426 ? 6.387 -29.827 28.565 1.00 72.38 426 GLU A O 1
ATOM 3329 N N . SER A 1 427 ? 5.296 -31.027 27.033 1.00 77.12 427 SER A N 1
ATOM 3330 C CA . SER A 1 427 ? 5.542 -32.297 27.725 1.00 77.12 427 SER A CA 1
ATOM 3331 C C . SER A 1 427 ? 7.044 -32.590 27.784 1.00 77.12 427 SER A C 1
ATOM 3333 O O . SER A 1 427 ? 7.753 -32.415 26.795 1.00 77.12 427 SER A O 1
ATOM 3335 N N . MET A 1 428 ? 7.540 -33.041 28.936 1.00 76.81 428 MET A N 1
ATOM 3336 C CA . MET A 1 428 ? 8.968 -33.304 29.123 1.00 76.81 428 MET A CA 1
ATOM 3337 C C . MET A 1 428 ? 9.358 -34.668 28.548 1.00 76.81 428 MET A C 1
ATOM 3339 O O . MET A 1 428 ? 8.718 -35.681 28.824 1.00 76.81 428 MET A O 1
ATOM 3343 N N . VAL A 1 429 ? 10.434 -34.684 27.766 1.00 79.50 429 VAL A N 1
ATOM 3344 C CA . VAL A 1 429 ? 11.035 -35.858 27.128 1.00 79.50 429 VAL A CA 1
ATOM 3345 C C . VAL A 1 429 ? 12.433 -36.046 27.698 1.00 79.50 429 VAL A C 1
ATOM 3347 O O . VAL A 1 429 ? 13.231 -35.105 27.715 1.00 79.50 429 VAL A O 1
ATOM 3350 N N . THR A 1 430 ? 12.738 -37.257 28.157 1.00 80.50 430 THR A N 1
ATOM 3351 C CA . THR A 1 430 ? 14.061 -37.588 28.699 1.00 80.50 430 THR A CA 1
ATOM 3352 C C . THR A 1 430 ? 14.998 -37.966 27.560 1.00 80.50 430 THR A C 1
ATOM 3354 O O . THR A 1 430 ? 14.665 -38.808 26.732 1.00 80.50 430 THR A O 1
ATOM 3357 N N . VAL A 1 431 ? 16.185 -37.370 27.523 1.00 79.50 431 VAL A N 1
ATOM 3358 C CA . VAL A 1 431 ? 17.234 -37.658 26.542 1.00 79.50 431 VAL A CA 1
ATOM 3359 C C . VAL A 1 431 ? 18.446 -38.199 27.280 1.00 79.50 431 VAL A C 1
ATOM 3361 O O . VAL A 1 431 ? 18.938 -37.556 28.212 1.00 79.50 431 VAL A O 1
ATOM 3364 N N . LYS A 1 432 ? 18.910 -39.380 26.868 1.00 75.31 432 LYS A N 1
ATOM 3365 C CA . LYS A 1 432 ? 20.164 -39.976 27.331 1.00 75.31 432 LYS A CA 1
ATOM 3366 C C . LYS A 1 432 ? 21.218 -39.824 26.253 1.00 75.31 432 LYS A C 1
ATOM 3368 O O . LYS A 1 432 ? 21.019 -40.301 25.138 1.00 75.31 432 LYS A O 1
ATOM 3373 N N . ASP A 1 433 ? 22.308 -39.164 26.604 1.00 69.19 433 ASP A N 1
ATOM 3374 C CA . ASP A 1 433 ? 23.478 -39.045 25.740 1.00 69.19 433 ASP A CA 1
ATOM 3375 C C . ASP A 1 433 ? 24.378 -40.288 25.866 1.00 69.19 433 ASP A C 1
ATOM 3377 O O . ASP A 1 433 ? 24.240 -41.089 26.800 1.00 69.19 433 ASP A O 1
ATOM 3381 N N . ARG A 1 434 ? 25.336 -40.427 24.952 1.00 53.94 434 ARG A N 1
ATOM 3382 C CA . ARG A 1 434 ? 26.292 -41.537 24.868 1.00 53.94 434 ARG A CA 1
ATOM 3383 C C . ARG A 1 434 ? 27.128 -41.733 26.137 1.00 53.94 434 ARG A C 1
ATOM 3385 O O . ARG A 1 434 ? 27.467 -42.868 26.468 1.00 53.94 434 ARG A O 1
ATOM 3392 N N . ASP A 1 435 ? 27.396 -40.656 26.874 1.00 59.09 435 ASP A N 1
ATOM 3393 C CA . ASP A 1 435 ? 28.154 -40.669 28.135 1.00 59.09 435 ASP A CA 1
ATOM 3394 C C . ASP A 1 435 ? 27.296 -41.032 29.369 1.00 59.09 435 ASP A C 1
ATOM 3396 O O . ASP A 1 435 ? 27.761 -40.961 30.508 1.00 59.09 435 ASP A O 1
ATOM 3400 N N . GLY A 1 436 ? 26.027 -41.411 29.170 1.00 56.31 436 GLY A N 1
ATOM 3401 C CA . GLY A 1 436 ? 25.104 -41.804 30.241 1.00 56.31 436 GLY A CA 1
ATOM 3402 C C . GLY A 1 436 ? 24.455 -40.633 30.988 1.00 56.31 436 GLY A C 1
ATOM 3403 O O . GLY A 1 436 ? 23.758 -40.849 31.979 1.00 56.31 436 GLY A O 1
ATOM 3404 N N . GLY A 1 437 ? 24.661 -39.397 30.525 1.00 65.50 437 GLY A N 1
ATOM 3405 C CA . GLY A 1 437 ? 24.005 -38.209 31.068 1.00 65.50 437 GLY A CA 1
ATOM 3406 C C . GLY A 1 437 ? 22.524 -38.139 30.682 1.00 65.50 437 GLY A C 1
ATOM 3407 O O . GLY A 1 437 ? 22.183 -38.248 29.507 1.00 65.50 437 GLY A O 1
ATOM 3408 N N . GLU A 1 438 ? 21.652 -37.910 31.666 1.00 75.06 438 GLU A N 1
ATOM 3409 C CA . GLU A 1 438 ? 20.203 -37.736 31.490 1.00 75.06 438 GLU A CA 1
ATOM 3410 C C . GLU A 1 438 ? 19.799 -36.259 31.577 1.00 75.06 438 GLU A C 1
ATOM 3412 O O . GLU A 1 438 ? 20.194 -35.549 32.507 1.00 75.06 438 GLU A O 1
ATOM 3417 N N . LYS A 1 439 ? 18.988 -35.785 30.622 1.00 70.12 439 LYS A N 1
ATOM 3418 C CA . LYS A 1 439 ? 18.394 -34.434 30.629 1.00 70.12 439 LYS A CA 1
ATOM 3419 C C . LYS A 1 439 ? 16.940 -34.478 30.174 1.00 70.12 439 LYS A C 1
ATOM 3421 O O . LYS A 1 439 ? 16.565 -35.352 29.402 1.00 70.12 439 LYS A O 1
ATOM 3426 N N . GLN A 1 440 ? 16.133 -33.517 30.618 1.00 71.38 440 GLN A N 1
ATOM 3427 C CA . GLN A 1 440 ? 14.767 -33.336 30.125 1.00 71.38 440 GLN A CA 1
ATOM 3428 C C . GLN A 1 440 ? 14.674 -32.120 29.205 1.00 71.38 440 GLN A C 1
ATOM 3430 O O . GLN A 1 440 ? 15.212 -31.057 29.515 1.00 71.38 440 GLN A O 1
ATOM 3435 N N . ILE A 1 441 ? 13.982 -32.282 28.080 1.00 67.19 441 ILE A N 1
ATOM 3436 C CA . ILE A 1 441 ? 13.667 -31.219 27.118 1.00 67.19 441 ILE A CA 1
ATOM 3437 C C . ILE A 1 441 ? 12.175 -31.242 26.786 1.00 67.19 441 ILE A C 1
ATOM 3439 O O . ILE A 1 441 ? 11.526 -32.267 26.971 1.00 67.19 441 ILE A O 1
ATOM 3443 N N . SER A 1 442 ? 11.624 -30.146 26.261 1.00 74.25 442 SER A N 1
ATOM 3444 C CA . SER A 1 442 ? 10.233 -30.148 25.795 1.00 74.25 442 SER A CA 1
ATOM 3445 C C . SER A 1 442 ? 10.048 -31.038 24.561 1.00 74.25 442 SER A C 1
ATOM 3447 O O . SER A 1 442 ? 10.956 -31.190 23.734 1.00 74.25 442 SER A O 1
ATOM 3449 N N . ALA A 1 443 ? 8.850 -31.595 24.403 1.00 72.19 443 ALA A N 1
ATOM 3450 C CA . ALA A 1 443 ? 8.494 -32.460 23.287 1.00 72.19 443 ALA A CA 1
ATOM 3451 C C . ALA A 1 443 ? 8.611 -31.728 21.942 1.00 72.19 443 ALA A C 1
ATOM 3453 O O . ALA A 1 443 ? 9.079 -32.315 20.967 1.00 72.19 443 ALA A O 1
ATOM 3454 N N . MET A 1 444 ? 8.303 -30.425 21.898 1.00 69.38 444 MET A N 1
ATOM 3455 C CA . MET A 1 444 ? 8.541 -29.580 20.721 1.00 69.38 444 MET A CA 1
ATOM 3456 C C . MET A 1 444 ? 10.026 -29.527 20.334 1.00 69.38 444 MET A C 1
ATOM 3458 O O . MET A 1 444 ? 10.370 -29.580 19.151 1.00 69.38 444 MET A O 1
ATOM 3462 N N . ARG A 1 445 ? 10.932 -29.447 21.316 1.00 70.00 445 ARG A N 1
ATOM 3463 C CA . ARG A 1 445 ? 12.375 -29.456 21.052 1.00 70.00 445 ARG A CA 1
ATOM 3464 C C . ARG A 1 445 ? 12.849 -30.839 20.607 1.00 70.00 445 ARG A C 1
ATOM 3466 O O . ARG A 1 445 ? 13.646 -30.918 19.677 1.00 70.00 445 ARG A O 1
ATOM 3473 N N . ALA A 1 446 ? 12.323 -31.908 21.205 1.00 71.50 446 ALA A N 1
ATOM 3474 C CA . ALA A 1 446 ? 12.602 -33.278 20.775 1.00 71.50 446 ALA A CA 1
ATOM 3475 C C . ALA A 1 446 ? 12.166 -33.515 19.318 1.00 71.50 446 ALA A C 1
ATOM 3477 O O . ALA A 1 446 ? 12.947 -34.026 18.522 1.00 71.50 446 ALA A O 1
ATOM 3478 N N . GLN A 1 447 ? 10.969 -33.061 18.931 1.00 75.56 447 GLN A N 1
ATOM 3479 C CA . GLN A 1 447 ? 10.452 -33.182 17.564 1.00 75.56 447 GLN A CA 1
ATOM 3480 C C . GLN A 1 447 ? 11.376 -32.528 16.529 1.00 75.56 447 GLN A C 1
ATOM 3482 O O . GLN A 1 447 ? 11.662 -33.130 15.493 1.00 75.56 447 GLN A O 1
ATOM 3487 N N . LYS A 1 448 ? 11.876 -31.318 16.812 1.00 70.38 448 LYS A N 1
ATOM 3488 C CA . LYS A 1 448 ? 12.802 -30.608 15.914 1.00 70.38 448 LYS A CA 1
ATOM 3489 C C . LYS A 1 448 ? 14.118 -31.364 15.722 1.00 70.38 448 LYS A C 1
ATOM 3491 O O . LYS A 1 448 ? 14.588 -31.462 14.599 1.00 70.38 448 LYS A O 1
ATOM 3496 N N . VAL A 1 449 ? 14.676 -31.934 16.791 1.00 67.88 449 VAL A N 1
ATOM 3497 C CA . VAL A 1 449 ? 15.940 -32.693 16.722 1.00 67.88 449 VAL A CA 1
ATOM 3498 C C . VAL A 1 449 ? 15.756 -34.025 15.988 1.00 67.88 449 VAL A C 1
ATOM 3500 O O . VAL A 1 449 ? 16.582 -34.404 15.164 1.00 67.88 449 VAL A O 1
ATOM 3503 N N . ILE A 1 450 ? 14.656 -34.734 16.252 1.00 70.19 450 ILE A N 1
ATOM 3504 C CA . ILE A 1 450 ? 14.361 -36.017 15.601 1.00 70.19 450 ILE A CA 1
ATOM 3505 C C . ILE A 1 450 ? 14.132 -35.814 14.096 1.00 70.19 450 ILE A C 1
ATOM 3507 O O . ILE A 1 450 ? 14.702 -36.541 13.284 1.00 70.19 450 ILE A O 1
ATOM 3511 N N . SER A 1 451 ? 13.362 -34.789 13.720 1.00 64.75 451 SER A N 1
ATOM 3512 C CA . SER A 1 451 ? 13.076 -34.477 12.313 1.00 64.75 451 SER A CA 1
ATOM 3513 C C . SER A 1 451 ? 14.305 -33.996 11.538 1.00 64.75 451 SER A C 1
ATOM 3515 O O . SER A 1 451 ? 14.500 -34.437 10.408 1.00 64.75 451 SER A O 1
ATOM 3517 N N . SER A 1 452 ? 15.177 -33.172 12.133 1.00 61.78 452 SER A N 1
ATOM 3518 C CA . SER A 1 452 ? 16.393 -32.698 11.454 1.00 61.78 452 SER A CA 1
ATOM 3519 C C . SER A 1 452 ? 17.370 -33.834 11.133 1.00 61.78 452 SER A C 1
ATOM 3521 O O . SER A 1 452 ? 17.971 -33.851 10.061 1.00 61.78 452 SER A O 1
ATOM 3523 N N . VAL A 1 453 ? 17.497 -34.816 12.035 1.00 61.66 453 VAL A N 1
ATOM 3524 C CA . VAL A 1 453 ? 18.363 -35.989 11.823 1.00 61.66 453 VAL A CA 1
ATOM 3525 C C . VAL A 1 453 ? 17.755 -36.951 10.799 1.00 61.66 453 VAL A C 1
ATOM 3527 O O . VAL A 1 453 ? 18.473 -37.464 9.943 1.00 61.66 453 VAL A O 1
ATOM 3530 N N . GLN A 1 454 ? 16.434 -37.156 10.822 1.00 63.06 454 GLN A N 1
ATOM 3531 C CA . GLN A 1 454 ? 15.733 -37.969 9.818 1.00 63.06 454 GLN A CA 1
ATOM 3532 C C . GLN A 1 454 ? 15.803 -37.367 8.401 1.00 63.06 454 GLN A C 1
ATOM 3534 O O . GLN A 1 454 ? 15.766 -38.112 7.426 1.00 63.06 454 GLN A O 1
ATOM 3539 N N . GLN A 1 455 ? 15.945 -36.043 8.275 1.00 57.84 455 GLN A N 1
ATOM 3540 C CA . GLN A 1 455 ? 16.089 -35.335 6.994 1.00 57.84 455 GLN A CA 1
ATOM 3541 C C . GLN A 1 455 ? 17.536 -35.283 6.462 1.00 57.84 455 GLN A C 1
ATOM 3543 O O . GLN A 1 455 ? 17.779 -34.689 5.414 1.00 57.84 455 GLN A O 1
ATOM 3548 N N . GLY A 1 456 ? 18.500 -35.915 7.144 1.00 46.59 456 GLY A N 1
ATOM 3549 C CA . GLY A 1 456 ? 19.869 -36.065 6.639 1.00 46.59 456 GLY A CA 1
ATOM 3550 C C . GLY A 1 456 ? 20.733 -34.800 6.692 1.00 46.59 456 GLY A C 1
ATOM 3551 O O . GLY A 1 456 ? 21.744 -34.733 5.995 1.00 46.59 456 GLY A O 1
ATOM 3552 N N . MET A 1 457 ? 20.382 -33.802 7.511 1.00 34.16 457 MET A N 1
ATOM 3553 C CA . MET A 1 457 ? 21.248 -32.640 7.741 1.00 34.16 457 MET A CA 1
ATOM 3554 C C . MET A 1 457 ? 22.443 -33.053 8.623 1.00 34.16 457 MET A C 1
ATOM 3556 O O . MET A 1 457 ? 22.286 -33.311 9.814 1.00 34.16 457 MET A O 1
ATOM 3560 N N . THR A 1 458 ? 23.646 -33.136 8.045 1.00 31.08 458 THR A N 1
ATOM 3561 C CA . THR A 1 458 ? 24.904 -33.538 8.716 1.00 31.08 458 THR A CA 1
ATOM 3562 C C . THR A 1 458 ? 25.575 -32.422 9.524 1.00 31.08 458 THR A C 1
ATOM 3564 O O . THR A 1 458 ? 26.798 -32.370 9.621 1.00 31.08 458 THR A O 1
ATOM 3567 N N . GLU A 1 459 ? 24.795 -31.544 10.141 1.00 34.84 459 GLU A N 1
ATOM 3568 C CA . GLU A 1 459 ? 25.276 -30.721 11.247 1.00 34.84 459 GLU A CA 1
ATOM 3569 C C . GLU A 1 459 ? 24.451 -31.112 12.467 1.00 34.84 459 GLU A C 1
ATOM 3571 O O . GLU A 1 459 ? 23.301 -30.705 12.616 1.00 34.84 459 GLU A O 1
ATOM 3576 N N . THR A 1 460 ? 25.015 -31.968 13.323 1.00 30.48 460 THR A N 1
ATOM 3577 C CA . THR A 1 460 ? 24.520 -32.144 14.690 1.00 30.48 460 THR A CA 1
ATOM 3578 C C . THR A 1 460 ? 24.439 -30.755 15.321 1.00 30.48 460 THR A C 1
ATOM 3580 O O . THR A 1 460 ? 25.489 -30.131 15.482 1.00 30.48 460 THR A O 1
ATOM 3583 N N . PRO A 1 461 ? 23.246 -30.229 15.655 1.00 30.44 461 PRO A N 1
ATOM 3584 C CA . PRO A 1 461 ? 23.169 -28.951 16.335 1.00 30.44 461 PRO A CA 1
ATOM 3585 C C . PRO A 1 461 ? 23.840 -29.115 17.697 1.00 30.44 461 PRO A C 1
ATOM 3587 O O . PRO A 1 461 ? 23.373 -29.903 18.524 1.00 30.44 461 PRO A O 1
ATOM 3590 N N . ASP A 1 462 ? 24.937 -28.390 17.920 1.00 31.53 462 ASP A N 1
ATOM 3591 C CA . ASP A 1 462 ? 25.595 -28.319 19.220 1.00 31.53 462 ASP A CA 1
ATOM 3592 C C . ASP A 1 462 ? 24.545 -27.955 20.277 1.00 31.53 462 ASP A C 1
ATOM 3594 O O . ASP A 1 462 ? 23.966 -26.861 20.287 1.00 31.53 462 ASP A O 1
ATOM 3598 N N . ILE A 1 463 ? 24.263 -28.895 21.180 1.00 34.38 463 ILE A N 1
ATOM 3599 C CA . ILE A 1 463 ? 23.412 -28.642 22.339 1.00 34.38 463 ILE A CA 1
ATOM 3600 C C . ILE A 1 463 ? 24.249 -27.817 23.316 1.00 34.38 463 ILE A C 1
ATOM 3602 O O . ILE A 1 463 ? 24.895 -28.340 24.221 1.00 34.38 463 ILE A O 1
ATOM 3606 N N . ILE A 1 464 ? 24.257 -26.500 23.121 1.00 30.80 464 ILE A N 1
ATOM 3607 C CA . ILE A 1 464 ? 24.937 -25.571 24.021 1.00 30.80 464 ILE A CA 1
ATOM 3608 C C . ILE A 1 464 ? 24.187 -25.549 25.359 1.00 30.80 464 ILE A C 1
ATOM 3610 O O . ILE A 1 464 ? 23.023 -25.148 25.447 1.00 30.80 464 ILE A O 1
ATOM 3614 N N . PHE A 1 465 ? 24.871 -25.983 26.418 1.00 29.16 465 PHE A N 1
ATOM 3615 C CA . PHE A 1 465 ? 24.373 -25.949 27.790 1.00 29.16 465 PHE A CA 1
ATOM 3616 C C . PHE A 1 465 ? 24.571 -24.554 28.390 1.00 29.16 465 PHE A C 1
ATOM 3618 O O . PHE A 1 465 ? 25.677 -24.199 28.789 1.00 29.16 465 PHE A O 1
ATOM 3625 N N . SER A 1 466 ? 23.502 -23.765 28.509 1.00 27.53 466 SER A N 1
ATOM 3626 C CA . SER A 1 466 ? 23.502 -22.571 29.357 1.00 27.53 466 SER A CA 1
ATOM 3627 C C . SER A 1 466 ? 22.918 -22.914 30.731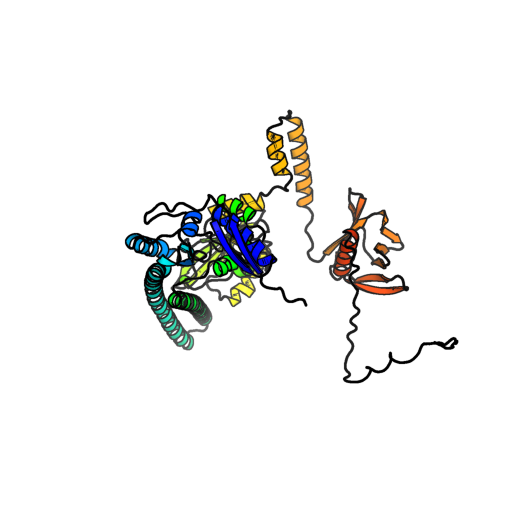 1.00 27.53 466 SER A C 1
ATOM 3629 O O . SER A 1 466 ? 21.721 -23.140 30.891 1.00 27.53 466 SER A O 1
ATOM 3631 N N . SER A 1 467 ? 23.769 -22.977 31.758 1.00 26.39 467 SER A N 1
ATOM 3632 C CA . SER A 1 467 ? 23.320 -22.977 33.150 1.00 26.39 467 SER A CA 1
ATOM 3633 C C . SER A 1 467 ? 23.208 -21.529 33.633 1.00 26.39 467 SER A C 1
ATOM 3635 O O . SER A 1 467 ? 24.200 -20.838 33.849 1.00 26.39 467 SER A O 1
ATOM 3637 N N . GLN A 1 468 ? 21.983 -21.038 33.817 1.00 26.97 468 GLN A N 1
ATOM 3638 C CA . GLN A 1 468 ? 21.762 -19.840 34.623 1.00 26.97 468 GLN A CA 1
ATOM 3639 C C . GLN A 1 468 ? 21.716 -20.230 36.103 1.00 26.97 468 GLN A C 1
ATOM 3641 O O . GLN A 1 468 ? 20.726 -20.787 36.576 1.00 26.97 468 GLN A O 1
ATOM 3646 N N . ARG A 1 469 ? 22.761 -19.877 36.859 1.00 27.47 469 ARG A N 1
ATOM 3647 C CA . ARG A 1 469 ? 22.635 -19.514 38.280 1.00 27.47 469 ARG A CA 1
ATOM 3648 C C . ARG A 1 469 ? 23.554 -18.340 38.615 1.00 27.47 469 ARG A C 1
ATOM 3650 O O . ARG A 1 469 ? 24.765 -18.487 38.646 1.00 27.47 469 ARG A O 1
ATOM 3657 N N . GLY A 1 470 ? 22.909 -17.198 38.855 1.00 27.73 470 GLY A N 1
ATOM 3658 C CA . GLY A 1 470 ? 23.191 -16.201 39.892 1.00 27.73 470 GLY A CA 1
ATOM 3659 C C . GLY A 1 470 ? 24.633 -15.789 40.216 1.00 27.73 470 GLY A C 1
ATOM 3660 O O . GLY A 1 470 ? 25.378 -16.548 40.813 1.00 27.73 470 GLY A O 1
ATOM 3661 N N . ALA A 1 471 ? 24.884 -14.493 40.000 1.00 30.64 471 ALA A N 1
ATOM 3662 C CA . ALA A 1 471 ? 25.698 -13.593 40.825 1.00 30.64 471 ALA A CA 1
ATOM 3663 C C . ALA A 1 471 ? 27.178 -13.949 41.081 1.00 30.64 471 ALA A C 1
ATOM 3665 O O . ALA A 1 471 ? 27.516 -14.757 41.937 1.00 30.64 471 ALA A O 1
ATOM 3666 N N . GLY A 1 472 ? 28.070 -13.174 40.457 1.00 25.48 472 GLY A N 1
ATOM 3667 C CA . GLY A 1 472 ? 29.454 -13.038 40.907 1.00 25.48 472 GLY A CA 1
ATOM 3668 C C . GLY A 1 472 ? 30.351 -12.435 39.837 1.00 25.48 472 GLY A C 1
ATOM 3669 O O . GLY A 1 472 ? 30.789 -13.126 38.927 1.00 25.48 472 GLY A O 1
ATOM 3670 N N . LYS A 1 473 ? 30.639 -11.134 39.935 1.00 31.38 473 LYS A N 1
ATOM 3671 C CA . LYS A 1 473 ? 31.795 -10.552 39.243 1.00 31.38 473 LYS A CA 1
ATOM 3672 C C . LYS A 1 473 ? 33.069 -11.263 39.725 1.00 31.38 473 LYS A C 1
ATOM 3674 O O . LYS A 1 473 ? 33.220 -11.459 40.925 1.00 31.38 473 LYS A O 1
ATOM 3679 N N . SER A 1 474 ? 34.008 -11.448 38.795 1.00 31.48 474 SER A N 1
ATOM 3680 C CA . SER A 1 474 ? 35.444 -11.703 39.002 1.00 31.48 474 SER A CA 1
ATOM 3681 C C . SER A 1 474 ? 35.909 -13.152 39.218 1.00 31.48 474 SER A C 1
ATOM 3683 O O . SER A 1 474 ? 35.366 -13.901 40.018 1.00 31.48 474 SER A O 1
ATOM 3685 N N . SER A 1 475 ? 37.039 -13.439 38.556 1.00 28.98 475 SER A N 1
ATOM 3686 C CA . SER A 1 475 ? 37.986 -14.557 38.694 1.00 28.98 475 SER A CA 1
ATOM 3687 C C . SER A 1 475 ? 37.589 -15.916 38.107 1.00 28.98 475 SER A C 1
ATOM 3689 O O . SER A 1 475 ? 36.884 -16.689 38.738 1.00 28.98 475 SER A O 1
ATOM 3691 N N . LEU A 1 476 ? 38.105 -16.209 36.903 1.00 28.30 476 LEU A N 1
ATOM 3692 C CA . LEU A 1 476 ? 38.921 -17.401 36.591 1.00 28.30 476 LEU A CA 1
ATOM 3693 C C . LEU A 1 476 ? 39.269 -17.425 35.090 1.00 28.30 476 LEU A C 1
ATOM 3695 O O . LEU A 1 476 ? 38.866 -18.299 34.330 1.00 28.30 476 LEU A O 1
ATOM 3699 N N . LEU A 1 477 ? 40.076 -16.440 34.684 1.00 33.78 477 LEU A N 1
ATOM 3700 C CA . LEU A 1 477 ? 40.917 -16.512 33.485 1.00 33.78 477 LEU A CA 1
ATOM 3701 C C . LEU A 1 477 ? 42.257 -17.230 33.790 1.00 33.78 477 LEU A C 1
ATOM 3703 O O . LEU A 1 477 ? 43.226 -17.076 33.060 1.00 33.78 477 LEU A O 1
ATOM 3707 N N . GLU A 1 478 ? 42.336 -18.012 34.872 1.00 33.91 478 GLU A N 1
ATOM 3708 C CA . GLU A 1 478 ? 43.564 -18.659 35.357 1.00 33.91 478 GLU A CA 1
ATOM 3709 C C . GLU A 1 478 ? 43.259 -20.066 35.899 1.00 33.91 478 GLU A C 1
ATOM 3711 O O . GLU A 1 478 ? 43.215 -20.272 37.105 1.00 33.91 478 GLU A O 1
ATOM 3716 N N . ALA A 1 479 ? 43.002 -21.042 35.019 1.00 29.08 479 ALA A N 1
ATOM 3717 C CA . ALA A 1 479 ? 43.069 -22.473 35.382 1.00 29.08 479 ALA A CA 1
ATOM 3718 C C . ALA A 1 479 ? 43.153 -23.451 34.185 1.00 29.08 479 ALA A C 1
ATOM 3720 O O . ALA A 1 479 ? 42.860 -24.631 34.346 1.00 29.08 479 ALA A O 1
ATOM 3721 N N . ALA A 1 480 ? 43.550 -23.007 32.984 1.00 29.19 480 ALA A N 1
ATOM 3722 C CA . ALA A 1 480 ? 43.785 -23.918 31.848 1.00 29.19 480 ALA A CA 1
ATOM 3723 C C . ALA A 1 480 ? 45.046 -23.581 31.023 1.00 29.19 480 ALA A C 1
ATOM 3725 O O . ALA A 1 480 ? 45.216 -24.055 29.904 1.00 29.19 480 ALA A O 1
ATOM 3726 N N . GLN A 1 481 ? 45.966 -22.801 31.600 1.00 34.34 481 GLN A N 1
ATOM 3727 C CA . GLN A 1 481 ? 47.371 -22.727 31.188 1.00 34.34 481 GLN A CA 1
ATOM 3728 C C . GLN A 1 481 ? 48.254 -23.232 32.336 1.00 34.34 481 GLN A C 1
ATOM 3730 O O . GLN A 1 481 ? 49.013 -22.477 32.928 1.00 34.34 481 GLN A O 1
ATOM 3735 N N . ALA A 1 482 ? 48.129 -24.511 32.693 1.00 29.17 482 ALA A N 1
ATOM 3736 C CA . ALA A 1 482 ? 49.129 -25.214 33.495 1.00 29.17 482 ALA A CA 1
ATOM 3737 C C . ALA A 1 482 ? 48.896 -26.731 33.447 1.00 29.17 482 ALA A C 1
ATOM 3739 O O . ALA A 1 482 ? 47.979 -27.245 34.075 1.00 29.17 482 ALA A O 1
ATOM 3740 N N . GLY A 1 483 ? 49.790 -27.445 32.757 1.00 26.27 483 GLY A N 1
ATOM 3741 C CA . GLY A 1 483 ? 50.194 -28.788 33.176 1.00 26.27 483 GLY A CA 1
ATOM 3742 C C . GLY A 1 483 ? 49.540 -29.978 32.477 1.00 26.27 483 GLY A C 1
ATOM 3743 O O . GLY A 1 483 ? 48.667 -30.614 33.050 1.00 26.27 483 GLY A O 1
ATOM 3744 N N . ALA A 1 484 ? 50.082 -30.370 31.320 1.00 28.09 484 ALA A N 1
ATOM 3745 C CA . ALA A 1 484 ? 50.424 -31.774 31.048 1.00 28.09 484 ALA A CA 1
ATOM 3746 C C . ALA A 1 484 ? 51.298 -31.895 29.784 1.00 28.09 484 ALA A C 1
ATOM 3748 O O . ALA A 1 484 ? 50.825 -32.206 28.696 1.00 28.09 484 ALA A O 1
ATOM 3749 N N . LEU A 1 485 ? 52.605 -31.690 29.943 1.00 29.59 485 LEU A N 1
ATOM 3750 C CA . LEU A 1 485 ? 53.601 -32.463 29.198 1.00 29.59 485 LEU A CA 1
ATOM 3751 C C . LEU A 1 485 ? 54.197 -33.473 30.180 1.00 29.59 485 LEU A C 1
ATOM 3753 O O . LEU A 1 485 ? 54.545 -33.082 31.296 1.00 29.59 485 LEU A O 1
ATOM 3757 N N . PRO A 1 486 ? 54.461 -34.712 29.748 1.00 31.45 486 PRO A N 1
ATOM 3758 C CA . PRO A 1 486 ? 55.651 -35.409 30.184 1.00 31.45 486 PRO A CA 1
ATOM 3759 C C . PRO A 1 486 ? 56.653 -35.512 29.033 1.00 31.45 486 PRO A C 1
ATOM 3761 O O . PRO A 1 486 ? 56.378 -36.034 27.954 1.00 31.45 486 PRO A O 1
ATOM 3764 N N . MET A 1 487 ? 57.847 -35.001 29.324 1.00 26.33 487 MET A N 1
ATOM 3765 C CA . MET A 1 487 ? 59.090 -35.188 28.587 1.00 26.33 487 MET A CA 1
ATOM 3766 C C . MET A 1 487 ? 59.387 -36.664 28.289 1.00 26.33 487 MET A C 1
ATOM 3768 O O . MET A 1 487 ? 59.273 -37.494 29.187 1.00 26.33 487 MET A O 1
ATOM 3772 N N . LYS A 1 488 ? 59.978 -36.933 27.116 1.00 27.47 488 LYS A N 1
ATOM 3773 C CA . LYS A 1 488 ? 61.156 -37.811 26.975 1.00 27.47 488 LYS A CA 1
ATOM 3774 C C . LYS A 1 488 ? 62.095 -37.292 25.872 1.00 27.47 488 LYS A C 1
ATOM 3776 O O . LYS A 1 488 ? 61.855 -37.470 24.688 1.00 27.47 488 LYS A O 1
ATOM 3781 N N . THR A 1 489 ? 63.131 -36.586 26.326 1.00 29.95 489 THR A N 1
ATOM 3782 C CA . THR A 1 489 ? 64.558 -36.684 25.946 1.00 29.95 489 THR A CA 1
ATOM 3783 C C . THR A 1 489 ? 64.939 -37.281 24.579 1.00 29.95 489 THR A C 1
ATOM 3785 O O . THR A 1 489 ? 64.812 -38.487 24.382 1.00 29.95 489 THR A O 1
ATOM 3788 N N . ASN A 1 490 ? 65.586 -36.484 23.717 1.00 26.78 490 ASN A N 1
ATOM 3789 C CA . ASN A 1 490 ? 67.035 -36.581 23.442 1.00 26.78 490 ASN A CA 1
ATOM 3790 C C . ASN A 1 490 ? 67.470 -35.592 22.336 1.00 26.78 490 ASN A C 1
ATOM 3792 O O . ASN A 1 490 ? 67.103 -35.720 21.174 1.00 26.78 490 ASN A O 1
ATOM 3796 N N . LEU A 1 491 ? 68.302 -34.622 22.723 1.00 29.58 491 LEU A N 1
ATOM 3797 C CA . LEU A 1 491 ? 69.334 -33.992 21.880 1.00 29.58 491 LEU A CA 1
ATOM 3798 C C . LEU A 1 491 ? 70.425 -35.055 21.541 1.00 29.58 491 LEU A C 1
ATOM 3800 O O . LEU A 1 491 ? 70.451 -36.064 22.250 1.00 29.58 491 LEU A O 1
ATOM 3804 N N . PRO A 1 492 ? 71.370 -34.866 20.579 1.00 37.72 492 PRO A N 1
ATOM 3805 C CA . PRO A 1 492 ? 71.928 -33.564 20.197 1.00 37.72 492 PRO A CA 1
ATOM 3806 C C . PRO A 1 492 ? 72.380 -33.341 18.724 1.00 37.72 492 PRO A C 1
ATOM 3808 O O . PRO A 1 492 ? 72.722 -34.255 17.987 1.00 37.72 492 PRO A O 1
ATOM 3811 N N . ALA A 1 493 ? 72.537 -32.046 18.421 1.00 31.25 493 ALA A N 1
ATOM 3812 C CA . ALA A 1 493 ? 73.701 -31.396 17.796 1.00 31.25 493 ALA A CA 1
ATOM 3813 C C . ALA A 1 493 ? 74.066 -31.567 16.305 1.00 31.25 493 ALA A C 1
ATOM 3815 O O . ALA A 1 493 ? 74.354 -32.656 15.825 1.00 31.25 493 ALA A O 1
ATOM 3816 N N . LYS A 1 494 ? 74.372 -30.378 15.744 1.00 33.41 494 LYS A N 1
ATOM 3817 C CA . LYS A 1 494 ? 75.276 -30.055 14.618 1.00 33.41 494 LYS A CA 1
ATOM 3818 C C . LYS A 1 494 ? 74.725 -30.470 13.242 1.00 33.41 494 LYS A C 1
ATOM 3820 O O . LYS A 1 494 ? 74.245 -31.574 13.073 1.00 33.41 494 LYS A O 1
ATOM 3825 N N . ARG A 1 495 ? 74.786 -29.637 12.208 1.00 37.09 495 ARG A N 1
ATOM 3826 C CA . ARG A 1 495 ? 75.752 -28.589 11.872 1.00 37.09 495 ARG A CA 1
ATOM 3827 C C . ARG A 1 495 ? 75.124 -27.626 10.873 1.00 37.09 495 ARG A C 1
ATOM 3829 O O . ARG A 1 495 ? 74.250 -28.104 10.120 1.00 37.09 495 ARG A O 1
#

Radius of gyration: 31.64 Å; chains: 1; bounding box: 101×74×68 Å